Protein AF-A0A2S7XSI8-F1 (afdb_monomer_lite)

pLDDT: mean 79.51, std 19.87, range [30.03, 98.56]

Structure (mmCIF, N/CA/C/O backbone):
data_AF-A0A2S7XSI8-F1
#
_entry.id   AF-A0A2S7XSI8-F1
#
loop_
_atom_site.group_PDB
_atom_site.id
_atom_site.type_symbol
_atom_site.label_atom_id
_atom_site.label_alt_id
_atom_site.label_comp_id
_atom_site.label_asym_id
_atom_site.label_entity_id
_atom_site.label_seq_id
_atom_site.pdbx_PDB_ins_code
_atom_site.Cartn_x
_atom_site.Cartn_y
_atom_site.Cartn_z
_atom_site.occupancy
_atom_site.B_iso_or_equiv
_atom_site.auth_seq_id
_atom_site.auth_comp_id
_atom_site.auth_asym_id
_atom_site.auth_atom_id
_atom_site.pdbx_PDB_model_num
ATOM 1 N N . MET A 1 1 ? -94.197 -1.816 168.492 1.00 40.25 1 MET A N 1
ATOM 2 C CA . MET A 1 1 ? -93.541 -3.122 168.237 1.00 40.25 1 MET A CA 1
ATOM 3 C C . MET A 1 1 ? -92.329 -2.880 167.334 1.00 40.25 1 MET A C 1
ATOM 5 O O . MET A 1 1 ? -92.345 -1.907 166.595 1.00 40.25 1 MET A O 1
ATOM 9 N N . PHE A 1 2 ? -91.254 -3.654 167.484 1.00 34.66 2 PHE A N 1
ATOM 10 C CA . PHE A 1 2 ? -89.893 -3.354 166.990 1.00 34.66 2 PHE A CA 1
ATOM 11 C C . PHE A 1 2 ? -89.647 -3.585 165.473 1.00 34.66 2 PHE A C 1
ATOM 13 O O . PHE A 1 2 ? -90.150 -4.560 164.930 1.00 34.66 2 PHE A O 1
ATOM 20 N N . ARG A 1 3 ? -88.679 -2.818 164.919 1.00 38.91 3 ARG A N 1
ATOM 21 C CA . ARG A 1 3 ? -87.747 -3.114 163.785 1.00 38.91 3 ARG A CA 1
ATOM 22 C C . ARG A 1 3 ? -88.231 -3.080 162.310 1.00 38.91 3 ARG A C 1
ATOM 24 O O . ARG A 1 3 ? -89.333 -3.491 161.998 1.00 38.91 3 ARG A O 1
ATOM 31 N N . ILE A 1 4 ? -87.278 -2.690 161.431 1.00 40.59 4 ILE A N 1
ATOM 32 C CA . ILE A 1 4 ? -87.272 -2.702 159.937 1.00 40.59 4 ILE A CA 1
ATOM 33 C C . ILE A 1 4 ? -88.305 -1.732 159.317 1.00 40.59 4 ILE A C 1
ATOM 35 O O . ILE A 1 4 ? -89.493 -2.007 159.349 1.00 40.59 4 ILE A O 1
ATOM 39 N N . LEU A 1 5 ? -87.990 -0.552 158.758 1.00 38.69 5 LEU A N 1
ATOM 40 C CA . LEU A 1 5 ? -86.767 0.084 158.214 1.00 38.69 5 LEU A CA 1
ATOM 41 C C . LEU A 1 5 ? -86.221 -0.435 156.859 1.00 38.69 5 LEU A C 1
ATOM 43 O O . LEU A 1 5 ? -85.478 -1.407 156.793 1.00 38.69 5 LEU A O 1
ATOM 47 N N . THR A 1 6 ? -86.543 0.332 155.803 1.00 47.78 6 THR A N 1
ATOM 48 C CA . THR A 1 6 ? -85.701 0.710 154.638 1.00 47.78 6 THR A CA 1
ATOM 49 C C . THR A 1 6 ? -84.821 -0.351 153.957 1.00 47.78 6 THR A C 1
ATOM 51 O O . THR A 1 6 ? -83.723 -0.642 154.429 1.00 47.78 6 THR A O 1
ATOM 54 N N . ARG A 1 7 ? -85.199 -0.787 152.739 1.00 43.53 7 ARG A N 1
ATOM 55 C CA . ARG A 1 7 ? -84.263 -1.468 151.807 1.00 43.53 7 ARG A CA 1
ATOM 56 C C . ARG A 1 7 ? -84.462 -1.265 150.292 1.00 43.53 7 ARG A C 1
ATOM 58 O O . ARG A 1 7 ? -83.630 -1.742 149.532 1.00 43.53 7 ARG A O 1
ATOM 65 N N . TRP A 1 8 ? -85.507 -0.567 149.834 1.00 39.44 8 TRP A N 1
ATOM 66 C CA . TRP A 1 8 ? -85.945 -0.632 148.423 1.00 39.44 8 TRP A CA 1
ATOM 67 C C . TRP A 1 8 ? -85.577 0.564 147.519 1.00 39.44 8 TRP A C 1
ATOM 69 O O . TRP A 1 8 ? -85.782 0.485 146.314 1.00 39.44 8 TRP A O 1
ATOM 79 N N . SER A 1 9 ? -84.974 1.640 148.040 1.00 47.75 9 SER A N 1
ATOM 80 C CA . SER A 1 9 ? -84.619 2.832 147.232 1.00 47.75 9 SER A CA 1
ATOM 81 C C . SER A 1 9 ? -83.182 2.851 146.685 1.00 47.75 9 SER A C 1
ATOM 83 O O . SER A 1 9 ? -82.847 3.737 145.907 1.00 47.75 9 SER A O 1
ATOM 85 N N . TRP A 1 10 ? -82.319 1.904 147.073 1.00 43.56 10 TRP A N 1
ATOM 86 C CA . TRP A 1 10 ? -80.881 1.943 146.742 1.00 43.56 10 TRP A CA 1
ATOM 87 C C . TRP A 1 10 ? -80.477 1.147 145.491 1.00 43.56 10 TRP A C 1
ATOM 89 O O . TRP A 1 10 ? -79.419 1.406 144.922 1.00 43.56 10 TRP A O 1
ATOM 99 N N . VAL A 1 11 ? -81.313 0.214 145.021 1.00 48.94 11 VAL A N 1
ATOM 100 C CA . VAL A 1 11 ? -80.984 -0.641 143.861 1.00 48.94 11 VAL A CA 1
ATOM 101 C C . VAL A 1 11 ? -81.022 0.148 142.544 1.00 48.94 11 VAL A C 1
ATOM 103 O O . VAL A 1 11 ? -80.169 -0.053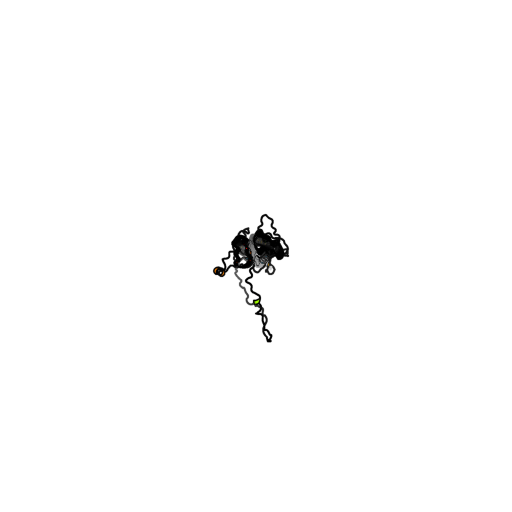 141.685 1.00 48.94 11 VAL A O 1
ATOM 106 N N . ALA A 1 12 ? -81.954 1.097 142.404 1.00 46.69 12 ALA A N 1
ATOM 107 C CA . ALA A 1 12 ? -82.097 1.904 141.189 1.00 46.69 12 ALA A CA 1
ATOM 108 C C . ALA A 1 12 ? -80.935 2.894 140.967 1.00 46.69 12 ALA A C 1
ATOM 110 O O . ALA A 1 12 ? -80.569 3.161 139.827 1.00 46.69 12 ALA A O 1
ATOM 111 N N . LEU A 1 13 ? -80.331 3.420 142.041 1.00 45.06 13 LEU A N 1
ATOM 112 C CA . LEU A 1 13 ? -79.263 4.423 141.938 1.00 45.06 13 LEU A CA 1
ATOM 113 C C . LEU A 1 13 ? -77.888 3.794 141.645 1.00 45.06 13 LEU A C 1
ATOM 115 O O . LEU A 1 13 ? -77.080 4.379 140.927 1.00 45.06 13 LEU A O 1
ATOM 119 N N . ALA A 1 14 ? -77.639 2.576 142.139 1.00 44.50 14 ALA A N 1
ATOM 120 C CA . ALA A 1 14 ? -76.388 1.851 141.898 1.00 44.50 14 ALA A CA 1
ATOM 121 C C . ALA A 1 14 ? -76.176 1.483 140.414 1.00 44.50 14 ALA A C 1
ATOM 123 O O . ALA A 1 14 ? -75.039 1.449 139.949 1.00 44.50 14 ALA A O 1
ATOM 124 N N . ALA A 1 15 ? -77.260 1.264 139.660 1.00 45.88 15 ALA A N 1
ATOM 125 C CA . ALA A 1 15 ? -77.207 0.963 138.228 1.00 45.88 15 ALA A CA 1
ATOM 126 C C . ALA A 1 15 ? -76.820 2.172 137.350 1.00 45.88 15 ALA A C 1
ATOM 128 O O . ALA A 1 15 ? -76.344 1.983 136.234 1.00 45.88 15 ALA A O 1
ATOM 129 N N . ALA A 1 16 ? -77.003 3.406 137.833 1.00 47.75 16 ALA A N 1
ATOM 130 C CA . ALA A 1 16 ? -76.698 4.618 137.068 1.00 47.75 16 ALA A CA 1
ATOM 131 C C . ALA A 1 16 ? -75.215 5.032 137.145 1.00 47.75 16 ALA A C 1
ATOM 133 O O . ALA A 1 16 ? -74.693 5.653 136.222 1.00 47.75 16 ALA A O 1
ATOM 134 N N . ILE A 1 17 ? -74.525 4.687 138.237 1.00 47.72 17 ILE A N 1
ATOM 135 C CA . ILE A 1 17 ? -73.152 5.148 138.514 1.00 47.72 17 ILE A CA 1
ATOM 136 C C . ILE A 1 17 ? -72.098 4.237 137.856 1.00 47.72 17 ILE A C 1
ATOM 138 O O . ILE A 1 17 ? -71.019 4.699 137.490 1.00 47.72 17 ILE A O 1
ATOM 142 N N . SER A 1 18 ? -72.413 2.959 137.629 1.00 47.12 18 SER A N 1
ATOM 143 C CA . SER A 1 18 ? -71.492 1.969 137.049 1.00 47.12 18 SER A CA 1
ATOM 144 C C . SER A 1 18 ? -71.234 2.119 135.540 1.00 47.12 18 SER A C 1
ATOM 146 O O . SER A 1 18 ? -70.254 1.566 135.045 1.00 47.12 18 SER A O 1
ATOM 148 N N . PHE A 1 19 ? -72.050 2.886 134.806 1.00 47.88 19 PHE A N 1
ATOM 149 C CA . PHE A 1 19 ? -71.894 3.082 133.353 1.00 47.88 19 PHE A CA 1
ATOM 150 C C . PHE A 1 19 ? -71.099 4.335 132.946 1.00 47.88 19 PHE A C 1
ATOM 152 O O . PHE A 1 19 ? -70.696 4.443 131.786 1.00 47.88 19 PHE A O 1
ATOM 159 N N . ALA A 1 20 ? -70.833 5.270 133.865 1.00 52.38 20 ALA A N 1
ATOM 160 C CA . ALA A 1 20 ? -70.215 6.557 133.526 1.00 52.38 20 ALA A CA 1
ATOM 161 C C . ALA A 1 20 ? -68.824 6.453 132.847 1.00 52.38 20 ALA A C 1
ATOM 163 O O . ALA A 1 20 ? -68.624 7.133 131.837 1.00 52.38 20 ALA A O 1
ATOM 164 N N . PRO A 1 21 ? -67.879 5.590 133.290 1.00 55.69 21 PRO A N 1
ATOM 165 C CA . PRO A 1 21 ? -66.573 5.473 132.632 1.00 55.69 21 PRO A CA 1
ATOM 166 C C . PRO A 1 21 ? -66.671 4.877 131.221 1.00 55.69 21 PRO A C 1
ATOM 168 O O . PRO A 1 21 ? -66.002 5.344 130.302 1.00 55.69 21 PRO A O 1
ATOM 171 N N . ALA A 1 22 ? -67.541 3.879 131.034 1.00 55.31 22 ALA A N 1
ATOM 172 C CA . ALA A 1 22 ? -67.750 3.224 129.744 1.00 55.31 22 ALA A CA 1
ATOM 173 C C . ALA A 1 22 ? -68.395 4.175 128.722 1.00 55.31 22 ALA A C 1
ATOM 175 O O . ALA A 1 22 ? -67.970 4.220 127.570 1.00 55.31 22 ALA A O 1
ATOM 176 N N . ALA A 1 23 ? -69.365 4.989 129.154 1.00 55.69 23 ALA A N 1
ATOM 177 C CA . ALA A 1 23 ? -69.986 6.009 128.313 1.00 55.69 23 ALA A CA 1
ATOM 178 C C . ALA A 1 23 ? -68.992 7.104 127.879 1.00 55.69 23 ALA A C 1
ATOM 180 O O . ALA A 1 23 ? -69.077 7.587 126.750 1.00 55.69 23 ALA A O 1
ATOM 181 N N . GLN A 1 24 ? -68.033 7.473 128.737 1.00 58.03 24 GLN A N 1
ATOM 182 C CA . GLN A 1 24 ? -66.995 8.443 128.381 1.00 58.03 24 GLN A CA 1
ATOM 183 C C . GLN A 1 24 ? -65.946 7.842 127.432 1.00 58.03 24 GLN A C 1
ATOM 185 O O . GLN A 1 24 ? -65.603 8.474 126.435 1.00 58.03 24 GLN A O 1
ATOM 190 N N . ALA A 1 25 ? -65.488 6.610 127.677 1.00 58.50 25 ALA A N 1
ATOM 191 C CA . ALA A 1 25 ? -64.558 5.915 126.782 1.00 58.50 25 ALA A CA 1
ATOM 192 C C . ALA A 1 25 ? -65.160 5.685 125.381 1.00 58.50 25 ALA A C 1
ATOM 194 O O . ALA A 1 25 ? -64.488 5.903 124.375 1.00 58.50 25 ALA A O 1
ATOM 195 N N . ALA A 1 26 ? -66.448 5.330 125.305 1.00 58.78 26 ALA A N 1
ATOM 196 C CA . ALA A 1 26 ? -67.169 5.189 124.040 1.00 58.78 26 ALA A CA 1
ATOM 197 C C . ALA A 1 26 ? -67.332 6.520 123.279 1.00 58.78 26 ALA A C 1
ATOM 199 O O . ALA A 1 26 ? -67.377 6.509 122.052 1.00 58.78 26 ALA A O 1
ATOM 200 N N . ARG A 1 27 ? -67.392 7.666 123.979 1.00 61.50 27 ARG A N 1
ATOM 201 C CA . ARG A 1 27 ? -67.409 9.002 123.354 1.00 61.50 27 ARG A CA 1
ATOM 202 C C . ARG A 1 27 ? -66.055 9.378 122.760 1.00 61.50 27 ARG A C 1
ATOM 204 O O . ARG A 1 27 ? -66.013 9.739 121.591 1.00 61.50 27 ARG A O 1
ATOM 211 N N . VAL A 1 28 ? -64.965 9.201 123.511 1.00 63.22 28 VAL A N 1
ATOM 212 C CA . VAL A 1 28 ? -63.597 9.424 122.999 1.00 63.22 28 VAL A CA 1
ATOM 213 C C . VAL A 1 28 ? -63.339 8.536 121.775 1.00 63.22 28 VAL A C 1
ATOM 215 O O . VAL A 1 28 ? -62.971 9.035 120.718 1.00 63.22 28 VAL A O 1
ATOM 218 N N . SER A 1 29 ? -63.695 7.248 121.857 1.00 71.00 29 SER A N 1
ATOM 219 C CA . SER A 1 29 ? -63.618 6.313 120.726 1.00 71.00 29 SER A CA 1
ATOM 220 C C . SER A 1 29 ? -64.444 6.731 119.499 1.00 71.00 29 SER A C 1
ATOM 222 O O . SER A 1 29 ? -64.124 6.295 118.395 1.00 71.00 29 SER A O 1
ATOM 224 N N . LEU A 1 30 ? -65.510 7.520 119.663 1.00 73.88 30 LEU A N 1
ATOM 225 C CA . LEU A 1 30 ? -66.327 8.049 118.564 1.00 73.88 30 LEU A CA 1
ATOM 226 C C . LEU A 1 30 ? -65.707 9.309 117.947 1.00 73.88 30 LEU A C 1
ATOM 228 O O . LEU A 1 30 ? -65.757 9.480 116.731 1.00 73.88 30 LEU A O 1
ATOM 232 N N . GLU A 1 31 ? -65.094 10.163 118.765 1.00 74.56 31 GLU A N 1
ATOM 233 C CA . GLU A 1 31 ? -64.378 11.369 118.331 1.00 74.56 31 GLU A CA 1
ATOM 234 C C . GLU A 1 31 ? -63.078 11.008 117.581 1.00 74.56 31 GLU A C 1
ATOM 236 O O . GLU A 1 31 ? -62.803 11.570 116.515 1.00 74.56 31 GLU A O 1
ATOM 241 N N . ASP A 1 32 ? -62.349 9.984 118.040 1.00 78.81 32 ASP A N 1
ATOM 242 C CA . ASP A 1 32 ? -61.202 9.393 117.332 1.00 78.81 32 ASP A CA 1
ATOM 243 C C . ASP A 1 32 ? -61.617 8.757 115.994 1.00 78.81 32 ASP A C 1
ATOM 245 O O . ASP A 1 32 ? -60.940 8.925 114.972 1.00 78.81 32 ASP A O 1
ATOM 249 N N . LEU A 1 33 ? -62.763 8.062 115.961 1.00 80.25 33 LEU A N 1
ATOM 250 C CA . LEU A 1 33 ? -63.294 7.455 114.738 1.00 80.25 33 LEU A CA 1
ATOM 251 C C . LEU A 1 33 ? -63.738 8.527 113.732 1.00 80.25 33 LEU A C 1
ATOM 253 O O . LEU A 1 33 ? -63.411 8.426 112.552 1.00 80.25 33 LEU A O 1
ATOM 257 N N . GLN A 1 34 ? -64.419 9.583 114.186 1.00 82.19 34 GLN A N 1
ATOM 258 C CA . GLN A 1 34 ? -64.814 10.710 113.337 1.00 82.19 34 GLN A CA 1
ATOM 259 C C . GLN A 1 34 ? -63.592 11.457 112.787 1.00 82.19 34 GLN A C 1
ATOM 261 O O . GLN A 1 34 ? -63.574 11.821 111.612 1.00 82.19 34 GLN A O 1
ATOM 266 N N . THR A 1 35 ? -62.552 11.642 113.602 1.00 82.44 35 THR A N 1
ATOM 267 C CA . THR A 1 35 ? -61.275 12.226 113.166 1.00 82.44 35 THR A CA 1
ATOM 268 C C . THR A 1 35 ? -60.616 11.350 112.101 1.00 82.44 35 THR A C 1
ATOM 270 O O . THR A 1 35 ? -60.236 11.850 111.044 1.00 82.44 35 THR A O 1
ATOM 273 N N . SER A 1 36 ? -60.592 10.031 112.309 1.00 84.62 36 SER A N 1
ATOM 274 C CA . SER A 1 36 ? -60.081 9.058 111.335 1.00 84.62 36 SER A CA 1
ATOM 275 C C . SER A 1 36 ? -60.868 9.072 110.015 1.00 84.62 36 SER A C 1
ATOM 277 O O . SER A 1 36 ? -60.271 9.064 108.938 1.00 84.62 36 SER A O 1
ATOM 279 N N . ILE A 1 37 ? -62.202 9.156 110.081 1.00 84.62 37 ILE A N 1
ATOM 280 C CA . ILE A 1 37 ? -63.097 9.268 108.916 1.00 84.62 37 ILE A CA 1
ATOM 281 C C . ILE A 1 37 ? -62.844 10.576 108.155 1.00 84.62 37 ILE A C 1
ATOM 283 O O . ILE A 1 37 ? -62.751 10.558 106.928 1.00 84.62 37 ILE A O 1
ATOM 287 N N . ASN A 1 38 ? -62.675 11.699 108.858 1.00 83.50 38 ASN A N 1
ATOM 288 C CA . ASN A 1 38 ? -62.366 12.993 108.244 1.00 83.50 38 ASN A CA 1
ATOM 289 C C . ASN A 1 38 ? -61.002 12.959 107.533 1.00 83.50 38 ASN A C 1
ATOM 291 O O . ASN A 1 38 ? -60.887 13.412 106.392 1.00 83.50 38 ASN A O 1
ATOM 295 N N . THR A 1 39 ? -59.980 12.373 108.165 1.00 86.25 39 THR A N 1
ATOM 296 C CA . THR A 1 39 ? -58.654 12.182 107.559 1.00 86.25 39 THR A CA 1
ATOM 297 C C . THR A 1 39 ? -58.729 11.294 106.319 1.00 86.25 39 THR A C 1
ATOM 299 O O . THR A 1 39 ? -58.208 11.682 105.275 1.00 86.25 39 THR A O 1
ATOM 302 N N . LEU A 1 40 ? -59.436 10.161 106.386 1.00 85.88 40 LEU A N 1
ATOM 303 C CA . LEU A 1 40 ? -59.630 9.267 105.243 1.00 85.88 40 LEU A CA 1
ATOM 304 C C . LEU A 1 40 ? -60.391 9.953 104.098 1.00 85.88 40 LEU A C 1
ATOM 306 O O . LEU A 1 40 ? -59.984 9.830 102.947 1.00 85.88 40 LEU A O 1
ATOM 310 N N . SER A 1 41 ? -61.442 10.720 104.399 1.00 84.94 41 SER A N 1
ATOM 311 C CA . SER A 1 41 ? -62.206 11.499 103.411 1.00 84.94 41 SER A CA 1
ATOM 312 C C . SER A 1 41 ? -61.320 12.514 102.675 1.00 84.94 41 SER A C 1
ATOM 314 O O . SER A 1 41 ? -61.314 12.571 101.443 1.00 84.94 41 SER A O 1
ATOM 316 N N . ASN A 1 42 ? -60.471 13.241 103.411 1.00 86.19 42 ASN A N 1
ATOM 317 C CA . ASN A 1 42 ? -59.491 14.161 102.829 1.00 86.19 42 ASN A CA 1
ATOM 318 C C . ASN A 1 42 ? -58.450 13.424 101.963 1.00 86.19 42 ASN A C 1
ATOM 320 O O . ASN A 1 42 ? -58.096 13.901 100.880 1.00 86.19 42 ASN A O 1
ATOM 324 N N . THR A 1 43 ? -57.984 12.246 102.394 1.00 87.06 43 THR A N 1
ATOM 325 C CA . THR A 1 43 ? -57.071 11.396 101.611 1.00 87.06 43 THR A CA 1
ATOM 326 C C . THR A 1 43 ? -57.724 10.887 100.324 1.00 87.06 43 THR A C 1
ATOM 328 O O . THR A 1 43 ? -57.103 10.972 99.266 1.00 87.06 43 THR A O 1
ATOM 331 N N . VAL A 1 44 ? -58.976 10.421 100.377 1.00 84.75 44 VAL A N 1
ATOM 332 C CA . VAL A 1 44 ? -59.742 9.974 99.201 1.00 84.75 44 VAL A CA 1
ATOM 333 C C . VAL A 1 44 ? -59.950 11.127 98.222 1.00 84.75 44 VAL A C 1
ATOM 335 O O . VAL A 1 44 ? -59.642 10.971 97.046 1.00 84.75 44 VAL A O 1
ATOM 338 N N . SER A 1 45 ? -60.359 12.308 98.693 1.00 84.56 45 SER A N 1
ATOM 339 C CA . SER A 1 45 ? -60.527 13.500 97.845 1.00 84.56 45 SER A CA 1
ATOM 340 C C . SER A 1 45 ? -59.212 13.929 97.162 1.00 84.56 45 SER A C 1
ATOM 342 O O . SER A 1 45 ? -59.171 14.234 95.966 1.00 84.56 45 SER A O 1
ATOM 344 N N . THR A 1 46 ? -58.090 13.843 97.888 1.00 84.25 46 THR A N 1
ATOM 345 C CA . THR A 1 46 ? -56.740 14.086 97.344 1.00 84.25 46 THR A CA 1
ATOM 346 C C . THR A 1 46 ? -56.345 13.048 96.285 1.00 84.25 46 THR A C 1
ATOM 348 O O . THR A 1 46 ? -55.792 13.404 95.244 1.00 84.25 46 THR A O 1
ATOM 351 N N . LEU A 1 47 ? -56.631 11.763 96.519 1.00 83.44 47 LEU A N 1
ATOM 352 C CA . LEU A 1 47 ? -56.379 10.690 95.552 1.00 83.44 47 LEU A CA 1
ATOM 353 C C . LEU A 1 47 ? -57.255 10.836 94.307 1.00 83.44 47 LEU A C 1
ATOM 355 O O . LEU A 1 47 ? -56.754 10.682 93.200 1.00 83.44 47 LEU A O 1
ATOM 359 N N . GLN A 1 48 ? -58.528 11.188 94.471 1.00 86.50 48 GLN A N 1
ATOM 360 C CA . GLN A 1 48 ? -59.468 11.359 93.367 1.00 86.50 48 GLN A CA 1
ATOM 361 C C . GLN A 1 48 ? -59.061 12.533 92.465 1.00 86.50 48 GLN A C 1
ATOM 363 O O . GLN A 1 48 ? -59.073 12.394 91.246 1.00 86.50 48 GLN A O 1
ATOM 368 N N . THR A 1 49 ? -58.549 13.621 93.053 1.00 86.69 49 THR A N 1
ATOM 369 C CA . THR A 1 49 ? -57.925 14.734 92.315 1.00 86.69 49 THR A CA 1
ATOM 370 C C . THR A 1 49 ? -56.706 14.263 91.505 1.00 86.69 49 THR A C 1
ATOM 372 O O . THR A 1 49 ? -56.581 14.591 90.326 1.00 86.69 49 THR A O 1
ATOM 375 N N . LYS A 1 50 ? -55.827 13.438 92.099 1.00 85.06 50 LYS A N 1
ATOM 376 C CA . LYS A 1 50 ? -54.667 12.854 91.398 1.00 85.06 50 LYS A CA 1
ATOM 377 C C . LYS A 1 50 ? -55.057 11.885 90.281 1.00 85.06 50 LYS A C 1
ATOM 379 O O . LYS A 1 50 ? -54.388 11.871 89.255 1.00 85.06 50 LYS A O 1
ATOM 384 N N . VAL A 1 51 ? -56.119 11.095 90.452 1.00 84.50 51 VAL A N 1
ATOM 385 C CA . VAL A 1 51 ? -56.637 10.210 89.394 1.00 84.50 51 VAL A CA 1
ATOM 386 C C . VAL A 1 51 ? -57.138 11.041 88.214 1.00 84.50 51 VAL A C 1
ATOM 388 O O . VAL A 1 51 ? -56.686 10.807 87.100 1.00 84.50 51 VAL A O 1
ATOM 391 N N . THR A 1 52 ? -57.949 12.078 88.448 1.00 84.56 52 THR A N 1
ATOM 392 C CA . THR A 1 52 ? -58.419 12.979 87.378 1.00 84.56 52 THR A CA 1
ATOM 393 C C . THR A 1 52 ? -57.264 13.689 86.657 1.00 84.56 52 THR A C 1
ATOM 395 O O . THR A 1 52 ? -57.298 13.850 85.434 1.00 84.56 52 THR A O 1
ATOM 398 N N . GLN A 1 53 ? -56.203 14.070 87.380 1.00 83.62 53 GLN A N 1
ATOM 399 C CA . GLN A 1 53 ? -54.981 14.601 86.768 1.00 83.62 53 GLN A CA 1
ATOM 400 C C . GLN A 1 53 ? -54.285 13.549 85.886 1.00 83.62 53 GLN A C 1
ATOM 402 O O . GLN A 1 53 ? -53.997 13.835 84.727 1.00 83.62 53 GLN A O 1
ATOM 407 N N . LEU A 1 54 ? -54.068 12.329 86.388 1.00 81.12 54 LEU A N 1
ATOM 408 C CA . LEU A 1 54 ? -53.429 11.241 85.634 1.00 81.12 54 LEU A CA 1
ATOM 409 C C . LEU A 1 54 ? -54.248 10.806 84.409 1.00 81.12 54 LEU A C 1
ATOM 411 O O . LEU A 1 54 ? -53.673 10.483 83.374 1.00 81.12 54 LEU A O 1
ATOM 415 N N . GLU A 1 55 ? -55.578 10.823 84.488 1.00 84.62 55 GLU A N 1
ATOM 416 C CA . GLU A 1 55 ? -56.469 10.585 83.345 1.00 84.62 55 GLU A CA 1
ATOM 417 C C . GLU A 1 55 ? -56.309 11.679 82.279 1.00 84.62 55 GLU A C 1
ATOM 419 O O . GLU A 1 55 ? -56.215 11.370 81.090 1.00 84.62 55 GLU A O 1
ATOM 424 N N . THR A 1 56 ? -56.183 12.941 82.702 1.00 82.19 56 THR A N 1
ATOM 425 C CA . THR A 1 56 ? -55.926 14.089 81.816 1.00 82.19 56 THR A CA 1
ATOM 426 C C . THR A 1 56 ? -54.535 14.013 81.175 1.00 82.19 56 THR A C 1
ATOM 428 O O . THR A 1 56 ? -54.392 14.220 79.971 1.00 82.19 56 THR A O 1
ATOM 431 N N . GLU A 1 57 ? -53.501 13.659 81.941 1.00 78.25 57 GLU A N 1
ATOM 432 C CA . GLU A 1 57 ? -52.136 13.452 81.439 1.00 78.25 57 GLU A CA 1
ATOM 433 C C . GLU A 1 57 ? -52.063 12.270 80.460 1.00 78.25 57 GLU A C 1
ATOM 435 O O . GLU A 1 57 ? -51.448 12.384 79.404 1.00 78.25 57 GLU A O 1
ATOM 440 N N . ASN A 1 58 ? -52.754 11.163 80.743 1.00 74.31 58 ASN A N 1
ATOM 441 C CA . ASN A 1 58 ? -52.834 9.989 79.866 1.00 74.31 58 ASN A CA 1
ATOM 442 C C . ASN A 1 58 ? -53.618 10.293 78.572 1.00 74.31 58 ASN A C 1
ATOM 444 O O . ASN A 1 58 ? -53.222 9.850 77.494 1.00 74.31 58 ASN A O 1
ATOM 448 N N . ALA A 1 59 ? -54.681 11.102 78.645 1.00 74.81 59 ALA A N 1
ATOM 449 C CA . ALA A 1 59 ? -55.385 11.611 77.468 1.00 74.81 59 ALA A CA 1
ATOM 450 C C . ALA A 1 59 ? -54.488 12.527 76.614 1.00 74.81 59 ALA A C 1
ATOM 452 O O . ALA A 1 59 ? -54.415 12.342 75.399 1.00 74.81 59 ALA A O 1
ATOM 453 N N . ASN A 1 60 ? -53.746 13.446 77.240 1.00 73.62 60 ASN A N 1
ATOM 454 C CA . ASN A 1 60 ? -52.786 14.314 76.553 1.00 73.62 60 ASN A CA 1
ATOM 455 C C . ASN A 1 60 ? -51.634 13.519 75.919 1.00 73.62 60 ASN A C 1
ATOM 457 O O . ASN A 1 60 ? -51.283 13.782 74.774 1.00 73.62 60 ASN A O 1
ATOM 461 N N . LEU A 1 61 ? -51.089 12.510 76.607 1.00 71.75 61 LEU A N 1
ATOM 462 C CA . LEU A 1 61 ? -50.065 11.614 76.060 1.00 71.75 61 LEU A CA 1
ATOM 463 C C . LEU A 1 61 ? -50.594 10.809 74.867 1.00 71.75 61 LEU A C 1
ATOM 465 O O . LEU A 1 61 ? -49.914 10.715 73.851 1.00 71.75 61 LEU A O 1
ATOM 469 N N . LYS A 1 62 ? -51.824 10.283 74.933 1.00 71.44 62 LYS A N 1
ATOM 470 C CA . LYS A 1 62 ? -52.468 9.614 73.787 1.00 71.44 62 LYS A CA 1
ATOM 471 C C . LYS A 1 62 ? -52.691 10.563 72.613 1.00 71.44 62 LYS A C 1
ATOM 473 O O . LYS A 1 62 ? -52.444 10.169 71.478 1.00 71.44 62 LYS A O 1
ATOM 478 N N . ALA A 1 63 ? -53.110 11.802 72.872 1.00 68.62 63 ALA A N 1
ATOM 479 C CA . ALA A 1 63 ? -53.260 12.822 71.839 1.00 68.62 63 ALA A CA 1
ATOM 480 C C . ALA A 1 63 ? -51.908 13.204 71.211 1.00 68.62 63 ALA A C 1
ATOM 482 O O . ALA A 1 63 ? -51.822 13.315 69.994 1.00 68.62 63 ALA A O 1
ATOM 483 N N . GLN A 1 64 ? -50.844 13.330 72.010 1.00 64.56 64 GLN A N 1
ATOM 484 C CA . GLN A 1 64 ? -49.482 13.570 71.522 1.00 64.56 64 GLN A CA 1
ATOM 485 C C . GLN A 1 64 ? -48.961 12.396 70.688 1.00 64.56 64 GLN A C 1
ATOM 487 O O . GLN A 1 64 ? -48.449 12.628 69.602 1.00 64.56 64 GLN A O 1
ATOM 492 N N . VAL A 1 65 ? -49.147 11.149 71.137 1.00 62.94 65 VAL A N 1
ATOM 493 C CA . VAL A 1 65 ? -48.760 9.939 70.387 1.00 62.94 65 VAL A CA 1
ATOM 494 C C . VAL A 1 65 ? -49.543 9.808 69.076 1.00 62.94 65 VAL A C 1
ATOM 496 O O . VAL A 1 65 ? -48.956 9.459 68.060 1.00 62.94 65 VAL A O 1
ATOM 499 N N . ALA A 1 66 ? -50.838 10.137 69.064 1.00 65.75 66 ALA A N 1
ATOM 500 C CA . ALA A 1 66 ? -51.654 10.158 67.845 1.00 65.75 66 ALA A CA 1
ATOM 501 C C . ALA A 1 66 ? -51.351 11.353 66.916 1.00 65.75 66 ALA A C 1
ATOM 503 O O . ALA A 1 66 ? -51.681 11.303 65.734 1.00 65.75 66 ALA A O 1
ATOM 504 N N . ALA A 1 67 ? -50.737 12.417 67.443 1.00 61.09 67 ALA A N 1
ATOM 505 C CA . ALA A 1 67 ? -50.275 13.587 66.696 1.00 61.09 67 ALA A CA 1
ATOM 506 C C . ALA A 1 67 ? -48.777 13.533 66.340 1.00 61.09 67 ALA A C 1
ATOM 508 O O . ALA A 1 67 ? -48.268 14.469 65.717 1.00 61.09 67 ALA A O 1
ATOM 509 N N . LEU A 1 68 ? -48.064 12.456 66.699 1.00 54.50 68 LEU A N 1
ATOM 510 C CA . LEU A 1 68 ? -46.758 12.178 66.113 1.00 54.50 68 LEU A CA 1
ATOM 511 C C . LEU A 1 68 ? -46.956 12.006 64.600 1.00 54.50 68 LEU A C 1
ATOM 513 O O . LEU A 1 68 ? -47.841 11.248 64.192 1.00 54.50 68 LEU A O 1
ATOM 517 N N . PRO A 1 69 ? -46.158 12.676 63.750 1.00 57.44 69 PRO A N 1
ATOM 518 C CA . PRO A 1 69 ? -46.160 12.348 62.335 1.00 57.44 69 PRO A CA 1
ATOM 519 C C . PRO A 1 69 ? -45.776 10.873 62.176 1.00 57.44 69 PRO A C 1
ATOM 521 O O . PRO A 1 69 ? -44.961 10.354 62.944 1.00 57.44 69 PRO A O 1
ATOM 524 N N . ALA A 1 70 ? -46.340 10.210 61.164 1.00 54.38 70 ALA A N 1
ATOM 525 C CA . ALA A 1 70 ? -45.847 8.903 60.752 1.00 54.38 70 ALA A CA 1
ATOM 526 C C . ALA A 1 70 ? -44.325 8.976 60.549 1.00 54.38 70 ALA A C 1
ATOM 528 O O . ALA A 1 70 ? -43.807 10.011 60.109 1.00 54.38 70 ALA A O 1
ATOM 529 N N . ALA A 1 71 ? -43.613 7.896 60.887 1.00 52.44 71 ALA A N 1
ATOM 530 C CA . ALA A 1 71 ? -42.187 7.809 60.596 1.00 52.44 71 ALA A CA 1
ATOM 531 C C . ALA A 1 71 ? -41.970 8.138 59.106 1.00 52.44 71 ALA A C 1
ATOM 533 O O . ALA A 1 71 ? -42.759 7.662 58.284 1.00 52.44 71 ALA A O 1
ATOM 534 N N . PRO A 1 72 ? -40.981 8.984 58.757 1.00 55.66 72 PRO A N 1
ATOM 535 C CA . PRO A 1 72 ? -40.752 9.354 57.366 1.00 55.66 72 PRO A CA 1
ATOM 536 C C . PRO A 1 72 ? -40.542 8.084 56.546 1.00 55.66 72 PRO A C 1
ATOM 538 O O . PRO A 1 72 ? -39.837 7.180 56.998 1.00 55.66 72 PRO A O 1
ATOM 541 N N . ASP A 1 73 ? -41.159 8.008 55.369 1.00 57.31 73 ASP A N 1
ATOM 542 C CA . ASP A 1 73 ? -40.941 6.871 54.485 1.00 57.31 73 ASP A CA 1
ATOM 543 C C . ASP A 1 73 ? -39.484 6.900 54.009 1.00 57.31 73 ASP A C 1
ATOM 545 O O . ASP A 1 73 ? -39.037 7.858 53.377 1.00 57.31 73 ASP A O 1
ATOM 549 N N . LEU A 1 74 ? -38.721 5.883 54.409 1.00 57.94 74 LEU A N 1
ATOM 550 C CA . LEU A 1 74 ? -37.302 5.756 54.085 1.00 57.94 74 LEU A CA 1
ATOM 551 C C . LEU A 1 74 ? -37.073 4.922 52.819 1.00 57.94 74 LEU A C 1
ATOM 553 O O . LEU A 1 74 ? -35.926 4.783 52.411 1.00 57.94 74 LEU A O 1
ATOM 557 N N . SER A 1 75 ? -38.123 4.378 52.190 1.00 62.72 75 SER A N 1
ATOM 558 C CA . SER A 1 75 ? -37.975 3.558 50.977 1.00 62.72 75 SER A CA 1
ATOM 559 C C . SER A 1 75 ? -37.390 4.333 49.789 1.00 62.72 75 SER A C 1
ATOM 561 O O . SER A 1 75 ? -36.693 3.742 48.970 1.00 62.72 75 SER A O 1
ATOM 563 N N . ASP A 1 76 ? -37.581 5.655 49.747 1.00 61.19 76 ASP A N 1
ATOM 564 C CA . ASP A 1 76 ? -36.998 6.547 48.739 1.00 61.19 76 ASP A CA 1
ATOM 565 C C . ASP A 1 76 ? -35.522 6.919 48.994 1.00 61.19 76 ASP A C 1
ATOM 567 O O . ASP A 1 76 ? -34.914 7.544 48.125 1.00 61.19 76 ASP A O 1
ATOM 571 N N . TYR A 1 77 ? -34.918 6.572 50.141 1.00 57.81 77 TYR A N 1
ATOM 572 C CA . TYR A 1 77 ? -33.571 7.021 50.535 1.00 57.81 77 TYR A CA 1
ATOM 573 C C . TYR A 1 77 ? -32.618 5.856 50.818 1.00 57.81 77 TYR A C 1
ATOM 575 O O . TYR A 1 77 ? -32.781 5.125 51.794 1.00 57.81 77 TYR A O 1
ATOM 583 N N . VAL A 1 78 ? -31.556 5.736 50.017 1.00 63.19 78 VAL A N 1
ATOM 584 C CA . VAL A 1 78 ? -30.593 4.626 50.103 1.00 63.19 78 VAL A CA 1
ATOM 585 C C . VAL A 1 78 ? -29.241 5.115 50.625 1.00 63.19 78 VAL A C 1
ATOM 587 O O . VAL A 1 78 ? -28.805 6.241 50.361 1.00 63.19 78 VAL A O 1
ATOM 590 N N . LYS A 1 79 ? -28.567 4.263 51.401 1.00 58.03 79 LYS A N 1
ATOM 591 C CA . LYS A 1 79 ? -27.210 4.494 51.902 1.00 58.03 79 LYS A CA 1
ATOM 592 C C . LYS A 1 79 ? -26.199 3.950 50.895 1.00 58.03 79 LYS A C 1
ATOM 594 O O . LYS A 1 79 ? -26.414 2.886 50.331 1.00 58.03 79 LYS A O 1
ATOM 599 N N . THR A 1 80 ? -25.082 4.644 50.689 1.00 56.09 80 THR A N 1
ATOM 600 C CA . THR A 1 80 ? -24.073 4.309 49.658 1.00 56.09 80 THR A CA 1
ATOM 601 C C . THR A 1 80 ? -23.515 2.889 49.737 1.00 56.09 80 THR A C 1
ATOM 603 O O . THR A 1 80 ? -23.044 2.359 48.735 1.00 56.09 80 THR A O 1
ATOM 606 N N . ASP A 1 81 ? -23.584 2.282 50.916 1.00 55.91 81 ASP A N 1
ATOM 607 C CA . ASP A 1 81 ? -22.993 0.983 51.220 1.00 55.91 81 ASP A CA 1
ATOM 608 C C . ASP A 1 81 ? -23.947 -0.179 50.845 1.00 55.91 81 ASP A C 1
ATOM 610 O O . ASP A 1 81 ? -23.516 -1.326 50.739 1.00 55.91 81 ASP A O 1
ATOM 614 N N . ASP A 1 82 ? -25.226 0.126 50.576 1.00 54.28 82 ASP A N 1
ATOM 615 C CA . ASP A 1 82 ? -26.305 -0.826 50.262 1.00 54.28 82 ASP A CA 1
ATOM 616 C C . ASP A 1 82 ? -26.492 -1.063 48.738 1.00 54.28 82 ASP A C 1
ATOM 618 O O . ASP A 1 82 ? -27.501 -1.617 48.302 1.00 54.28 82 ASP A O 1
ATOM 622 N N . LEU A 1 83 ? -25.509 -0.681 47.905 1.00 60.53 83 LEU A N 1
ATOM 623 C CA . LEU A 1 83 ? -25.547 -0.730 46.427 1.00 60.53 83 LEU A CA 1
ATOM 624 C C . LEU A 1 83 ? -24.900 -1.964 45.699 1.00 60.53 83 LEU A C 1
ATOM 626 O O . LEU A 1 83 ? -24.543 -1.812 44.526 1.00 60.53 83 LEU A O 1
ATOM 630 N N . PRO A 1 84 ? -24.698 -3.185 46.264 1.00 63.69 84 PRO A N 1
ATOM 631 C CA . PRO A 1 84 ? -23.801 -4.181 45.648 1.00 63.69 84 PRO A CA 1
ATOM 632 C C . PRO A 1 84 ? -24.075 -4.612 44.196 1.00 63.69 84 PRO A C 1
ATOM 634 O O . PRO A 1 84 ? -23.125 -4.784 43.437 1.00 63.69 84 PRO A O 1
ATOM 637 N N . ALA A 1 85 ? -25.332 -4.866 43.817 1.00 64.81 85 ALA A N 1
ATOM 638 C CA . ALA A 1 85 ? -25.640 -5.681 42.634 1.00 64.81 85 ALA A CA 1
ATOM 639 C C . ALA A 1 85 ? -25.282 -4.987 41.310 1.00 64.81 85 ALA A C 1
ATOM 641 O O . ALA A 1 85 ? -24.442 -5.475 40.551 1.00 64.81 85 ALA A O 1
ATOM 642 N N . ASP A 1 86 ? -25.870 -3.821 41.056 1.00 66.75 86 ASP A N 1
ATOM 643 C CA . ASP A 1 86 ? -25.687 -3.109 39.792 1.00 66.75 86 ASP A CA 1
ATOM 644 C C . ASP A 1 86 ? -24.305 -2.448 39.701 1.00 66.75 86 ASP A C 1
ATOM 646 O O . ASP A 1 86 ? -23.714 -2.419 38.622 1.00 66.75 86 ASP A O 1
ATOM 650 N N . ILE A 1 87 ? -23.713 -2.031 40.833 1.00 70.69 87 ILE A N 1
ATOM 651 C CA . ILE A 1 87 ? -22.299 -1.620 40.879 1.00 70.69 87 ILE A CA 1
ATOM 652 C C . ILE A 1 87 ? -21.377 -2.796 40.536 1.00 70.69 87 ILE A C 1
ATOM 654 O O . ILE A 1 87 ? -20.398 -2.601 39.816 1.00 70.69 87 ILE A O 1
ATOM 658 N N . SER A 1 88 ? -21.670 -4.020 40.992 1.00 75.12 88 SER A N 1
ATOM 659 C CA . SER A 1 88 ? -20.863 -5.189 40.628 1.00 75.12 88 SER A CA 1
ATOM 660 C C . SER A 1 88 ? -20.962 -5.514 39.135 1.00 75.12 88 SER A C 1
ATOM 662 O O . SER A 1 88 ? -19.947 -5.867 38.531 1.00 75.12 88 SER A O 1
ATOM 664 N N . THR A 1 89 ? -22.141 -5.358 38.527 1.00 76.69 89 THR A N 1
ATOM 665 C CA . THR A 1 89 ? -22.336 -5.500 37.073 1.00 76.69 89 THR A CA 1
ATOM 666 C C . THR A 1 89 ? -21.555 -4.428 36.311 1.00 76.69 89 THR A C 1
ATOM 668 O O . THR A 1 89 ? -20.724 -4.760 35.467 1.00 76.69 89 THR A O 1
ATOM 671 N N . LEU A 1 90 ? -21.722 -3.153 36.679 1.00 81.75 90 LEU A N 1
ATOM 672 C CA . LEU A 1 90 ? -21.033 -2.021 36.054 1.00 81.75 90 LEU A CA 1
ATOM 673 C C . LEU A 1 90 ? -19.503 -2.143 36.168 1.00 81.75 90 LEU A C 1
ATOM 675 O O . LEU A 1 90 ? -18.785 -1.927 35.196 1.00 81.75 90 LEU A O 1
ATOM 679 N N . SER A 1 91 ? -19.002 -2.546 37.339 1.00 84.25 91 SER A N 1
ATOM 680 C CA . SER A 1 91 ? -17.577 -2.791 37.599 1.00 84.25 91 SER A CA 1
ATOM 681 C C . SER A 1 91 ? -17.016 -3.936 36.744 1.00 84.25 91 SER A C 1
ATOM 683 O O . SER A 1 91 ? -15.902 -3.837 36.224 1.00 84.25 91 SER A O 1
ATOM 685 N N . THR A 1 92 ? -17.802 -4.995 36.523 1.00 86.56 92 THR A N 1
ATOM 686 C CA . THR A 1 92 ? -17.432 -6.120 35.644 1.00 86.56 92 THR A CA 1
ATOM 687 C C . THR A 1 92 ? -17.328 -5.673 34.184 1.00 86.56 92 THR A C 1
ATOM 689 O O . THR A 1 92 ? -16.342 -5.993 33.514 1.00 86.56 92 THR A O 1
ATOM 692 N N . SER A 1 93 ? -18.283 -4.874 33.704 1.00 88.12 93 SER A N 1
ATOM 693 C CA . SER A 1 93 ? -18.255 -4.297 32.354 1.00 88.12 93 SER A CA 1
ATOM 694 C C . SER A 1 93 ? -17.092 -3.314 32.167 1.00 88.12 93 SER A C 1
ATOM 696 O O . SER A 1 93 ? -16.326 -3.439 31.215 1.00 88.12 93 SER A O 1
ATOM 698 N N . VAL A 1 94 ? -16.858 -2.398 33.117 1.00 88.56 94 VAL A N 1
ATOM 699 C CA . VAL A 1 94 ? -15.696 -1.482 33.095 1.00 88.56 94 VAL A CA 1
ATOM 700 C C . VAL A 1 94 ? -14.371 -2.251 33.104 1.00 88.56 94 VAL A C 1
ATOM 702 O O . VAL A 1 94 ? -13.463 -1.916 32.347 1.00 88.56 94 VAL A O 1
ATOM 705 N N . THR A 1 95 ? -14.259 -3.319 33.898 1.00 88.31 95 THR A N 1
ATOM 706 C CA . THR A 1 95 ? -13.077 -4.200 33.895 1.00 88.31 95 THR A CA 1
ATOM 707 C C . THR A 1 95 ? -12.896 -4.885 32.538 1.00 88.31 95 THR A C 1
ATOM 709 O O . THR A 1 95 ? -11.785 -4.941 32.017 1.00 88.31 95 THR A O 1
ATOM 712 N N . THR A 1 96 ? -13.984 -5.345 31.918 1.00 87.62 96 THR A N 1
ATOM 713 C CA . THR A 1 96 ? -13.966 -5.968 30.584 1.00 87.62 96 THR A CA 1
ATOM 714 C C . THR A 1 96 ? -13.523 -4.980 29.500 1.00 87.62 96 THR A C 1
ATOM 716 O O . THR A 1 96 ? -12.672 -5.317 28.675 1.00 87.62 96 THR A O 1
ATOM 719 N N . LEU A 1 97 ? -14.032 -3.745 29.530 1.00 89.38 97 LEU A N 1
ATOM 720 C CA . LEU A 1 97 ? -13.627 -2.660 28.631 1.00 89.38 97 LEU A CA 1
ATOM 721 C C . LEU A 1 97 ? -12.151 -2.276 28.814 1.00 89.38 97 LEU A C 1
ATOM 723 O O . LEU A 1 97 ? -11.421 -2.178 27.828 1.00 89.38 97 LEU A O 1
ATOM 727 N N . ASN A 1 98 ? -11.685 -2.135 30.058 1.00 88.12 98 ASN A N 1
ATOM 728 C CA . ASN A 1 98 ? -10.277 -1.863 30.361 1.00 88.12 98 ASN A CA 1
ATOM 729 C C . ASN A 1 98 ? -9.359 -2.986 29.847 1.00 88.12 98 ASN A C 1
ATOM 731 O O . ASN A 1 98 ? -8.337 -2.702 29.230 1.00 88.12 98 ASN A O 1
ATOM 735 N N . ASN A 1 99 ? -9.746 -4.254 30.023 1.00 87.38 99 ASN A N 1
ATOM 736 C CA . ASN A 1 99 ? -8.970 -5.403 29.543 1.00 87.38 99 ASN A CA 1
ATOM 737 C C . ASN A 1 99 ? -8.918 -5.479 28.004 1.00 87.38 99 ASN A C 1
ATOM 739 O O . ASN A 1 99 ? -7.869 -5.806 27.448 1.00 87.38 99 ASN A O 1
ATOM 743 N N . LYS A 1 100 ? -10.010 -5.130 27.301 1.00 89.75 100 LYS A N 1
ATOM 744 C CA . LYS A 1 100 ? -10.024 -5.002 25.827 1.00 89.75 100 LYS A CA 1
ATOM 745 C C . LYS A 1 100 ? -9.093 -3.898 25.312 1.00 89.75 100 LYS A C 1
ATOM 747 O O . LYS A 1 100 ? -8.630 -3.984 24.178 1.00 89.75 100 LYS A O 1
ATOM 752 N N . LEU A 1 101 ? -8.848 -2.862 26.113 1.00 89.88 101 LEU A N 1
ATOM 753 C CA . LEU A 1 101 ? -8.083 -1.667 25.740 1.00 89.88 101 LEU A CA 1
ATOM 754 C C . LEU A 1 101 ? -6.715 -1.576 26.442 1.00 89.88 101 LEU A C 1
ATOM 756 O O . LEU A 1 101 ? -6.074 -0.532 26.377 1.00 89.88 101 LEU A O 1
ATOM 760 N N . ALA A 1 102 ? -6.238 -2.654 27.073 1.00 87.50 102 ALA A N 1
ATOM 761 C CA . ALA A 1 102 ? -5.082 -2.638 27.977 1.00 87.50 102 ALA A CA 1
ATOM 762 C C . ALA A 1 102 ? -3.772 -2.089 27.367 1.00 87.50 102 ALA A C 1
ATOM 764 O O . ALA A 1 102 ? -2.953 -1.525 28.088 1.00 87.50 102 ALA A O 1
ATOM 765 N N . CYS A 1 103 ? -3.584 -2.220 26.050 1.00 90.75 103 CYS A N 1
ATOM 766 C CA . CYS A 1 103 ? -2.429 -1.688 25.316 1.00 90.75 103 CYS A CA 1
ATOM 767 C C . CYS A 1 103 ? -2.725 -0.427 24.476 1.00 90.75 103 CYS A C 1
ATOM 769 O O . CYS A 1 103 ? -1.887 -0.013 23.670 1.00 90.75 103 CYS A O 1
ATOM 771 N N . VAL A 1 104 ? -3.910 0.174 24.630 1.00 91.69 104 VAL A N 1
ATOM 772 C CA . VAL A 1 104 ? -4.394 1.321 23.847 1.00 91.69 104 VAL A CA 1
ATOM 773 C C . VAL A 1 104 ? -4.253 2.610 24.658 1.00 91.69 104 VAL A C 1
ATOM 775 O O . VAL A 1 104 ? -4.696 2.691 25.800 1.00 91.69 104 VAL A O 1
ATOM 778 N N . SER A 1 105 ? -3.664 3.649 24.066 1.00 89.44 105 SER A N 1
ATOM 779 C CA . SER A 1 105 ? -3.450 4.944 24.727 1.00 89.44 105 SER A CA 1
ATOM 780 C C . SER A 1 105 ? -3.507 6.123 23.751 1.00 89.44 105 SER A C 1
ATOM 782 O O . SER A 1 105 ? -3.321 5.963 22.548 1.00 89.44 105 SER A O 1
ATOM 784 N N . SER A 1 106 ? -3.756 7.329 24.260 1.00 84.44 106 SER A N 1
ATOM 785 C CA . SER A 1 106 ? -3.528 8.585 23.531 1.00 84.44 106 SER A CA 1
ATOM 786 C C . SER A 1 106 ? -2.159 9.157 23.897 1.00 84.44 106 SER A C 1
ATOM 788 O O . SER A 1 106 ? -1.811 9.170 25.080 1.00 84.44 106 SER A O 1
ATOM 790 N N . THR A 1 107 ? -1.405 9.682 22.929 1.00 79.44 107 THR A N 1
ATOM 791 C CA . THR A 1 107 ? -0.160 10.408 23.235 1.00 79.44 107 THR A CA 1
ATOM 792 C C . THR A 1 107 ? -0.466 11.845 23.684 1.00 79.44 107 THR A C 1
ATOM 794 O O . THR A 1 107 ? -1.616 12.292 23.680 1.00 79.44 107 THR A O 1
ATOM 797 N N . SER A 1 108 ? 0.561 12.604 24.079 1.00 76.88 108 SER A N 1
ATOM 798 C CA . SER A 1 108 ? 0.433 14.050 24.323 1.00 76.88 108 SER A CA 1
ATOM 799 C C . SER A 1 108 ? 0.084 14.841 23.052 1.00 76.88 108 SER A C 1
ATOM 801 O O . SER A 1 108 ? -0.417 15.963 23.146 1.00 76.88 108 SER A O 1
ATOM 803 N N . ASN A 1 109 ? 0.292 14.255 21.869 1.00 71.38 109 ASN A N 1
ATOM 804 C CA . ASN A 1 109 ? -0.243 14.741 20.609 1.00 71.38 109 ASN A CA 1
ATOM 805 C C . ASN A 1 109 ? -1.674 14.199 20.428 1.00 71.38 109 ASN A C 1
ATOM 807 O O . ASN A 1 109 ? -1.871 13.041 20.065 1.00 71.38 109 ASN A O 1
ATOM 811 N N . ALA A 1 110 ? -2.694 15.048 20.607 1.00 68.25 110 ALA A N 1
ATOM 812 C CA . ALA A 1 110 ? -4.127 14.701 20.483 1.00 68.25 110 ALA A CA 1
ATOM 813 C C . ALA A 1 110 ? -4.595 14.333 19.043 1.00 68.25 110 ALA A C 1
ATOM 815 O O . ALA A 1 110 ? -5.764 14.476 18.663 1.00 68.25 110 ALA A O 1
ATOM 816 N N . ASN A 1 111 ? -3.659 13.891 18.208 1.00 77.94 111 ASN A N 1
ATOM 817 C CA . ASN A 1 111 ? -3.830 13.435 16.839 1.00 77.94 111 ASN A CA 1
ATOM 818 C C . ASN A 1 111 ? -3.492 11.938 16.675 1.00 77.94 111 ASN A C 1
ATOM 820 O O . ASN A 1 111 ? -3.794 11.384 15.619 1.00 77.94 111 ASN A O 1
ATOM 824 N N . GLU A 1 112 ? -2.926 11.293 17.702 1.00 85.06 112 GLU A N 1
ATOM 825 C CA . GLU A 1 112 ? -2.407 9.920 17.671 1.00 85.06 112 GLU A CA 1
ATOM 826 C C . GLU A 1 112 ? -3.153 8.981 18.631 1.00 85.06 112 GLU A C 1
ATOM 828 O O . GLU A 1 112 ? -3.486 9.345 19.761 1.00 85.06 112 GLU A O 1
ATOM 833 N N . LEU A 1 113 ? -3.342 7.736 18.185 1.00 89.50 113 LEU A N 1
ATOM 834 C CA . LEU A 1 113 ? -3.719 6.596 19.017 1.00 89.50 113 LEU A CA 1
ATOM 835 C C . LEU A 1 113 ? -2.528 5.631 19.039 1.00 89.50 113 LEU A C 1
ATOM 837 O O . LEU A 1 113 ? -2.164 5.083 17.999 1.00 89.50 113 LEU A O 1
ATOM 841 N N . LEU A 1 114 ? -1.915 5.449 20.205 1.00 88.94 114 LEU A N 1
ATOM 842 C CA . LEU A 1 114 ? -0.742 4.608 20.404 1.00 88.94 114 LEU A CA 1
ATOM 843 C C . LEU A 1 114 ? -1.150 3.222 20.909 1.00 88.94 114 LEU A C 1
ATOM 845 O O . LEU A 1 114 ? -1.852 3.082 21.912 1.00 88.94 114 LEU A O 1
ATOM 849 N N . LEU A 1 115 ? -0.642 2.205 20.221 1.00 91.75 115 LEU A N 1
ATOM 850 C CA . LEU A 1 115 ? -0.718 0.796 20.589 1.00 91.75 115 LEU A CA 1
ATOM 851 C C . LEU A 1 115 ? 0.677 0.369 21.049 1.00 91.75 115 LEU A C 1
ATOM 853 O O . LEU A 1 115 ? 1.621 0.440 20.263 1.00 91.75 115 LEU A O 1
ATOM 857 N N . SER A 1 116 ? 0.828 0.001 22.322 1.00 89.00 116 SER A N 1
ATOM 858 C CA . SER A 1 116 ? 2.145 -0.211 22.943 1.00 89.00 116 SER A CA 1
ATOM 859 C C . SER A 1 116 ? 2.179 -1.477 23.792 1.00 89.00 116 SER A C 1
ATOM 861 O O . SER A 1 116 ? 1.260 -1.740 24.559 1.00 89.00 116 SER A O 1
ATOM 863 N N . GLY A 1 117 ? 3.238 -2.276 23.648 1.00 85.88 117 GLY A N 1
ATOM 864 C CA . GLY A 1 117 ? 3.391 -3.557 24.348 1.00 85.88 117 GLY A CA 1
ATOM 865 C C . GLY A 1 117 ? 2.545 -4.714 23.798 1.00 85.88 117 GLY A C 1
ATOM 866 O O . GLY A 1 117 ? 2.694 -5.829 24.282 1.00 85.88 117 GLY A O 1
ATOM 867 N N . CYS A 1 118 ? 1.712 -4.487 22.776 1.00 90.50 118 CYS A N 1
ATOM 868 C CA . CYS A 1 118 ? 0.911 -5.522 22.120 1.00 90.50 118 CYS A CA 1
ATOM 869 C C . CYS A 1 118 ? 1.059 -5.495 20.591 1.00 90.50 118 CYS A C 1
ATOM 871 O O . CYS A 1 118 ? 1.337 -4.462 19.979 1.00 90.50 118 CYS A O 1
ATOM 873 N N . ASN A 1 119 ? 0.816 -6.641 19.963 1.00 89.62 119 ASN A N 1
ATOM 874 C CA . ASN A 1 119 ? 0.682 -6.792 18.518 1.00 89.62 119 ASN A CA 1
ATOM 875 C C . ASN A 1 119 ? -0.774 -6.543 18.097 1.00 89.62 119 ASN A C 1
ATOM 877 O O . ASN A 1 119 ? -1.697 -6.911 18.821 1.00 89.62 119 ASN A O 1
ATOM 881 N N . VAL A 1 120 ? -1.007 -6.030 16.886 1.00 92.88 120 VAL A N 1
ATOM 882 C CA . VAL A 1 120 ? -2.359 -5.940 16.302 1.00 92.88 120 VAL A CA 1
ATOM 883 C C . VAL A 1 120 ? -2.608 -7.109 15.351 1.00 92.88 120 VAL A C 1
ATOM 885 O O . VAL A 1 120 ? -1.839 -7.328 14.416 1.00 92.88 120 VAL A O 1
ATOM 888 N N . ARG A 1 121 ? -3.714 -7.836 15.545 1.00 90.50 121 ARG A N 1
ATOM 889 C CA . ARG A 1 121 ? -4.137 -8.965 14.700 1.00 90.50 121 ARG A CA 1
ATOM 890 C C . ARG A 1 121 ? -5.528 -8.715 14.119 1.00 90.50 121 ARG A C 1
ATOM 892 O O . ARG A 1 121 ? -6.534 -8.879 14.802 1.00 90.50 121 ARG A O 1
ATOM 899 N N . VAL A 1 122 ? -5.604 -8.346 12.842 1.00 92.44 122 VAL A N 1
ATOM 900 C CA . VAL A 1 122 ? -6.881 -8.166 12.127 1.00 92.44 122 VAL A CA 1
ATOM 901 C C . VAL A 1 122 ? -7.225 -9.460 11.387 1.00 92.44 122 VAL A C 1
ATOM 903 O O . VAL A 1 122 ? -6.489 -9.872 10.493 1.00 92.44 122 VAL A O 1
ATOM 906 N N . VAL A 1 123 ? -8.317 -10.130 11.774 1.00 90.88 123 VAL A N 1
ATOM 907 C CA . VAL A 1 123 ? -8.652 -11.488 11.301 1.00 90.88 123 VAL A CA 1
ATOM 908 C C . VAL A 1 123 ? -10.095 -11.593 10.809 1.00 90.88 123 VAL A C 1
ATOM 910 O O . VAL A 1 123 ? -11.018 -10.994 11.360 1.00 90.88 123 VAL A O 1
ATOM 913 N N . ASN A 1 124 ? -10.324 -12.390 9.765 1.00 88.75 124 ASN A N 1
ATOM 914 C CA . ASN A 1 124 ? -11.627 -12.479 9.094 1.00 88.75 124 ASN A CA 1
ATOM 915 C C . ASN A 1 124 ? -12.748 -13.173 9.903 1.00 88.75 124 ASN A C 1
ATOM 917 O O . ASN A 1 124 ? -13.908 -13.131 9.486 1.00 88.75 124 ASN A O 1
ATOM 921 N N . GLY A 1 125 ? -12.420 -13.798 11.041 1.00 90.38 125 GLY A N 1
ATOM 922 C CA . GLY A 1 125 ? -13.356 -14.514 11.919 1.00 90.38 125 GLY A CA 1
ATOM 923 C C . GLY A 1 125 ? -13.685 -15.961 11.515 1.00 90.38 125 GLY A C 1
ATOM 924 O O . GLY A 1 125 ? -14.558 -16.564 12.126 1.00 90.38 125 GLY A O 1
ATOM 925 N N . VAL A 1 126 ? -13.012 -16.527 10.505 1.00 88.25 126 VAL A N 1
ATOM 926 C CA . VAL A 1 126 ? -13.279 -17.882 9.961 1.00 88.25 126 VAL A CA 1
ATOM 927 C C . VAL A 1 126 ? -12.177 -18.892 10.337 1.00 88.25 126 VAL A C 1
ATOM 929 O O . VAL A 1 126 ? -12.274 -20.077 10.035 1.00 88.25 126 VAL A O 1
ATOM 932 N N . GLY A 1 127 ? -11.111 -18.446 11.010 1.00 80.25 127 GLY A N 1
ATOM 933 C CA . GLY A 1 127 ? -10.044 -19.309 11.537 1.00 80.25 127 GLY A CA 1
ATOM 934 C C . GLY A 1 127 ? -9.008 -19.800 10.515 1.00 80.25 127 GLY A C 1
ATOM 935 O O . GLY A 1 127 ? -8.035 -20.432 10.915 1.00 80.25 127 GLY A O 1
ATOM 936 N N . VAL A 1 128 ? -9.165 -19.491 9.221 1.00 83.31 128 VAL A N 1
ATOM 937 C CA . VAL A 1 128 ? -8.197 -19.840 8.162 1.00 83.31 128 VAL A CA 1
ATOM 938 C C . VAL A 1 128 ? -7.931 -18.663 7.219 1.00 83.31 128 VAL A C 1
ATOM 940 O O . VAL A 1 128 ? -8.865 -18.040 6.705 1.00 83.31 128 VAL A O 1
ATOM 943 N N . THR A 1 129 ? -6.653 -18.376 6.956 1.00 79.12 129 THR A N 1
ATOM 944 C CA . THR A 1 129 ? -6.203 -17.173 6.226 1.00 79.12 129 THR A CA 1
ATOM 945 C C . THR A 1 129 ? -6.683 -17.113 4.775 1.00 79.12 129 THR A C 1
ATOM 947 O O . THR A 1 129 ? -6.926 -16.025 4.259 1.00 79.12 129 THR A O 1
ATOM 950 N N . GLU A 1 130 ? -6.849 -18.267 4.122 1.00 82.50 130 GLU A N 1
ATOM 951 C CA . GLU A 1 130 ? -7.236 -18.369 2.705 1.00 82.50 130 GLU A CA 1
ATOM 952 C C . GLU A 1 130 ? -8.732 -18.126 2.443 1.00 82.50 130 GLU A C 1
ATOM 954 O O . GLU A 1 130 ? -9.134 -17.909 1.299 1.00 82.50 130 GLU A O 1
ATOM 959 N N . SER A 1 131 ? -9.566 -18.147 3.488 1.00 86.56 131 SER A N 1
ATOM 960 C CA . SER A 1 131 ? -11.004 -17.905 3.346 1.00 86.56 131 SER A CA 1
ATOM 961 C C . SER A 1 131 ? -11.311 -16.417 3.131 1.00 86.56 131 SER A C 1
ATOM 963 O O . SER A 1 131 ? -10.721 -15.534 3.755 1.00 86.56 131 SER A O 1
ATOM 965 N N . LYS A 1 132 ? -12.260 -16.141 2.232 1.00 89.75 132 LYS A N 1
ATOM 966 C CA . LYS A 1 132 ? -12.632 -14.794 1.780 1.00 89.75 132 LYS A CA 1
ATOM 967 C C . LYS A 1 132 ? -14.066 -14.487 2.198 1.00 89.75 132 LYS A C 1
ATOM 969 O O . LYS A 1 132 ? -14.972 -15.254 1.879 1.00 89.75 132 LYS A O 1
ATOM 974 N N . ASN A 1 133 ? -14.273 -13.387 2.918 1.00 88.31 133 ASN A N 1
ATOM 975 C CA . ASN A 1 133 ? -15.602 -12.941 3.362 1.00 88.31 133 ASN A CA 1
ATOM 976 C C . ASN A 1 133 ? -15.742 -11.404 3.445 1.00 88.31 133 ASN A C 1
ATOM 978 O O . ASN A 1 133 ? -16.640 -10.906 4.123 1.00 88.31 133 ASN A O 1
ATOM 982 N N . GLY A 1 134 ? -14.834 -10.645 2.819 1.00 88.19 134 GLY A N 1
ATOM 983 C CA . GLY A 1 134 ? -14.783 -9.177 2.891 1.00 88.19 134 GLY A CA 1
ATOM 984 C C . GLY A 1 134 ? -14.331 -8.595 4.241 1.00 88.19 134 GLY A C 1
ATOM 985 O O . GLY A 1 134 ? -14.213 -7.374 4.363 1.00 88.19 134 GLY A O 1
ATOM 986 N N . LYS A 1 135 ? -14.081 -9.433 5.259 1.00 92.12 135 LYS A N 1
ATOM 987 C CA . LYS A 1 135 ? -13.655 -9.043 6.615 1.00 92.12 135 LYS A CA 1
ATOM 988 C C . LYS A 1 135 ? -12.177 -9.364 6.849 1.00 92.12 135 LYS A C 1
ATOM 990 O O . LYS A 1 135 ? -11.569 -10.126 6.095 1.00 92.12 135 LYS A O 1
ATOM 995 N N . GLY A 1 136 ? -11.610 -8.823 7.926 1.00 91.88 136 GLY A N 1
ATOM 996 C CA . GLY A 1 136 ? -10.210 -9.023 8.296 1.00 91.88 136 GLY A CA 1
ATOM 997 C C . GLY A 1 136 ? -9.236 -8.116 7.537 1.00 91.88 136 GLY A C 1
ATOM 998 O O . GLY A 1 136 ? -8.079 -8.482 7.397 1.00 91.88 136 GLY A O 1
ATOM 999 N N . ASN A 1 137 ? -9.687 -6.982 6.995 1.00 93.38 137 ASN A N 1
ATOM 1000 C CA . ASN A 1 137 ? -8.859 -6.029 6.248 1.00 93.38 137 ASN A CA 1
ATOM 1001 C C . ASN A 1 137 ? -8.560 -4.765 7.080 1.00 93.38 137 ASN A C 1
ATOM 1003 O O . ASN A 1 137 ? -9.382 -4.341 7.900 1.00 93.38 137 ASN A O 1
ATOM 1007 N N . LEU A 1 138 ? -7.410 -4.133 6.827 1.00 95.56 138 LEU A N 1
ATOM 1008 C CA . LEU A 1 138 ? -6.979 -2.874 7.451 1.00 95.56 138 LEU A CA 1
ATOM 1009 C C . LEU A 1 138 ? -6.919 -1.767 6.388 1.00 95.56 138 LEU A C 1
ATOM 1011 O O . LEU A 1 138 ? -6.253 -1.917 5.365 1.00 95.56 138 LEU A O 1
ATOM 1015 N N . ILE A 1 139 ? -7.656 -0.677 6.608 1.00 92.12 139 ILE A N 1
ATOM 1016 C CA . ILE A 1 139 ? -7.971 0.339 5.596 1.00 92.12 139 ILE A CA 1
ATOM 1017 C C . ILE A 1 139 ? -7.583 1.731 6.109 1.00 92.12 139 ILE A C 1
ATOM 1019 O O . ILE A 1 139 ? -8.182 2.238 7.055 1.00 92.12 139 ILE A O 1
ATOM 1023 N N . MET A 1 140 ? -6.630 2.384 5.451 1.00 91.75 140 MET A N 1
ATOM 1024 C CA . MET A 1 140 ? -6.343 3.809 5.617 1.00 91.75 140 MET A CA 1
ATOM 1025 C C . MET A 1 140 ? -7.207 4.626 4.654 1.00 91.75 140 MET A C 1
ATOM 1027 O O . MET A 1 140 ? -7.187 4.434 3.436 1.00 91.75 140 MET A O 1
ATOM 1031 N N . GLY A 1 141 ? -7.984 5.541 5.226 1.00 85.94 141 GLY A N 1
ATOM 1032 C CA . GLY A 1 141 ? -9.010 6.322 4.551 1.00 85.94 141 GLY A CA 1
ATOM 1033 C C . GLY A 1 141 ? -10.383 5.657 4.533 1.00 85.94 141 GLY A C 1
ATOM 1034 O O . GLY A 1 141 ? -10.711 4.735 5.293 1.00 85.94 141 GLY A O 1
ATOM 1035 N N . TYR A 1 142 ? -11.228 6.184 3.656 1.00 81.12 142 TYR A N 1
ATOM 1036 C CA . TYR A 1 142 ? -12.600 5.712 3.477 1.00 81.12 142 TYR A CA 1
ATOM 1037 C C . TYR A 1 142 ? -12.669 4.564 2.466 1.00 81.12 142 TYR A C 1
ATOM 1039 O O . TYR A 1 142 ? -13.644 3.815 2.472 1.00 81.12 142 TYR A O 1
ATOM 1047 N N . ASN A 1 143 ? -11.634 4.422 1.626 1.00 79.62 143 ASN A N 1
ATOM 1048 C CA . ASN A 1 143 ? -11.652 3.635 0.399 1.00 79.62 143 ASN A CA 1
ATOM 1049 C C . ASN A 1 143 ? -12.958 3.873 -0.378 1.00 79.62 143 ASN A C 1
ATOM 1051 O O . ASN A 1 143 ? -13.763 2.957 -0.565 1.00 79.62 143 ASN A O 1
ATOM 1055 N N . GLU A 1 144 ? -13.208 5.129 -0.765 1.00 82.81 144 GLU A N 1
ATOM 1056 C CA . GLU A 1 144 ? -14.460 5.538 -1.406 1.00 82.81 144 GLU A CA 1
ATOM 1057 C C . GLU A 1 144 ? -14.837 4.613 -2.576 1.00 82.81 144 GLU A C 1
ATOM 1059 O O . GLU A 1 144 ? -13.971 4.058 -3.258 1.00 82.81 144 GLU A O 1
ATOM 1064 N N . SER A 1 145 ? -16.140 4.433 -2.797 1.00 75.62 145 SER A N 1
ATOM 1065 C CA . SER A 1 145 ? -16.669 3.849 -4.029 1.00 75.62 145 SER A CA 1
ATOM 1066 C C . SER A 1 145 ? -17.293 4.953 -4.871 1.00 75.62 145 SER A C 1
ATOM 1068 O O . SER A 1 145 ? -17.905 5.883 -4.348 1.00 75.62 145 SER A O 1
ATOM 1070 N N . ASP A 1 146 ? -17.142 4.834 -6.178 1.00 74.44 146 ASP A N 1
ATOM 1071 C CA . ASP A 1 146 ? -17.956 5.501 -7.184 1.00 74.44 146 ASP A CA 1
ATOM 1072 C C . ASP A 1 146 ? -19.276 4.732 -7.391 1.00 74.44 146 ASP A C 1
ATOM 1074 O O . ASP A 1 146 ? -19.607 3.809 -6.644 1.00 74.44 146 ASP A O 1
ATOM 1078 N N . SER A 1 147 ? -20.027 5.103 -8.430 1.00 71.25 147 SER A N 1
ATOM 1079 C CA . SER A 1 147 ? -21.292 4.468 -8.813 1.00 71.25 147 SER A CA 1
ATOM 1080 C C . SER A 1 147 ? -21.149 3.079 -9.455 1.00 71.25 147 SER A C 1
ATOM 1082 O O . SER A 1 147 ? -22.171 2.461 -9.758 1.00 71.25 147 SER A O 1
ATOM 1084 N N . SER A 1 148 ? -19.929 2.570 -9.670 1.00 70.94 148 SER A N 1
ATOM 1085 C CA . SER A 1 148 ? -19.699 1.189 -10.105 1.00 70.94 148 SER A CA 1
ATOM 1086 C C . SER A 1 148 ? -19.552 0.225 -8.919 1.00 70.94 148 SER A C 1
ATOM 1088 O O . SER A 1 148 ? -19.078 0.585 -7.842 1.00 70.94 148 SER A O 1
ATOM 1090 N N . SER A 1 149 ? -19.967 -1.030 -9.116 1.00 78.50 149 SER A N 1
ATOM 1091 C CA . SER A 1 149 ? -19.775 -2.084 -8.115 1.00 78.50 149 SER A CA 1
ATOM 1092 C C . SER A 1 149 ? -18.325 -2.565 -8.141 1.00 78.50 149 SER A C 1
ATOM 1094 O O . SER A 1 149 ? -17.881 -3.142 -9.136 1.00 78.50 149 SER A O 1
ATOM 1096 N N . ARG A 1 150 ? -17.585 -2.332 -7.052 1.00 84.25 150 ARG A N 1
ATOM 1097 C CA . ARG A 1 150 ? -16.199 -2.794 -6.890 1.00 84.25 150 ARG A CA 1
ATOM 1098 C C . ARG A 1 150 ? -16.156 -4.106 -6.128 1.00 84.25 150 ARG A C 1
ATOM 1100 O O . ARG A 1 150 ? -16.708 -4.209 -5.034 1.00 84.25 150 ARG A O 1
ATOM 1107 N N . ASP A 1 151 ? -15.444 -5.083 -6.678 1.00 88.12 151 ASP A N 1
ATOM 1108 C CA . ASP A 1 151 ? -15.159 -6.323 -5.965 1.00 88.12 151 ASP A CA 1
ATOM 1109 C C . ASP A 1 151 ? -14.236 -6.025 -4.774 1.00 88.12 151 ASP A C 1
ATOM 1111 O O . ASP A 1 151 ? -13.109 -5.554 -4.935 1.00 88.12 151 ASP A O 1
ATOM 1115 N N . ARG A 1 152 ? -14.765 -6.239 -3.568 1.00 91.12 152 ARG A N 1
ATOM 1116 C CA . ARG A 1 152 ? -14.103 -6.033 -2.270 1.00 91.12 152 ARG A CA 1
ATOM 1117 C C .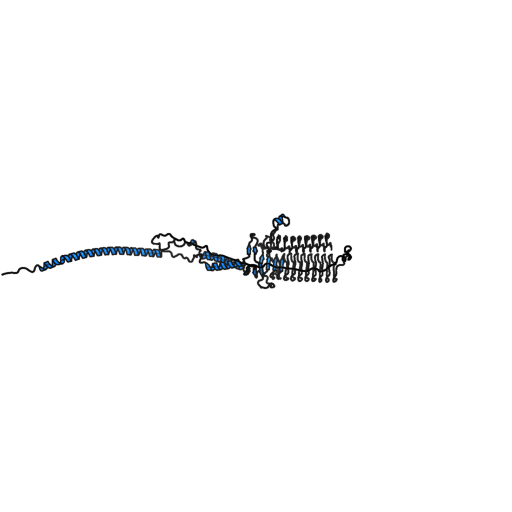 ARG A 1 152 ? -14.294 -7.259 -1.368 1.00 91.12 152 ARG A C 1
ATOM 1119 O O . ARG A 1 152 ? -14.390 -7.141 -0.149 1.00 91.12 152 ARG A O 1
ATOM 1126 N N . THR A 1 153 ? -14.409 -8.439 -1.982 1.00 92.50 153 THR A N 1
ATOM 1127 C CA . THR A 1 153 ? -14.650 -9.727 -1.303 1.00 92.50 153 THR A CA 1
ATOM 1128 C C . THR A 1 153 ? -13.428 -10.282 -0.563 1.00 92.50 153 THR A C 1
ATOM 1130 O O . THR A 1 153 ? -13.564 -11.222 0.225 1.00 92.50 153 THR A O 1
ATOM 1133 N N . GLY A 1 154 ? -12.241 -9.713 -0.793 1.00 93.25 154 GLY A N 1
ATOM 1134 C CA . GLY A 1 154 ? -10.983 -10.159 -0.202 1.00 93.25 154 GLY A CA 1
ATOM 1135 C C . GLY A 1 154 ? -10.905 -10.017 1.323 1.00 93.25 154 GLY A C 1
ATOM 1136 O O . GLY A 1 154 ? -11.610 -9.218 1.941 1.00 93.25 154 GLY A O 1
ATOM 1137 N N . SER A 1 155 ? -9.996 -10.783 1.926 1.00 94.00 155 SER A N 1
ATOM 1138 C CA . SER A 1 155 ? -9.731 -10.810 3.372 1.00 94.00 155 SER A CA 1
ATOM 1139 C C . SER A 1 155 ? -8.229 -10.721 3.656 1.00 94.00 155 SER A C 1
ATOM 1141 O O . SER A 1 155 ? -7.422 -11.137 2.827 1.00 94.00 155 SER A O 1
ATOM 1143 N N . HIS A 1 156 ? -7.840 -10.219 4.830 1.00 93.19 156 HIS A N 1
ATOM 1144 C CA . HIS A 1 156 ? -6.431 -10.083 5.236 1.00 93.19 156 HIS A CA 1
ATOM 1145 C C . HIS A 1 156 ? -5.598 -9.135 4.349 1.00 93.19 156 HIS A C 1
ATOM 1147 O O . HIS A 1 156 ? -4.386 -9.301 4.248 1.00 93.19 156 HIS A O 1
ATOM 1153 N N . ASN A 1 157 ? -6.231 -8.150 3.698 1.00 95.81 157 ASN A N 1
ATOM 1154 C CA . ASN A 1 157 ? -5.560 -7.162 2.848 1.00 95.81 157 ASN A CA 1
ATOM 1155 C C . ASN A 1 157 ? -5.305 -5.831 3.582 1.00 95.81 157 ASN A C 1
ATOM 1157 O O . ASN A 1 157 ? -6.053 -5.447 4.488 1.00 95.81 157 ASN A O 1
ATOM 1161 N N . LEU A 1 158 ? -4.278 -5.107 3.131 1.00 96.06 158 LEU A N 1
ATOM 1162 C CA . LEU A 1 158 ? -3.889 -3.778 3.610 1.00 96.06 158 LEU A CA 1
ATOM 1163 C C . LEU A 1 158 ? -4.162 -2.734 2.518 1.00 96.06 158 LEU A C 1
ATOM 1165 O O . LEU A 1 158 ? -3.600 -2.837 1.430 1.00 96.06 158 LEU A O 1
ATOM 1169 N N . ILE A 1 159 ? -5.034 -1.758 2.782 1.00 95.75 159 ILE A N 1
ATOM 1170 C CA . ILE A 1 159 ? -5.581 -0.836 1.769 1.00 95.75 159 ILE A CA 1
ATOM 1171 C C . ILE A 1 159 ? -5.272 0.621 2.133 1.00 95.75 159 ILE A C 1
ATOM 1173 O O . ILE A 1 159 ? -5.573 1.040 3.247 1.00 95.75 159 ILE A O 1
ATOM 1177 N N . VAL A 1 160 ? -4.702 1.400 1.208 1.00 94.75 160 VAL A N 1
ATOM 1178 C CA . VAL A 1 160 ? -4.168 2.755 1.461 1.00 94.75 160 VAL A CA 1
ATOM 1179 C C . VAL A 1 160 ? -4.588 3.729 0.352 1.00 94.75 160 VAL A C 1
ATOM 1181 O O . VAL A 1 160 ? -3.847 3.953 -0.603 1.00 94.75 160 VAL A O 1
ATOM 1184 N N . GLY A 1 161 ? -5.785 4.312 0.467 1.00 90.88 161 GLY A N 1
ATOM 1185 C CA . GLY A 1 161 ? -6.322 5.243 -0.537 1.00 90.88 161 GLY A CA 1
ATOM 1186 C C . GLY A 1 161 ? -7.724 4.889 -1.059 1.00 90.88 161 GLY A C 1
ATOM 1187 O O . GLY A 1 161 ? -8.391 4.007 -0.509 1.00 90.88 161 GLY A O 1
ATOM 1188 N N . PRO A 1 162 ? -8.228 5.614 -2.081 1.00 91.00 162 PRO A N 1
ATOM 1189 C CA . PRO A 1 162 ? -9.601 5.496 -2.566 1.00 91.00 162 PRO A CA 1
ATOM 1190 C C . PRO A 1 162 ? -9.769 4.544 -3.765 1.00 91.00 162 PRO A C 1
ATOM 1192 O O . PRO A 1 162 ? -8.855 4.314 -4.561 1.00 91.00 162 PRO A O 1
ATOM 1195 N N . LEU A 1 163 ? -11.014 4.092 -3.970 1.00 90.88 163 LEU A N 1
ATOM 1196 C CA . LEU A 1 163 ? -11.481 3.380 -5.171 1.00 90.88 163 LEU A CA 1
ATOM 1197 C C . LEU A 1 163 ? -10.805 2.024 -5.430 1.00 90.88 163 LEU A C 1
ATOM 1199 O O . LEU A 1 163 ? -10.897 1.479 -6.527 1.00 90.88 163 LEU A O 1
ATOM 1203 N N . HIS A 1 164 ? -10.183 1.417 -4.428 1.00 94.62 164 HIS A N 1
ATOM 1204 C CA . HIS A 1 164 ? -9.533 0.119 -4.576 1.00 94.62 164 HIS A CA 1
ATOM 1205 C C . HIS A 1 164 ? -10.530 -1.037 -4.729 1.00 94.62 164 HIS A C 1
ATOM 1207 O O . HIS A 1 164 ? -11.595 -1.039 -4.096 1.00 94.62 164 HIS A O 1
ATOM 1213 N N . SER A 1 165 ? -10.142 -2.024 -5.539 1.00 95.00 165 SER A N 1
ATOM 1214 C CA . SER A 1 165 ? -10.816 -3.318 -5.705 1.00 95.00 165 SER A CA 1
ATOM 1215 C C . SER A 1 165 ? -9.885 -4.440 -5.235 1.00 95.00 165 SER A C 1
ATOM 1217 O O . SER A 1 165 ? -8.714 -4.474 -5.622 1.00 95.00 165 SER A O 1
ATOM 1219 N N . TYR A 1 166 ? -10.385 -5.353 -4.403 1.00 94.81 166 TYR A N 1
ATOM 1220 C CA . TYR A 1 166 ? -9.613 -6.474 -3.869 1.00 94.81 166 TYR A CA 1
ATOM 1221 C C . TYR A 1 166 ? -10.464 -7.724 -3.617 1.00 94.81 166 TYR A C 1
ATOM 1223 O O . TYR A 1 166 ? -11.393 -7.729 -2.810 1.00 94.81 166 TYR A O 1
ATOM 1231 N N . SER A 1 167 ? -10.078 -8.822 -4.264 1.00 95.25 167 SER A N 1
ATOM 1232 C CA . SER A 1 167 ? -10.672 -10.159 -4.089 1.00 95.25 167 SER A CA 1
ATOM 1233 C C . SER A 1 167 ? -9.644 -11.246 -3.777 1.00 95.25 167 SER A C 1
ATOM 1235 O O . SER A 1 167 ? -9.956 -12.437 -3.739 1.00 95.25 167 SER A O 1
ATOM 1237 N N . ALA A 1 168 ? -8.406 -10.838 -3.505 1.00 93.06 168 ALA A N 1
ATOM 1238 C CA . ALA A 1 168 ? -7.319 -11.679 -3.024 1.00 93.06 168 ALA A CA 1
ATOM 1239 C C . ALA A 1 168 ? -7.397 -11.957 -1.509 1.00 93.06 168 ALA A C 1
ATOM 1241 O O . ALA A 1 168 ? -8.212 -11.382 -0.778 1.00 93.06 168 ALA A O 1
ATOM 1242 N N . VAL A 1 169 ? -6.495 -12.823 -1.039 1.00 92.81 169 VAL A N 1
ATOM 1243 C CA . VAL A 1 169 ? -6.029 -12.800 0.355 1.00 92.81 169 VAL A CA 1
ATOM 1244 C C . VAL A 1 169 ? -4.605 -12.262 0.447 1.00 92.81 169 VAL A C 1
ATOM 1246 O O . VAL A 1 169 ? -3.803 -12.479 -0.469 1.00 92.81 169 VAL A O 1
ATOM 1249 N N . SER A 1 170 ? -4.295 -11.614 1.573 1.00 92.19 170 SER A N 1
ATOM 1250 C CA . SER A 1 170 ? -2.936 -11.190 1.949 1.00 92.19 170 SER A CA 1
ATOM 1251 C C . SER A 1 170 ? -2.249 -10.248 0.950 1.00 92.19 170 SER A C 1
ATOM 1253 O O . SER A 1 170 ? -1.033 -10.308 0.782 1.00 92.19 170 SER A O 1
ATOM 1255 N N . GLY A 1 171 ? -3.019 -9.390 0.276 1.00 95.44 171 GLY A N 1
ATOM 1256 C CA . GLY A 1 171 ? -2.499 -8.360 -0.620 1.00 95.44 171 GLY A CA 1
ATOM 1257 C C . GLY A 1 171 ? -2.299 -6.998 0.053 1.00 95.44 171 GLY A C 1
ATOM 1258 O O . GLY A 1 171 ? -3.000 -6.639 1.001 1.00 95.44 171 GLY A O 1
ATOM 1259 N N . LEU A 1 172 ? -1.364 -6.210 -0.478 1.00 96.44 172 LEU A N 1
ATOM 1260 C CA . LEU A 1 172 ? -1.178 -4.791 -0.144 1.00 96.44 172 LEU A CA 1
ATOM 1261 C C . LEU A 1 172 ? -1.618 -3.956 -1.345 1.00 96.44 172 LEU A C 1
ATOM 1263 O O . LEU A 1 172 ? -1.216 -4.251 -2.468 1.00 96.44 172 LEU A O 1
ATOM 1267 N N . ILE A 1 173 ? -2.434 -2.927 -1.128 1.00 96.38 173 ILE A N 1
ATOM 1268 C CA . ILE A 1 173 ? -2.930 -2.060 -2.195 1.00 96.38 173 ILE A CA 1
ATOM 1269 C C . ILE A 1 173 ? -2.991 -0.590 -1.758 1.00 96.38 173 ILE A C 1
ATOM 1271 O O . ILE A 1 173 ? -3.822 -0.199 -0.946 1.00 96.38 173 ILE A O 1
ATOM 1275 N N . ALA A 1 174 ? -2.101 0.228 -2.313 1.00 95.50 174 ALA A N 1
ATOM 1276 C CA . ALA A 1 174 ? -1.977 1.660 -2.045 1.00 95.50 174 ALA A CA 1
ATOM 1277 C C . ALA A 1 174 ? -2.162 2.493 -3.321 1.00 95.50 174 ALA A C 1
ATOM 1279 O O . ALA A 1 174 ? -2.023 1.957 -4.421 1.00 95.50 174 ALA A O 1
ATOM 1280 N N . GLY A 1 175 ? -2.440 3.793 -3.196 1.00 93.81 175 GLY A N 1
ATOM 1281 C CA . GLY A 1 175 ? -2.560 4.737 -4.314 1.00 93.81 175 GLY A CA 1
ATOM 1282 C C . GLY A 1 175 ? -4.011 5.113 -4.640 1.00 93.81 175 GLY A C 1
ATOM 1283 O O . GLY A 1 175 ? -4.755 5.496 -3.746 1.00 93.81 175 GLY A O 1
ATOM 1284 N N . TYR A 1 176 ? -4.419 5.043 -5.914 1.00 93.56 176 TYR A N 1
ATOM 1285 C CA . TYR A 1 176 ? -5.775 5.388 -6.381 1.00 93.56 176 TYR A CA 1
ATOM 1286 C C . TYR A 1 176 ? -6.302 4.372 -7.407 1.00 93.56 176 TYR A C 1
ATOM 1288 O O . TYR A 1 176 ? -5.673 4.124 -8.436 1.00 93.56 176 TYR A O 1
ATOM 1296 N N . HIS A 1 177 ? -7.502 3.824 -7.179 1.00 94.19 177 HIS A N 1
ATOM 1297 C CA . HIS A 1 177 ? -8.233 2.972 -8.143 1.00 94.19 177 HIS A CA 1
ATOM 1298 C C . HIS A 1 177 ? -7.444 1.734 -8.642 1.00 94.19 177 HIS A C 1
ATOM 1300 O O . HIS A 1 177 ? -7.684 1.190 -9.722 1.00 94.19 177 HIS A O 1
ATOM 1306 N N . ASN A 1 178 ? -6.495 1.252 -7.846 1.00 96.38 178 ASN A N 1
ATOM 1307 C CA . ASN A 1 178 ? -5.745 0.034 -8.155 1.00 96.38 178 ASN A CA 1
ATOM 1308 C C . ASN A 1 178 ? -6.591 -1.231 -7.891 1.00 96.38 178 ASN A C 1
ATOM 1310 O O . ASN A 1 178 ? -7.574 -1.177 -7.143 1.00 96.38 178 ASN A O 1
ATOM 1314 N N . THR A 1 179 ? -6.196 -2.369 -8.474 1.00 97.12 179 THR A N 1
ATOM 1315 C CA . THR A 1 179 ? -6.869 -3.676 -8.330 1.00 97.12 179 THR A CA 1
ATOM 1316 C C . THR A 1 179 ? -5.896 -4.788 -7.917 1.00 97.12 179 THR A C 1
ATOM 1318 O O . THR A 1 179 ? -4.875 -4.980 -8.573 1.00 97.12 179 THR A O 1
ATOM 1321 N N . VAL A 1 180 ? -6.237 -5.568 -6.883 1.00 97.69 180 VAL A N 1
ATOM 1322 C CA . VAL A 1 180 ? -5.466 -6.745 -6.422 1.00 97.69 180 VAL A CA 1
ATOM 1323 C C . VAL A 1 180 ? -6.373 -7.977 -6.315 1.00 97.69 180 VAL A C 1
ATOM 1325 O O . VAL A 1 180 ? -7.279 -8.035 -5.486 1.00 97.69 180 VAL A O 1
ATOM 1328 N N . SER A 1 181 ? -6.143 -8.986 -7.154 1.00 96.31 181 SER A N 1
ATOM 1329 C CA . SER A 1 181 ? -6.959 -10.220 -7.189 1.00 96.31 181 SER A CA 1
ATOM 1330 C C . SER A 1 181 ? -6.148 -11.519 -7.156 1.00 96.31 181 SER A C 1
ATOM 1332 O O . SER A 1 181 ? -6.691 -12.561 -6.788 1.00 96.31 181 SER A O 1
ATOM 1334 N N . GLY A 1 182 ? -4.842 -11.462 -7.434 1.00 96.12 182 GLY A N 1
ATOM 1335 C CA . GLY A 1 182 ? -3.929 -12.570 -7.153 1.00 96.12 182 GLY A CA 1
ATOM 1336 C C . GLY A 1 182 ? -3.653 -12.697 -5.653 1.00 96.12 182 GLY A C 1
ATOM 1337 O O . GLY A 1 182 ? -3.405 -11.698 -4.980 1.00 96.12 182 GLY A O 1
ATOM 1338 N N . ASN A 1 183 ? -3.678 -13.916 -5.104 1.00 95.50 183 ASN A N 1
ATOM 1339 C CA . ASN A 1 183 ? -3.292 -14.139 -3.704 1.00 95.50 183 ASN A CA 1
ATOM 1340 C C . ASN A 1 183 ? -1.835 -13.684 -3.476 1.00 95.50 183 ASN A C 1
ATOM 1342 O O . ASN A 1 183 ? -0.972 -13.936 -4.322 1.00 95.50 183 ASN A O 1
ATOM 1346 N N . TYR A 1 184 ? -1.567 -13.030 -2.342 1.00 96.00 184 TYR A N 1
ATOM 1347 C CA . TYR A 1 184 ? -0.259 -12.449 -1.983 1.00 96.00 184 TYR A CA 1
ATOM 1348 C C . TYR A 1 184 ? 0.287 -11.398 -2.972 1.00 96.00 184 TYR A C 1
ATOM 1350 O O . TYR A 1 184 ? 1.484 -11.111 -2.957 1.00 96.00 184 TYR A O 1
ATOM 1358 N N . ALA A 1 185 ? -0.547 -10.861 -3.868 1.00 97.81 185 ALA A N 1
ATOM 1359 C CA . ALA A 1 185 ? -0.131 -9.851 -4.836 1.00 97.81 185 ALA A CA 1
ATOM 1360 C C . ALA A 1 185 ? -0.135 -8.439 -4.223 1.00 97.81 185 ALA A C 1
ATOM 1362 O O . ALA A 1 185 ? -0.907 -8.152 -3.304 1.00 97.81 185 ALA A O 1
ATOM 1363 N N . SER A 1 186 ? 0.713 -7.546 -4.733 1.00 97.69 186 SER A N 1
ATOM 1364 C CA . SER A 1 186 ? 0.880 -6.195 -4.187 1.00 97.69 186 SER A CA 1
ATOM 1365 C C . SER A 1 186 ? 0.799 -5.091 -5.239 1.00 97.69 186 SER A C 1
ATOM 1367 O O . SER A 1 186 ? 1.262 -5.229 -6.371 1.00 97.69 186 SER A O 1
ATOM 1369 N N . VAL A 1 187 ? 0.237 -3.954 -4.831 1.00 98.06 187 VAL A N 1
ATOM 1370 C CA . VAL A 1 187 ? 0.355 -2.670 -5.517 1.00 98.06 187 VAL A CA 1
ATOM 1371 C C . VAL A 1 187 ? 0.764 -1.619 -4.485 1.00 98.06 187 VAL A C 1
ATOM 1373 O O . VAL A 1 187 ? -0.077 -1.181 -3.704 1.00 98.06 187 VAL A O 1
ATOM 1376 N N . THR A 1 188 ? 2.037 -1.214 -4.439 1.00 95.12 188 THR A N 1
ATOM 1377 C CA . THR A 1 188 ? 2.540 -0.289 -3.397 1.00 95.12 188 THR A CA 1
ATOM 1378 C C . THR A 1 188 ? 2.335 1.197 -3.719 1.00 95.12 188 THR A C 1
ATOM 1380 O O . THR A 1 188 ? 2.784 2.049 -2.956 1.00 95.12 188 THR A O 1
ATOM 1383 N N . GLY A 1 189 ? 1.617 1.540 -4.794 1.00 93.06 189 GLY A N 1
ATOM 1384 C CA . GLY A 1 189 ? 1.185 2.912 -5.066 1.00 93.06 189 GLY A CA 1
ATOM 1385 C C . GLY A 1 189 ? 0.660 3.142 -6.483 1.00 93.06 189 GLY A C 1
ATOM 1386 O O . GLY A 1 189 ? 0.368 2.207 -7.237 1.00 93.06 189 GLY A O 1
ATOM 1387 N N . GLY A 1 190 ? 0.575 4.414 -6.870 1.00 94.25 190 GLY A N 1
ATOM 1388 C CA . GLY A 1 190 ? 0.192 4.822 -8.218 1.00 94.25 190 GLY A CA 1
ATOM 1389 C C . GLY A 1 190 ? -1.298 4.651 -8.539 1.00 94.25 190 GLY A C 1
ATOM 1390 O O . GLY A 1 190 ? -2.146 4.707 -7.648 1.00 94.25 190 GLY A O 1
ATOM 1391 N N . LEU A 1 191 ? -1.630 4.492 -9.823 1.00 94.94 191 LEU A N 1
ATOM 1392 C CA . LEU A 1 191 ? -2.956 4.816 -10.371 1.00 94.94 191 LEU A CA 1
ATOM 1393 C C . LEU A 1 191 ? -3.449 3.784 -11.405 1.00 94.94 191 LEU A C 1
ATOM 1395 O O . LEU A 1 191 ? -2.768 3.535 -12.390 1.00 94.94 191 LEU A O 1
ATOM 1399 N N . TYR A 1 192 ? -4.647 3.209 -11.248 1.00 96.44 192 TYR A N 1
ATOM 1400 C CA . TYR A 1 192 ? -5.217 2.167 -12.141 1.00 96.44 192 TYR A CA 1
ATOM 1401 C C . TYR A 1 192 ? -4.369 0.880 -12.329 1.00 96.44 192 TYR A C 1
ATOM 1403 O O . TYR A 1 192 ? -4.655 0.063 -13.206 1.00 96.44 192 TYR A O 1
ATOM 1411 N N . ASN A 1 193 ? -3.333 0.669 -11.520 1.00 98.12 193 ASN A N 1
ATOM 1412 C CA . ASN A 1 193 ? -2.464 -0.508 -11.544 1.00 98.12 193 ASN A CA 1
ATOM 1413 C C . ASN A 1 193 ? -3.225 -1.784 -11.147 1.00 98.12 193 ASN A C 1
ATOM 1415 O O . ASN A 1 193 ? -4.110 -1.750 -10.290 1.00 98.12 193 ASN A O 1
ATOM 1419 N N . THR A 1 194 ? -2.879 -2.918 -11.757 1.00 98.25 194 THR A N 1
ATOM 1420 C CA . THR A 1 194 ? -3.598 -4.192 -11.603 1.00 98.25 194 THR A CA 1
ATOM 1421 C C . THR A 1 194 ? -2.636 -5.355 -11.366 1.00 98.25 194 THR A C 1
ATOM 1423 O O . THR A 1 194 ? -1.843 -5.686 -12.244 1.00 98.25 194 THR A O 1
ATOM 1426 N N . ALA A 1 195 ? -2.750 -6.024 -10.216 1.00 98.31 195 ALA A N 1
ATOM 1427 C CA . ALA A 1 195 ? -2.022 -7.255 -9.908 1.00 98.31 195 ALA A CA 1
ATOM 1428 C C . ALA A 1 195 ? -3.000 -8.443 -9.788 1.00 98.31 195 ALA A C 1
ATOM 1430 O O . ALA A 1 195 ? -3.785 -8.549 -8.838 1.00 98.31 195 ALA A O 1
ATOM 1431 N N . THR A 1 196 ? -2.993 -9.325 -10.789 1.00 97.81 196 THR A N 1
ATOM 1432 C CA . THR A 1 196 ? -3.900 -10.487 -10.903 1.00 97.81 196 THR A CA 1
ATOM 1433 C C . THR A 1 196 ? -3.172 -11.826 -10.772 1.00 97.81 196 THR A C 1
ATOM 1435 O O . THR A 1 196 ? -3.791 -12.816 -10.382 1.00 97.81 196 THR A O 1
ATOM 1438 N N . GLY A 1 197 ? -1.864 -11.872 -11.038 1.00 97.38 197 GLY A N 1
ATOM 1439 C CA . GLY A 1 197 ? -1.051 -13.072 -10.839 1.00 97.38 197 GLY A CA 1
ATOM 1440 C C . GLY A 1 197 ? -0.809 -13.365 -9.355 1.00 97.38 197 GLY A C 1
ATOM 1441 O O . GLY A 1 197 ? -0.665 -12.449 -8.546 1.00 97.38 197 GLY A O 1
ATOM 1442 N N . ILE A 1 198 ? -0.739 -14.643 -8.970 1.00 97.56 198 ILE A N 1
ATOM 1443 C CA . ILE A 1 198 ? -0.376 -15.021 -7.591 1.00 97.56 198 ILE A CA 1
ATOM 1444 C C . ILE A 1 198 ? 1.055 -14.536 -7.312 1.00 97.56 198 ILE A C 1
ATOM 1446 O O . ILE A 1 198 ? 1.965 -14.794 -8.106 1.00 97.56 198 ILE A O 1
ATOM 1450 N N . SER A 1 199 ? 1.230 -13.828 -6.193 1.00 97.12 199 SER A N 1
ATOM 1451 C CA . SER A 1 199 ? 2.471 -13.142 -5.804 1.00 97.12 199 SER A CA 1
ATOM 1452 C C . SER A 1 199 ? 3.012 -12.150 -6.850 1.00 97.12 199 SER A C 1
ATOM 1454 O O . SER A 1 199 ? 4.217 -11.912 -6.892 1.00 97.12 199 SER A O 1
ATOM 1456 N N . ALA A 1 200 ? 2.153 -11.593 -7.711 1.00 98.25 200 ALA A N 1
ATOM 1457 C CA . ALA A 1 200 ? 2.536 -10.540 -8.649 1.00 98.25 200 ALA A CA 1
ATOM 1458 C C . ALA A 1 200 ? 2.654 -9.170 -7.951 1.00 98.25 200 ALA A C 1
ATOM 1460 O O . ALA A 1 200 ? 1.934 -8.907 -6.988 1.00 98.25 200 ALA A O 1
ATOM 1461 N N . SER A 1 201 ? 3.528 -8.284 -8.432 1.00 97.94 201 SER A N 1
ATOM 1462 C CA . SER A 1 201 ? 3.775 -6.976 -7.805 1.00 97.94 201 SER A CA 1
ATOM 1463 C C . SER A 1 201 ? 3.800 -5.815 -8.802 1.00 97.94 201 SER A C 1
ATOM 1465 O O . SER A 1 201 ? 4.386 -5.906 -9.880 1.00 97.94 201 SER A O 1
ATOM 1467 N N . VAL A 1 202 ? 3.192 -4.685 -8.427 1.00 98.12 202 VAL A N 1
ATOM 1468 C CA . VAL A 1 202 ? 3.303 -3.408 -9.150 1.00 98.12 202 VAL A CA 1
ATOM 1469 C C . VAL A 1 202 ? 3.695 -2.300 -8.176 1.00 98.12 202 VAL A C 1
ATOM 1471 O O . VAL A 1 202 ? 2.917 -1.938 -7.299 1.00 98.12 202 VAL A O 1
ATOM 1474 N N . GLN A 1 203 ? 4.889 -1.728 -8.308 1.00 94.00 203 GLN A N 1
ATOM 1475 C CA . GLN A 1 203 ? 5.399 -0.804 -7.284 1.00 94.00 203 GLN A CA 1
ATOM 1476 C C . GLN A 1 203 ? 4.894 0.647 -7.427 1.00 94.00 203 GLN A C 1
ATOM 1478 O O . GLN A 1 203 ? 5.031 1.456 -6.514 1.00 94.00 203 GLN A O 1
ATOM 1483 N N . GLY A 1 204 ? 4.285 0.992 -8.565 1.00 91.81 204 GLY A N 1
ATOM 1484 C CA . GLY A 1 204 ? 3.688 2.307 -8.796 1.00 91.81 204 GLY A CA 1
ATOM 1485 C C . GLY A 1 204 ? 3.474 2.620 -10.274 1.00 91.81 204 GLY A C 1
ATOM 1486 O O . GLY A 1 204 ? 3.262 1.718 -11.089 1.00 91.81 204 GLY A O 1
ATOM 1487 N N . GLY A 1 205 ? 3.507 3.907 -10.632 1.00 93.62 205 GLY A N 1
ATOM 1488 C CA . GLY A 1 205 ? 3.181 4.367 -11.984 1.00 93.62 205 GLY A CA 1
ATOM 1489 C C . GLY A 1 205 ? 1.680 4.272 -12.303 1.00 93.62 205 GLY A C 1
ATOM 1490 O O . GLY A 1 205 ? 0.865 4.183 -11.382 1.00 93.62 205 GLY A O 1
ATOM 1491 N N . GLN A 1 206 ? 1.293 4.300 -13.587 1.00 96.19 206 GLN A N 1
ATOM 1492 C CA . GLN A 1 206 ? -0.122 4.185 -13.993 1.00 96.19 206 GLN A CA 1
ATOM 1493 C C . GLN A 1 206 ? -0.426 2.984 -14.891 1.00 96.19 206 GLN A C 1
ATOM 1495 O O . GLN A 1 206 ? 0.243 2.782 -15.901 1.00 96.19 206 GLN A O 1
ATOM 1500 N N . ALA A 1 207 ? -1.561 2.328 -14.621 1.00 97.31 207 ALA A N 1
ATOM 1501 C CA . ALA A 1 207 ? -2.213 1.319 -15.461 1.00 97.31 207 ALA A CA 1
ATOM 1502 C C . ALA A 1 207 ? -1.297 0.147 -15.845 1.00 97.31 207 ALA A C 1
ATOM 1504 O O . ALA A 1 207 ? -1.482 -0.494 -16.879 1.00 97.31 207 ALA A O 1
ATOM 1505 N N . ASN A 1 208 ? -0.307 -0.124 -14.997 1.00 98.31 208 ASN A N 1
ATOM 1506 C CA . ASN A 1 208 ? 0.602 -1.245 -15.141 1.00 98.31 208 ASN A CA 1
ATOM 1507 C C . ASN A 1 208 ? -0.108 -2.538 -14.706 1.00 98.31 208 ASN A C 1
ATOM 1509 O O . ASN A 1 208 ? -0.845 -2.547 -13.716 1.00 98.31 208 ASN A O 1
ATOM 1513 N N . ILE A 1 209 ? 0.103 -3.623 -15.449 1.00 98.56 209 ILE A N 1
ATOM 1514 C CA . ILE A 1 209 ? -0.545 -4.921 -15.243 1.00 98.56 209 ILE A CA 1
ATOM 1515 C C . ILE A 1 209 ? 0.522 -5.970 -14.927 1.00 98.56 209 ILE A C 1
ATOM 1517 O O . ILE A 1 209 ? 1.433 -6.179 -15.725 1.00 98.56 209 ILE A O 1
ATOM 1521 N N . ALA A 1 210 ? 0.380 -6.657 -13.796 1.00 98.50 210 ALA A N 1
ATOM 1522 C CA . ALA A 1 210 ? 1.173 -7.826 -13.425 1.00 98.50 210 ALA A CA 1
ATOM 1523 C C . ALA A 1 210 ? 0.228 -9.032 -13.260 1.00 98.50 210 ALA A C 1
ATOM 1525 O O . ALA A 1 210 ? -0.473 -9.175 -12.251 1.00 98.50 210 ALA A O 1
ATOM 1526 N N . SER A 1 211 ? 0.136 -9.861 -14.302 1.00 98.19 211 SER A N 1
ATOM 1527 C CA . SER A 1 211 ? -0.825 -10.970 -14.404 1.00 98.19 211 SER A CA 1
ATOM 1528 C C . SER A 1 211 ? -0.183 -12.356 -14.422 1.00 98.19 211 SER A C 1
ATOM 1530 O O . SER A 1 211 ? -0.836 -13.331 -14.047 1.00 98.19 211 SER A O 1
ATOM 1532 N N . GLY A 1 212 ? 1.101 -12.456 -14.771 1.00 97.75 212 GLY A N 1
ATOM 1533 C CA . GLY A 1 212 ? 1.853 -13.707 -14.695 1.00 97.75 212 GLY A CA 1
ATOM 1534 C C . GLY A 1 212 ? 2.143 -14.143 -13.254 1.00 97.75 212 GLY A C 1
ATOM 1535 O O . GLY A 1 212 ? 2.222 -13.315 -12.340 1.00 97.75 212 GLY A O 1
ATOM 1536 N N . TYR A 1 213 ? 2.347 -15.445 -13.034 1.00 97.94 213 TYR A N 1
ATOM 1537 C CA . TYR A 1 213 ? 2.755 -15.979 -11.727 1.00 97.94 213 TYR A CA 1
ATOM 1538 C C . TYR A 1 213 ? 4.084 -15.352 -11.285 1.00 97.94 213 TYR A C 1
ATOM 1540 O O . TYR A 1 213 ? 5.080 -15.501 -11.991 1.00 97.94 213 TYR A O 1
ATOM 1548 N N . ARG A 1 214 ? 4.110 -14.654 -10.139 1.00 97.88 214 ARG A N 1
ATOM 1549 C CA . ARG A 1 214 ? 5.272 -13.872 -9.658 1.00 97.88 214 ARG A CA 1
ATOM 1550 C C . ARG A 1 214 ? 5.803 -12.826 -10.662 1.00 97.88 214 ARG A C 1
ATOM 1552 O O . ARG A 1 214 ? 6.998 -12.543 -10.671 1.00 97.88 214 ARG A O 1
ATOM 1559 N N . SER A 1 215 ? 4.947 -12.289 -11.533 1.00 98.38 215 SER A N 1
ATOM 1560 C CA . SER A 1 215 ? 5.309 -11.183 -12.436 1.00 98.38 215 SER A CA 1
ATOM 1561 C C . SER A 1 215 ? 5.493 -9.863 -11.672 1.00 98.38 215 SER A C 1
ATOM 1563 O O . SER A 1 215 ? 4.813 -9.630 -10.673 1.00 98.38 215 SER A O 1
ATOM 1565 N N . ALA A 1 216 ? 6.399 -8.997 -12.128 1.00 98.00 216 ALA A N 1
ATOM 1566 C CA . ALA A 1 216 ? 6.736 -7.747 -11.444 1.00 98.00 216 ALA A CA 1
ATOM 1567 C C . ALA A 1 216 ? 6.807 -6.544 -12.398 1.00 98.00 216 ALA A C 1
ATOM 1569 O O . ALA A 1 216 ? 7.400 -6.627 -13.476 1.00 98.00 216 ALA A O 1
ATOM 1570 N N . VAL A 1 217 ? 6.271 -5.397 -11.967 1.00 97.94 217 VAL A N 1
ATOM 1571 C CA . VAL A 1 217 ? 6.444 -4.096 -12.634 1.00 97.94 217 VAL A CA 1
ATOM 1572 C C . VAL A 1 217 ? 6.862 -3.027 -11.619 1.00 97.94 217 VAL A C 1
ATOM 1574 O O . VAL A 1 217 ? 6.105 -2.702 -10.706 1.00 97.94 217 VAL A O 1
ATOM 1577 N N . SER A 1 218 ? 8.048 -2.433 -11.763 1.00 93.62 218 SER A N 1
ATOM 1578 C CA . SER A 1 218 ? 8.556 -1.435 -10.798 1.00 93.62 218 SER A CA 1
ATOM 1579 C C . SER A 1 218 ? 7.967 -0.025 -10.973 1.00 93.62 218 SER A C 1
ATOM 1581 O O . SER A 1 218 ? 8.051 0.811 -10.072 1.00 93.62 218 SER A O 1
ATOM 1583 N N . GLY A 1 219 ? 7.347 0.267 -12.118 1.00 91.38 219 GLY A N 1
ATOM 1584 C CA . GLY A 1 219 ? 6.720 1.563 -12.370 1.00 91.38 219 GLY A CA 1
ATOM 1585 C C . GLY A 1 219 ? 6.456 1.832 -13.847 1.00 91.38 219 GLY A C 1
ATOM 1586 O O . GLY A 1 219 ? 6.266 0.914 -14.648 1.00 91.38 219 GLY A O 1
ATOM 1587 N N . GLY A 1 220 ? 6.451 3.114 -14.212 1.00 92.50 220 GLY A N 1
ATOM 1588 C CA . GLY A 1 220 ? 6.184 3.557 -15.577 1.00 92.50 220 GLY A CA 1
ATOM 1589 C C . GLY A 1 220 ? 4.692 3.598 -15.923 1.00 92.50 220 GLY A C 1
ATOM 1590 O O . GLY A 1 220 ? 3.848 3.834 -15.054 1.00 92.50 220 GLY A O 1
ATOM 1591 N N . VAL A 1 221 ? 4.347 3.425 -17.202 1.00 95.12 221 VAL A N 1
ATOM 1592 C CA . VAL A 1 221 ? 2.973 3.630 -17.698 1.00 95.12 221 VAL A CA 1
ATOM 1593 C C . VAL A 1 221 ? 2.515 2.533 -18.656 1.00 95.12 221 VAL A C 1
ATOM 1595 O O . VAL A 1 221 ? 3.130 2.321 -19.697 1.00 95.12 221 VAL A O 1
ATOM 1598 N N . GLU A 1 222 ? 1.360 1.928 -18.372 1.00 96.88 222 GLU A N 1
ATOM 1599 C CA . GLU A 1 222 ? 0.665 0.974 -19.252 1.00 96.88 222 GLU A CA 1
ATOM 1600 C C . GLU A 1 222 ? 1.545 -0.232 -19.660 1.00 96.88 222 GLU A C 1
ATOM 1602 O O . GLU A 1 222 ? 1.395 -0.795 -20.746 1.00 96.88 222 GLU A O 1
ATOM 1607 N N . ASN A 1 223 ? 2.476 -0.621 -18.781 1.00 98.00 223 ASN A N 1
ATOM 1608 C CA . ASN A 1 223 ? 3.354 -1.782 -18.935 1.00 98.00 223 ASN A CA 1
ATOM 1609 C C . ASN A 1 223 ? 2.631 -3.080 -18.530 1.00 98.00 223 ASN A C 1
ATOM 1611 O O . ASN A 1 223 ? 1.791 -3.063 -17.630 1.00 98.00 223 ASN A O 1
ATOM 1615 N N . LYS A 1 224 ? 2.956 -4.217 -19.157 1.00 98.56 224 LYS A N 1
ATOM 1616 C CA . LYS A 1 224 ? 2.273 -5.505 -18.944 1.00 98.56 224 LYS A CA 1
ATOM 1617 C C . LYS A 1 224 ? 3.240 -6.676 -18.764 1.00 98.56 224 LYS A C 1
ATOM 1619 O O . LYS A 1 224 ? 3.856 -7.122 -19.729 1.00 98.56 224 LYS A O 1
ATOM 1624 N N . ALA A 1 225 ? 3.331 -7.200 -17.548 1.00 98.56 225 ALA A N 1
ATOM 1625 C CA . ALA A 1 225 ? 4.081 -8.404 -17.207 1.00 98.56 225 ALA A CA 1
ATOM 1626 C C . ALA A 1 225 ? 3.107 -9.595 -17.094 1.00 98.56 225 ALA A C 1
ATOM 1628 O O . ALA A 1 225 ? 2.401 -9.758 -16.096 1.00 98.56 225 ALA A O 1
ATOM 1629 N N . GLU A 1 226 ? 3.008 -10.388 -18.163 1.00 98.50 226 GLU A N 1
ATOM 1630 C CA . GLU A 1 226 ? 1.982 -11.428 -18.347 1.00 98.50 226 GLU A CA 1
ATOM 1631 C C . GLU A 1 226 ? 2.557 -12.859 -18.284 1.00 98.50 226 GLU A C 1
ATOM 1633 O O . GLU A 1 226 ? 1.848 -13.784 -17.890 1.00 98.50 226 GLU A O 1
ATOM 1638 N N . GLY A 1 227 ? 3.844 -13.051 -18.603 1.00 97.31 227 GLY A N 1
ATOM 1639 C CA . GLY A 1 227 ? 4.541 -14.344 -18.483 1.00 97.31 227 GLY A CA 1
ATOM 1640 C C . GLY A 1 227 ? 4.922 -14.718 -17.041 1.00 97.31 227 GLY A C 1
ATOM 1641 O O . GLY A 1 227 ? 5.028 -13.848 -16.166 1.00 97.31 227 GLY A O 1
ATOM 1642 N N . GLN A 1 228 ? 5.174 -16.000 -16.762 1.00 97.75 228 GLN A N 1
ATOM 1643 C CA . GLN A 1 228 ? 5.644 -16.450 -15.445 1.00 97.75 228 GLN A CA 1
ATOM 1644 C C . GLN A 1 228 ? 6.984 -15.793 -15.093 1.00 97.75 228 GLN A C 1
ATOM 1646 O O . GLN A 1 228 ? 7.940 -15.851 -15.864 1.00 97.75 228 GLN A O 1
ATOM 1651 N N . THR A 1 229 ? 7.086 -15.202 -13.900 1.00 97.69 229 THR A N 1
ATOM 1652 C CA . THR A 1 229 ? 8.277 -14.479 -13.409 1.00 97.69 229 THR A CA 1
ATOM 1653 C C . THR A 1 229 ? 8.793 -13.399 -14.373 1.00 97.69 229 THR A C 1
ATOM 1655 O O . THR A 1 229 ? 9.977 -13.076 -14.364 1.00 97.69 229 THR A O 1
ATOM 1658 N N . SER A 1 230 ? 7.913 -12.845 -15.215 1.00 98.00 230 SER A N 1
ATOM 1659 C CA . SER A 1 230 ? 8.243 -11.737 -16.116 1.00 98.00 230 SER A CA 1
ATOM 1660 C C . SER A 1 230 ? 8.479 -10.433 -15.348 1.00 98.00 230 SER A C 1
ATOM 1662 O O . SER A 1 230 ? 7.776 -10.149 -14.376 1.00 98.00 230 SER A O 1
ATOM 1664 N N . VAL A 1 231 ? 9.455 -9.628 -15.782 1.00 97.81 231 VAL A N 1
ATOM 1665 C CA . VAL A 1 231 ? 9.844 -8.381 -15.092 1.00 97.81 231 VAL A CA 1
ATOM 1666 C C . VAL A 1 231 ? 9.849 -7.184 -16.041 1.00 97.81 231 VAL A C 1
ATOM 1668 O O . VAL A 1 231 ? 10.414 -7.257 -17.135 1.00 97.81 231 VAL A O 1
ATOM 1671 N N . ILE A 1 232 ? 9.278 -6.059 -15.595 1.00 97.69 232 ILE A N 1
ATOM 1672 C CA . ILE A 1 232 ? 9.425 -4.749 -16.244 1.00 97.69 232 ILE A CA 1
ATOM 1673 C C . ILE A 1 232 ? 9.910 -3.696 -15.237 1.00 97.69 232 ILE A C 1
ATOM 1675 O O . ILE A 1 232 ? 9.176 -3.332 -14.317 1.00 97.69 232 ILE A O 1
ATOM 1679 N N . SER A 1 233 ? 11.120 -3.158 -15.417 1.00 92.88 233 SER A N 1
ATOM 1680 C CA . SER A 1 233 ? 11.704 -2.190 -14.463 1.00 92.88 233 SER A CA 1
ATOM 1681 C C . SER A 1 233 ? 11.232 -0.742 -14.676 1.00 92.88 233 SER A C 1
ATOM 1683 O O . SER A 1 233 ? 11.447 0.113 -13.815 1.00 92.88 233 SER A O 1
ATOM 1685 N N . GLY A 1 234 ? 10.551 -0.446 -15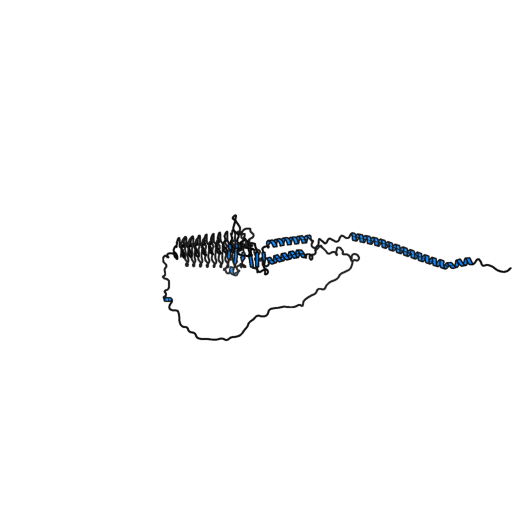.788 1.00 89.81 234 GLY A N 1
ATOM 1686 C CA . GLY A 1 234 ? 9.937 0.857 -16.040 1.00 89.81 234 GLY A CA 1
ATOM 1687 C C . GLY A 1 234 ? 9.586 1.104 -17.508 1.00 89.81 234 GLY A C 1
ATOM 1688 O O . GLY A 1 234 ? 9.273 0.186 -18.270 1.00 89.81 234 GLY A O 1
ATOM 1689 N N . GLY A 1 235 ? 9.635 2.374 -17.915 1.00 90.12 235 GLY A N 1
ATOM 1690 C CA . GLY A 1 235 ? 9.286 2.800 -19.269 1.00 90.12 235 GLY A CA 1
ATOM 1691 C C . GLY A 1 235 ? 7.775 2.847 -19.528 1.00 90.12 235 GLY A C 1
ATOM 1692 O O . GLY A 1 235 ? 6.981 3.022 -18.598 1.00 90.12 235 GLY A O 1
ATOM 1693 N N . ARG A 1 236 ? 7.354 2.730 -20.794 1.00 93.00 236 ARG A N 1
ATOM 1694 C CA . ARG A 1 236 ? 5.939 2.873 -21.184 1.00 93.00 236 ARG A CA 1
ATOM 1695 C C . ARG A 1 236 ? 5.493 1.908 -22.287 1.00 93.00 236 ARG A C 1
ATOM 1697 O O . ARG A 1 236 ? 6.149 1.813 -23.317 1.00 93.00 236 ARG A O 1
ATOM 1704 N N . TYR A 1 237 ? 4.310 1.307 -22.151 1.00 96.06 237 TYR A N 1
ATOM 1705 C CA . TYR A 1 237 ? 3.746 0.328 -23.102 1.00 96.06 237 TYR A CA 1
ATOM 1706 C C . TYR A 1 237 ? 4.615 -0.920 -23.334 1.00 96.06 237 TYR A C 1
ATOM 1708 O O . TYR A 1 237 ? 4.493 -1.573 -24.369 1.00 96.06 237 TYR A O 1
ATOM 1716 N N . ASN A 1 238 ? 5.506 -1.253 -22.404 1.00 97.19 238 ASN A N 1
ATOM 1717 C CA . ASN A 1 238 ? 6.351 -2.437 -22.514 1.00 97.19 238 ASN A CA 1
ATOM 1718 C C . ASN A 1 238 ? 5.534 -3.696 -22.181 1.00 97.19 238 ASN A C 1
ATOM 1720 O O . ASN A 1 238 ? 4.724 -3.672 -21.255 1.00 97.19 238 ASN A O 1
ATOM 1724 N N . VAL A 1 239 ? 5.715 -4.786 -22.930 1.00 98.50 239 VAL A N 1
ATOM 1725 C CA . VAL A 1 239 ? 4.914 -6.018 -22.794 1.00 98.50 239 VAL A CA 1
ATOM 1726 C C . VAL A 1 239 ? 5.820 -7.245 -22.724 1.00 98.50 239 VAL A C 1
ATOM 1728 O O . VAL A 1 239 ? 6.672 -7.457 -23.585 1.00 98.50 239 VAL A O 1
ATOM 1731 N N . VAL A 1 240 ? 5.612 -8.088 -21.715 1.00 98.56 240 VAL A N 1
ATOM 1732 C CA . VAL A 1 240 ? 6.380 -9.317 -21.504 1.00 98.56 240 VAL A CA 1
ATOM 1733 C C . VAL A 1 240 ? 5.429 -10.496 -21.341 1.00 98.56 240 VAL A C 1
ATOM 1735 O O . VAL A 1 240 ? 4.866 -10.713 -20.270 1.00 98.56 240 VAL A O 1
ATOM 1738 N N . THR A 1 241 ? 5.257 -11.267 -22.414 1.00 98.25 241 THR A N 1
ATOM 1739 C CA . THR A 1 241 ? 4.453 -12.503 -22.423 1.00 98.25 241 THR A CA 1
ATOM 1740 C C . THR A 1 241 ? 5.305 -13.768 -22.304 1.00 98.25 241 THR A C 1
ATOM 1742 O O . THR A 1 241 ? 4.761 -14.842 -22.068 1.00 98.25 241 THR A O 1
ATOM 1745 N N . GLY A 1 242 ? 6.630 -13.663 -22.453 1.00 96.69 242 GLY A N 1
ATOM 1746 C CA . GLY A 1 242 ? 7.547 -14.785 -22.263 1.00 96.69 242 GLY A CA 1
ATOM 1747 C C . GLY A 1 242 ? 7.771 -15.136 -20.789 1.00 96.69 242 GLY A C 1
ATOM 1748 O O . GLY A 1 242 ? 7.943 -14.255 -19.946 1.00 96.69 242 GLY A O 1
ATOM 1749 N N . ASP A 1 243 ? 7.836 -16.430 -20.474 1.00 97.38 243 ASP A N 1
ATOM 1750 C CA . ASP A 1 243 ? 8.247 -16.893 -19.146 1.00 97.38 243 ASP A CA 1
ATOM 1751 C C . ASP A 1 243 ? 9.728 -16.569 -18.893 1.00 97.38 243 ASP A C 1
ATOM 1753 O O . ASP A 1 243 ? 10.579 -16.771 -19.761 1.00 97.38 243 ASP A O 1
ATOM 1757 N N . TYR A 1 244 ? 10.052 -16.076 -17.697 1.00 97.12 244 TYR A N 1
ATOM 1758 C CA . TYR A 1 244 ? 11.395 -15.617 -17.303 1.00 97.12 244 TYR A CA 1
ATOM 1759 C C . TYR A 1 244 ? 11.979 -14.507 -18.203 1.00 97.12 244 TYR A C 1
ATOM 1761 O O . TYR A 1 244 ? 13.187 -14.273 -18.186 1.00 97.12 244 TYR A O 1
ATOM 1769 N N . ALA A 1 245 ? 11.146 -13.851 -19.014 1.00 97.75 245 ALA A N 1
ATOM 1770 C CA . ALA A 1 245 ? 11.552 -12.769 -19.902 1.00 97.75 245 ALA A CA 1
ATOM 1771 C C . ALA A 1 245 ? 11.519 -11.403 -19.192 1.00 97.75 245 ALA A C 1
ATOM 1773 O O . ALA A 1 245 ? 10.881 -11.241 -18.145 1.00 97.75 245 ALA A O 1
ATOM 1774 N N . SER A 1 246 ? 12.190 -10.401 -19.762 1.00 97.19 246 SER A N 1
ATOM 1775 C CA . SER A 1 246 ? 12.270 -9.064 -19.165 1.00 97.19 246 SER A CA 1
ATOM 1776 C C . SER A 1 246 ? 12.330 -7.920 -20.178 1.00 97.19 246 SER A C 1
ATOM 1778 O O . SER A 1 246 ? 12.856 -8.048 -21.285 1.00 97.19 246 SER A O 1
ATOM 1780 N N . VAL A 1 247 ? 11.818 -6.759 -19.762 1.00 96.81 247 VAL A N 1
ATOM 1781 C CA . VAL A 1 247 ? 12.094 -5.464 -20.399 1.00 96.81 247 VAL A CA 1
ATOM 1782 C C . VAL A 1 247 ? 12.577 -4.504 -19.318 1.00 96.81 247 VAL A C 1
ATOM 1784 O O . VAL A 1 247 ? 11.827 -4.188 -18.399 1.00 96.81 247 VAL A O 1
ATOM 1787 N N . THR A 1 248 ? 13.806 -4.005 -19.412 1.00 91.69 248 THR A N 1
ATOM 1788 C CA . THR A 1 248 ? 14.325 -3.087 -18.385 1.00 91.69 248 THR A CA 1
ATOM 1789 C C . THR A 1 248 ? 13.615 -1.732 -18.466 1.00 91.69 248 THR A C 1
ATOM 1791 O O . THR A 1 248 ? 12.972 -1.316 -17.506 1.00 91.69 248 THR A O 1
ATOM 1794 N N . ALA A 1 249 ? 13.654 -1.058 -19.621 1.00 87.56 249 ALA A N 1
ATOM 1795 C CA . ALA A 1 249 ? 13.012 0.247 -19.801 1.00 87.56 249 ALA A CA 1
ATOM 1796 C C . ALA A 1 249 ? 12.628 0.526 -21.273 1.00 87.56 249 ALA A C 1
ATOM 1798 O O . ALA A 1 249 ? 12.435 -0.393 -22.073 1.00 87.56 249 ALA A O 1
ATOM 1799 N N . GLY A 1 250 ? 12.509 1.805 -21.644 1.00 87.44 250 GLY A N 1
ATOM 1800 C CA . GLY A 1 250 ? 12.159 2.244 -22.996 1.00 87.44 250 GLY A CA 1
ATOM 1801 C C . GLY A 1 250 ? 10.651 2.268 -23.264 1.00 87.44 250 GLY A C 1
ATOM 1802 O O . GLY A 1 250 ? 9.853 2.326 -22.324 1.00 87.44 250 GLY A O 1
ATOM 1803 N N . ALA A 1 251 ? 10.246 2.256 -24.537 1.00 91.12 251 ALA A N 1
ATOM 1804 C CA . ALA A 1 251 ? 8.843 2.398 -24.923 1.00 91.12 251 ALA A CA 1
ATOM 1805 C C . ALA A 1 251 ? 8.369 1.409 -26.005 1.00 91.12 251 ALA A C 1
ATOM 1807 O O . ALA A 1 251 ? 8.988 1.283 -27.057 1.00 91.12 251 ALA A O 1
ATOM 1808 N N . ARG A 1 252 ? 7.201 0.784 -25.796 1.00 94.62 252 ARG A N 1
ATOM 1809 C CA . ARG A 1 252 ? 6.579 -0.204 -26.713 1.00 94.62 252 ARG A CA 1
ATOM 1810 C C . ARG A 1 252 ? 7.457 -1.435 -27.007 1.00 94.62 252 ARG A C 1
ATOM 1812 O O . ARG A 1 252 ? 7.296 -2.078 -28.044 1.00 94.62 252 ARG A O 1
ATOM 1819 N N . ASN A 1 253 ? 8.369 -1.776 -26.097 1.00 95.62 253 ASN A N 1
ATOM 1820 C CA . ASN A 1 253 ? 9.252 -2.933 -26.234 1.00 95.62 253 ASN A CA 1
ATOM 1821 C C . ASN A 1 253 ? 8.528 -4.236 -25.853 1.00 95.62 253 ASN A C 1
ATOM 1823 O O . ASN A 1 253 ? 7.716 -4.253 -24.926 1.00 95.62 253 ASN A O 1
ATOM 1827 N N . GLN A 1 254 ? 8.826 -5.331 -26.554 1.00 97.62 254 GLN A N 1
ATOM 1828 C CA . GLN A 1 254 ? 8.154 -6.623 -26.404 1.00 97.62 254 GLN A CA 1
ATOM 1829 C C . GLN A 1 254 ? 9.156 -7.763 -26.190 1.00 97.62 254 GLN A C 1
ATOM 1831 O O . GLN A 1 254 ? 10.049 -7.965 -27.013 1.00 97.62 254 GLN A O 1
ATOM 1836 N N . ALA A 1 255 ? 8.978 -8.547 -25.124 1.00 97.69 255 ALA A N 1
ATOM 1837 C CA . ALA A 1 255 ? 9.726 -9.782 -24.877 1.00 97.69 255 ALA A CA 1
ATOM 1838 C C . ALA A 1 255 ? 8.746 -10.968 -24.800 1.00 97.69 255 ALA A C 1
ATOM 1840 O O . ALA A 1 255 ? 8.076 -11.200 -23.790 1.00 97.69 255 ALA A O 1
ATOM 1841 N N . SER A 1 256 ? 8.601 -11.681 -25.918 1.00 95.88 256 SER A N 1
ATOM 1842 C CA . SER A 1 256 ? 7.439 -12.547 -26.188 1.00 95.88 256 SER A CA 1
ATOM 1843 C C . SER A 1 256 ? 7.710 -14.050 -26.087 1.00 95.88 256 SER A C 1
ATOM 1845 O O . SER A 1 256 ? 6.805 -14.850 -26.309 1.00 95.88 256 SER A O 1
ATOM 1847 N N . ALA A 1 257 ? 8.945 -14.446 -25.784 1.00 92.25 257 ALA A N 1
ATOM 1848 C CA . ALA A 1 257 ? 9.376 -15.840 -25.709 1.00 92.25 257 ALA A CA 1
ATOM 1849 C C . ALA A 1 257 ? 10.205 -16.098 -24.444 1.00 92.25 257 ALA A C 1
ATOM 1851 O O . ALA A 1 257 ? 10.706 -15.165 -23.821 1.00 92.25 257 ALA A O 1
ATOM 1852 N N . ALA A 1 258 ? 10.348 -17.367 -24.053 1.00 93.62 258 ALA A N 1
ATOM 1853 C CA . ALA A 1 258 ? 11.004 -17.717 -22.796 1.00 93.62 258 ALA A CA 1
ATOM 1854 C C . ALA A 1 258 ? 12.459 -17.205 -22.727 1.00 93.62 258 ALA A C 1
ATOM 1856 O O . ALA A 1 258 ? 13.233 -17.391 -23.671 1.00 93.62 258 ALA A O 1
ATOM 1857 N N . TYR A 1 259 ? 12.829 -16.580 -21.607 1.00 94.25 259 TYR A N 1
ATOM 1858 C CA . TYR A 1 259 ? 14.132 -15.929 -21.383 1.00 94.25 259 TYR A CA 1
ATOM 1859 C C . TYR A 1 259 ? 14.487 -14.797 -22.373 1.00 94.25 259 TYR A C 1
ATOM 1861 O O . TYR A 1 259 ? 15.654 -14.423 -22.474 1.00 94.25 259 TYR A O 1
ATOM 1869 N N . ALA A 1 260 ? 13.525 -14.259 -23.132 1.00 95.44 260 ALA A N 1
ATOM 1870 C CA . ALA A 1 260 ? 13.764 -13.108 -24.002 1.00 95.44 260 ALA A CA 1
ATOM 1871 C C . ALA A 1 260 ? 14.031 -11.832 -23.179 1.00 95.44 260 ALA A C 1
ATOM 1873 O O . ALA A 1 260 ? 13.420 -11.629 -22.132 1.00 95.44 260 ALA A O 1
ATOM 1874 N N . SER A 1 261 ? 14.917 -10.956 -23.653 1.00 95.00 261 SER A N 1
ATOM 1875 C CA . SER A 1 261 ? 15.316 -9.743 -22.927 1.00 95.00 261 SER A CA 1
ATOM 1876 C C . SER A 1 261 ? 15.399 -8.524 -23.843 1.00 95.00 261 SER A C 1
ATOM 1878 O O . SER A 1 261 ? 15.957 -8.601 -24.940 1.00 95.00 261 SER A O 1
ATOM 1880 N N . VAL A 1 262 ? 14.876 -7.383 -23.384 1.00 94.19 262 VAL A N 1
ATOM 1881 C CA . VAL A 1 262 ? 15.067 -6.077 -24.034 1.00 94.19 262 VAL A CA 1
ATOM 1882 C C . VAL A 1 262 ? 15.567 -5.050 -23.016 1.00 94.19 262 VAL A C 1
ATOM 1884 O O . VAL A 1 262 ? 14.840 -4.654 -22.105 1.00 94.19 262 VAL A O 1
ATOM 1887 N N . SER A 1 263 ? 16.799 -4.568 -23.183 1.00 89.19 263 SER A N 1
ATOM 1888 C CA . SER A 1 263 ? 17.414 -3.622 -22.239 1.00 89.19 263 SER A CA 1
ATOM 1889 C C . SER A 1 263 ? 16.835 -2.203 -22.322 1.00 89.19 263 SER A C 1
ATOM 1891 O O . SER A 1 263 ? 16.950 -1.442 -21.364 1.00 89.19 263 SER A O 1
ATOM 1893 N N . GLY A 1 264 ? 16.215 -1.816 -23.441 1.00 85.75 264 GLY A N 1
ATOM 1894 C CA . GLY A 1 264 ? 15.655 -0.475 -23.620 1.00 85.75 264 GLY A CA 1
ATOM 1895 C C . GLY A 1 264 ? 15.270 -0.153 -25.064 1.00 85.75 264 GLY A C 1
ATOM 1896 O O . GLY A 1 264 ? 15.035 -1.049 -25.877 1.00 85.75 264 GLY A O 1
ATOM 1897 N N . GLY A 1 265 ? 15.234 1.142 -25.390 1.00 85.25 265 GLY A N 1
ATOM 1898 C CA . GLY A 1 265 ? 14.931 1.634 -26.737 1.00 85.25 265 GLY A CA 1
ATOM 1899 C C . GLY A 1 265 ? 13.436 1.803 -27.032 1.00 85.25 265 GLY A C 1
ATOM 1900 O O . GLY A 1 265 ? 12.628 1.881 -26.106 1.00 85.25 265 GLY A O 1
ATOM 1901 N N . GLU A 1 266 ? 13.060 1.876 -28.312 1.00 88.62 266 GLU A N 1
ATOM 1902 C CA . GLU A 1 266 ? 11.663 2.044 -28.749 1.00 88.62 266 GLU A CA 1
ATOM 1903 C C . GLU A 1 266 ? 11.241 0.996 -29.799 1.00 88.62 266 GLU A C 1
ATOM 1905 O O . GLU A 1 266 ? 11.974 0.748 -30.752 1.00 88.62 266 GLU A O 1
ATOM 1910 N N . ASP A 1 267 ? 10.037 0.426 -29.682 1.00 92.31 267 ASP A N 1
ATOM 1911 C CA . ASP A 1 267 ? 9.454 -0.534 -30.646 1.00 92.31 267 ASP A CA 1
ATOM 1912 C C . ASP A 1 267 ? 10.262 -1.840 -30.863 1.00 92.31 267 ASP A C 1
ATOM 1914 O O . ASP A 1 267 ? 10.120 -2.500 -31.894 1.00 92.31 267 ASP A O 1
ATOM 1918 N N . ASN A 1 268 ? 11.125 -2.232 -29.921 1.00 92.12 268 ASN A N 1
ATOM 1919 C CA . ASN A 1 268 ? 11.975 -3.420 -30.057 1.00 92.12 268 ASN A CA 1
ATOM 1920 C C . ASN A 1 268 ? 11.231 -4.720 -29.698 1.00 92.12 268 ASN A C 1
ATOM 1922 O O . ASN A 1 268 ? 10.410 -4.738 -28.782 1.00 92.12 268 ASN A O 1
ATOM 1926 N N . ILE A 1 269 ? 11.534 -5.828 -30.384 1.00 95.81 269 ILE A N 1
ATOM 1927 C CA . ILE A 1 269 ? 10.843 -7.120 -30.232 1.00 95.81 269 ILE A CA 1
ATOM 1928 C C . ILE A 1 269 ? 11.854 -8.270 -30.105 1.00 95.81 269 ILE A C 1
ATOM 1930 O O . ILE A 1 269 ? 12.542 -8.616 -31.065 1.00 95.81 269 ILE A O 1
ATOM 1934 N N . ALA A 1 270 ? 11.888 -8.927 -28.946 1.00 95.50 270 ALA A N 1
ATOM 1935 C CA . ALA A 1 270 ? 12.589 -10.189 -28.723 1.00 95.50 270 ALA A CA 1
ATOM 1936 C C . ALA A 1 270 ? 11.566 -11.345 -28.714 1.00 95.50 270 ALA A C 1
ATOM 1938 O O . ALA A 1 270 ? 10.842 -11.548 -27.737 1.00 95.50 270 ALA A O 1
ATOM 1939 N N . SER A 1 271 ? 11.462 -12.077 -29.829 1.00 94.12 271 SER A N 1
ATOM 1940 C CA . SER A 1 271 ? 10.365 -13.026 -30.104 1.00 94.12 271 SER A CA 1
ATOM 1941 C C . SER A 1 271 ? 10.772 -14.503 -30.159 1.00 94.12 271 SER A C 1
ATOM 1943 O O . SER A 1 271 ? 9.923 -15.359 -30.401 1.00 94.12 271 SER A O 1
ATOM 1945 N N . ALA A 1 272 ? 12.040 -14.823 -29.899 1.00 89.38 272 ALA A N 1
ATOM 1946 C CA . ALA A 1 272 ? 12.544 -16.194 -29.812 1.00 89.38 272 ALA A CA 1
ATOM 1947 C C . ALA A 1 272 ? 13.196 -16.484 -28.450 1.00 89.38 272 ALA A C 1
ATOM 1949 O O . ALA A 1 272 ? 13.555 -15.571 -27.707 1.00 89.38 272 ALA A O 1
ATOM 1950 N N . GLN A 1 273 ? 13.331 -17.767 -28.102 1.00 91.12 273 GLN A N 1
ATOM 1951 C CA . GLN A 1 273 ? 13.881 -18.172 -26.807 1.00 91.12 273 GLN A CA 1
ATOM 1952 C C . GLN A 1 273 ? 15.321 -17.658 -26.634 1.00 91.12 273 GLN A C 1
ATOM 1954 O O . GLN A 1 273 ? 16.162 -17.849 -27.518 1.00 91.12 273 GLN A O 1
ATOM 1959 N N . ALA A 1 274 ? 15.583 -17.021 -25.489 1.00 90.25 274 ALA A N 1
ATOM 1960 C CA . ALA A 1 274 ? 16.842 -16.340 -25.171 1.00 90.25 274 ALA A CA 1
ATOM 1961 C C . ALA A 1 274 ? 17.283 -15.265 -26.196 1.00 90.25 274 ALA A C 1
ATOM 1963 O O . ALA A 1 274 ? 18.465 -14.928 -26.273 1.00 90.25 274 ALA A O 1
ATOM 1964 N N . ALA A 1 275 ? 16.352 -14.716 -26.988 1.00 90.88 275 ALA A N 1
ATOM 1965 C CA . ALA A 1 275 ? 16.623 -13.559 -27.838 1.00 90.88 275 ALA A CA 1
ATOM 1966 C C . ALA A 1 275 ? 16.882 -12.312 -26.980 1.00 90.88 275 ALA A C 1
ATOM 1968 O O . ALA A 1 275 ? 16.115 -12.014 -26.064 1.00 90.88 275 ALA A O 1
ATOM 1969 N N . THR A 1 276 ? 17.934 -11.562 -27.300 1.00 90.81 276 THR A N 1
ATOM 1970 C CA . THR A 1 276 ? 18.313 -10.333 -26.593 1.00 90.81 276 THR A CA 1
ATOM 1971 C C . THR A 1 276 ? 18.287 -9.145 -27.549 1.00 90.81 276 THR A C 1
ATOM 1973 O O . THR A 1 276 ? 18.845 -9.219 -28.643 1.00 90.81 276 THR A O 1
ATOM 1976 N N . VAL A 1 277 ? 17.706 -8.023 -27.122 1.00 89.19 277 VAL A N 1
ATOM 1977 C CA . VAL A 1 277 ? 17.859 -6.716 -27.778 1.00 89.19 277 VAL A CA 1
ATOM 197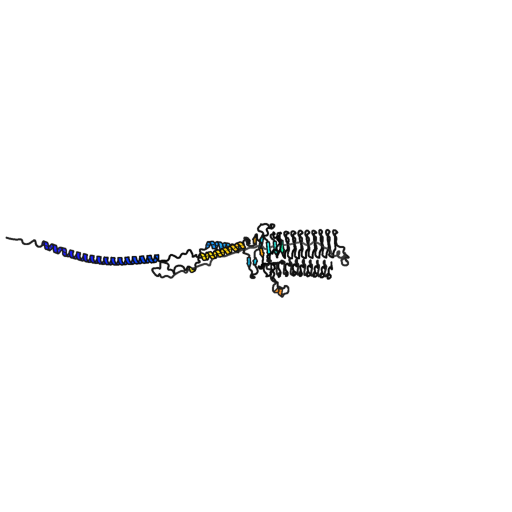8 C C . VAL A 1 277 ? 18.456 -5.727 -26.784 1.00 89.19 277 VAL A C 1
ATOM 1980 O O . VAL A 1 277 ? 17.844 -5.388 -25.776 1.00 89.19 277 VAL A O 1
ATOM 1983 N N . THR A 1 278 ? 19.664 -5.245 -27.069 1.00 85.75 278 THR A N 1
ATOM 1984 C CA . THR A 1 278 ? 20.412 -4.346 -26.176 1.00 85.75 278 THR A CA 1
ATOM 1985 C C . THR A 1 278 ? 19.892 -2.908 -26.164 1.00 85.75 278 THR A C 1
ATOM 1987 O O . THR A 1 278 ? 20.294 -2.144 -25.294 1.00 85.75 278 THR A O 1
ATOM 1990 N N . GLY A 1 279 ? 18.998 -2.536 -27.084 1.00 83.12 279 GLY A N 1
ATOM 1991 C CA . GLY A 1 279 ? 18.390 -1.209 -27.184 1.00 83.12 279 GLY A CA 1
ATOM 1992 C C . GLY A 1 279 ? 18.127 -0.817 -28.639 1.00 83.12 279 GLY A C 1
ATOM 1993 O O . GLY A 1 279 ? 17.847 -1.680 -29.467 1.00 83.12 279 GLY A O 1
ATOM 1994 N N . GLY A 1 280 ? 18.231 0.473 -28.967 1.00 81.56 280 GLY A N 1
ATOM 1995 C CA . GLY A 1 280 ? 17.976 0.991 -30.317 1.00 81.56 280 GLY A CA 1
ATOM 1996 C C . GLY A 1 280 ? 16.486 1.162 -30.631 1.00 81.56 280 GLY A C 1
ATOM 1997 O O . GLY A 1 280 ? 15.671 1.325 -29.722 1.00 81.56 280 GLY A O 1
ATOM 1998 N N . LYS A 1 281 ? 16.113 1.155 -31.917 1.00 86.19 281 LYS A N 1
ATOM 1999 C CA . LYS A 1 281 ? 14.721 1.351 -32.348 1.00 86.19 281 LYS A CA 1
ATOM 2000 C C . LYS A 1 281 ? 14.276 0.348 -33.411 1.00 86.19 281 LYS A C 1
ATOM 2002 O O . LYS A 1 281 ? 14.996 0.132 -34.383 1.00 86.19 281 LYS A O 1
ATOM 2007 N N . ALA A 1 282 ? 13.063 -0.184 -33.249 1.00 88.88 282 ALA A N 1
ATOM 2008 C CA . ALA A 1 282 ? 12.393 -1.114 -34.164 1.00 88.88 282 ALA A CA 1
ATOM 2009 C C . ALA A 1 282 ? 13.196 -2.395 -34.495 1.00 88.88 282 ALA A C 1
ATOM 2011 O O . ALA A 1 282 ? 13.014 -3.002 -35.554 1.00 88.88 282 ALA A O 1
ATOM 2012 N N . ILE A 1 283 ? 14.086 -2.828 -33.596 1.00 86.69 283 ILE A N 1
ATOM 2013 C CA . ILE A 1 283 ? 14.894 -4.039 -33.770 1.00 86.69 283 ILE A CA 1
ATOM 2014 C C . ILE A 1 283 ? 14.050 -5.265 -33.416 1.00 86.69 283 ILE A C 1
ATOM 2016 O O . ILE A 1 283 ? 13.573 -5.393 -32.292 1.00 86.69 283 ILE A O 1
ATOM 2020 N N . THR A 1 284 ? 13.905 -6.199 -34.359 1.00 90.88 284 THR A N 1
ATOM 2021 C CA . THR A 1 284 ? 13.259 -7.501 -34.127 1.00 90.88 284 THR A CA 1
ATOM 2022 C C . THR A 1 284 ? 14.290 -8.627 -34.158 1.00 90.88 284 THR A C 1
ATOM 2024 O O . THR A 1 284 ? 14.967 -8.815 -35.169 1.00 90.88 284 THR A O 1
ATOM 2027 N N . VAL A 1 285 ? 14.373 -9.413 -33.083 1.00 88.31 285 VAL A N 1
ATOM 2028 C CA . VAL A 1 285 ? 15.180 -10.639 -33.004 1.00 88.31 285 VAL A CA 1
ATOM 2029 C C . VAL A 1 285 ? 14.249 -11.842 -32.858 1.00 88.31 285 VAL A C 1
ATOM 2031 O O . VAL A 1 285 ? 13.593 -12.018 -31.833 1.00 88.31 285 VAL A O 1
ATOM 2034 N N . ALA A 1 286 ? 14.218 -12.671 -33.904 1.00 85.50 286 ALA A N 1
ATOM 2035 C CA . ALA A 1 286 ? 13.337 -13.835 -34.042 1.00 85.50 286 ALA A CA 1
ATOM 2036 C C . ALA A 1 286 ? 14.102 -15.173 -34.158 1.00 85.50 286 ALA A C 1
ATOM 2038 O O . ALA A 1 286 ? 13.536 -16.188 -34.560 1.00 85.50 286 ALA A O 1
ATOM 2039 N N . THR A 1 287 ? 15.395 -15.187 -33.822 1.00 77.50 287 THR A N 1
ATOM 2040 C CA . THR A 1 287 ? 16.251 -16.383 -33.808 1.00 77.50 287 THR A CA 1
ATOM 2041 C C . THR A 1 287 ? 16.556 -16.823 -32.376 1.00 77.50 287 THR A C 1
ATOM 2043 O O . THR A 1 287 ? 16.806 -15.999 -31.498 1.00 77.50 287 THR A O 1
ATOM 2046 N N . GLN A 1 288 ? 16.538 -18.137 -32.132 1.00 70.44 288 GLN A N 1
ATOM 2047 C CA . GLN A 1 288 ? 16.921 -18.718 -30.842 1.00 70.44 288 GLN A CA 1
ATOM 2048 C C . GLN A 1 288 ? 18.385 -18.365 -30.529 1.00 70.44 288 GLN A C 1
ATOM 2050 O O . GLN A 1 288 ? 19.236 -18.473 -31.412 1.00 70.44 288 GLN A O 1
ATOM 2055 N N . TYR A 1 289 ? 18.665 -17.922 -29.299 1.00 66.44 289 TYR A N 1
ATOM 2056 C CA . TYR A 1 289 ? 19.970 -17.365 -28.890 1.00 66.44 289 TYR A CA 1
ATOM 2057 C C . TYR A 1 289 ? 20.445 -16.152 -29.720 1.00 66.44 289 TYR A C 1
ATOM 2059 O O . TYR A 1 289 ? 21.638 -15.850 -29.766 1.00 66.44 289 TYR A O 1
ATOM 2067 N N . GLY A 1 290 ? 19.530 -15.446 -30.392 1.00 54.00 290 GLY A N 1
ATOM 2068 C CA . GLY A 1 290 ? 19.861 -14.252 -31.160 1.00 54.00 290 GLY A CA 1
ATOM 2069 C C . GLY A 1 290 ? 20.296 -13.088 -30.267 1.00 54.00 290 GLY A C 1
ATOM 2070 O O . GLY A 1 290 ? 19.531 -12.622 -29.425 1.00 54.00 290 GLY A O 1
ATOM 2071 N N . VAL A 1 291 ? 21.499 -12.574 -30.508 1.00 53.91 291 VAL A N 1
ATOM 2072 C CA . VAL A 1 291 ? 21.913 -11.204 -30.155 1.00 53.91 291 VAL A CA 1
ATOM 2073 C C . VAL A 1 291 ? 21.856 -10.327 -31.414 1.00 53.91 291 VAL A C 1
ATOM 2075 O O . VAL A 1 291 ? 21.944 -10.865 -32.524 1.00 53.91 291 VAL A O 1
ATOM 2078 N N . PRO A 1 292 ? 21.711 -8.993 -31.299 1.00 44.66 292 PRO A N 1
ATOM 2079 C CA . PRO A 1 292 ? 21.663 -8.118 -32.464 1.00 44.66 292 PRO A CA 1
ATOM 2080 C C . PRO A 1 292 ? 23.010 -8.126 -33.208 1.00 44.66 292 PRO A C 1
ATOM 2082 O O . PRO A 1 292 ? 24.053 -8.316 -32.575 1.00 44.66 292 PRO A O 1
ATOM 2085 N N . PRO A 1 293 ? 23.032 -7.881 -34.531 1.00 42.28 293 PRO A N 1
ATOM 2086 C CA . PRO A 1 293 ? 24.280 -7.740 -35.272 1.00 42.28 293 PRO A CA 1
ATOM 2087 C C . PRO A 1 293 ? 25.036 -6.490 -34.798 1.00 42.28 293 PRO A C 1
ATOM 2089 O O . PRO A 1 293 ? 24.719 -5.369 -35.193 1.00 42.28 293 PRO A O 1
ATOM 2092 N N . VAL A 1 294 ? 26.042 -6.683 -33.942 1.00 42.28 294 VAL A N 1
ATOM 2093 C CA . VAL A 1 294 ? 26.906 -5.603 -33.448 1.00 42.28 294 VAL A CA 1
ATOM 2094 C C . VAL A 1 294 ? 27.731 -5.002 -34.586 1.00 42.28 294 VAL A C 1
ATOM 2096 O O . VAL A 1 294 ? 28.648 -5.625 -35.124 1.00 42.28 294 VAL A O 1
ATOM 2099 N N . SER A 1 295 ? 27.426 -3.755 -34.937 1.00 45.59 295 SER A N 1
ATOM 2100 C CA . SER A 1 295 ? 28.249 -2.942 -35.828 1.00 45.59 295 SER A CA 1
ATOM 2101 C C . SER A 1 295 ? 29.540 -2.536 -35.110 1.00 45.59 295 SER A C 1
ATOM 2103 O O . SER A 1 295 ? 29.561 -1.527 -34.411 1.00 45.59 295 SER A O 1
ATOM 2105 N N . SER A 1 296 ? 30.594 -3.337 -35.310 1.00 43.75 296 SER A N 1
ATOM 2106 C CA . SER A 1 296 ? 31.977 -3.174 -34.816 1.00 43.75 296 SER A CA 1
ATOM 2107 C C . SER A 1 296 ? 32.158 -3.059 -33.294 1.00 43.75 296 SER A C 1
ATOM 2109 O O . SER A 1 296 ? 31.807 -2.058 -32.681 1.00 43.75 296 SER A O 1
ATOM 2111 N N . VAL A 1 297 ? 32.826 -4.057 -32.707 1.00 44.72 297 VAL A N 1
ATOM 2112 C CA . VAL A 1 297 ? 33.426 -3.983 -31.364 1.00 44.72 297 VAL A CA 1
ATOM 2113 C C . VAL A 1 297 ? 34.935 -3.797 -31.531 1.00 44.72 297 VAL A C 1
ATOM 2115 O O . VAL A 1 297 ? 35.569 -4.588 -32.230 1.00 44.72 297 VAL A O 1
ATOM 2118 N N . ASP A 1 298 ? 35.507 -2.770 -30.901 1.00 47.12 298 ASP A N 1
ATOM 2119 C CA . ASP A 1 298 ? 36.961 -2.605 -30.774 1.00 47.12 298 ASP A CA 1
ATOM 2120 C C . ASP A 1 298 ? 37.476 -3.457 -29.598 1.00 47.12 298 ASP A C 1
ATOM 2122 O O . ASP A 1 298 ? 36.841 -3.534 -28.546 1.00 47.12 298 ASP A O 1
ATOM 2126 N N . LEU A 1 299 ? 38.612 -4.129 -29.788 1.00 50.03 299 LEU A N 1
ATOM 2127 C CA . LEU A 1 299 ? 39.227 -5.054 -28.827 1.00 50.03 299 LEU A CA 1
ATOM 2128 C C . LEU A 1 299 ? 40.699 -4.714 -28.527 1.00 50.03 299 LEU A C 1
ATOM 2130 O O . LEU A 1 299 ? 41.416 -5.528 -27.945 1.00 50.03 299 LEU A O 1
ATOM 2134 N N . THR A 1 300 ? 41.163 -3.513 -28.884 1.00 44.81 300 THR A N 1
ATOM 2135 C CA . THR A 1 300 ? 42.564 -3.071 -28.715 1.00 44.81 300 THR A CA 1
ATOM 2136 C C . THR A 1 300 ? 43.054 -2.951 -27.260 1.00 44.81 300 THR A C 1
ATOM 2138 O O . THR A 1 300 ? 44.246 -2.741 -27.046 1.00 44.81 300 THR A O 1
ATOM 2141 N N . GLY A 1 301 ? 42.179 -3.108 -26.257 1.00 49.75 301 GLY A N 1
ATOM 2142 C CA . GLY A 1 301 ? 42.486 -2.863 -24.838 1.00 49.75 301 GLY A CA 1
ATOM 2143 C C . GLY A 1 301 ? 42.771 -4.074 -23.932 1.00 49.75 301 GLY A C 1
ATOM 2144 O O . GLY A 1 301 ? 43.110 -3.859 -22.769 1.00 49.75 301 GLY A O 1
ATOM 2145 N N . TYR A 1 302 ? 42.630 -5.328 -24.387 1.00 45.38 302 TYR A N 1
ATOM 2146 C CA . TYR A 1 302 ? 42.692 -6.499 -23.487 1.00 45.38 302 TYR A CA 1
ATOM 2147 C C . TYR A 1 302 ? 44.057 -7.212 -23.428 1.00 45.38 302 TYR A C 1
ATOM 2149 O O . TYR A 1 302 ? 44.731 -7.429 -24.433 1.00 45.38 302 TYR A O 1
ATOM 2157 N N . VAL A 1 303 ? 44.453 -7.590 -22.206 1.00 43.81 303 VAL A N 1
ATOM 2158 C CA . VAL A 1 303 ? 45.773 -8.149 -21.857 1.00 43.81 303 VAL A CA 1
ATOM 2159 C C . VAL A 1 303 ? 45.930 -9.602 -22.326 1.00 43.81 303 VAL A C 1
ATOM 2161 O O . VAL A 1 303 ? 45.015 -10.414 -22.203 1.00 43.81 303 VAL A O 1
ATOM 2164 N N . THR A 1 304 ? 47.118 -9.949 -22.829 1.00 49.16 304 THR A N 1
ATOM 2165 C CA . THR A 1 304 ? 47.441 -11.291 -23.339 1.00 49.16 304 THR A CA 1
ATOM 2166 C C . THR A 1 304 ? 47.841 -12.287 -22.241 1.00 49.16 304 THR A C 1
ATOM 2168 O O . THR A 1 304 ? 48.258 -11.929 -21.138 1.00 49.16 304 THR A O 1
ATOM 2171 N N . THR A 1 305 ? 47.745 -13.580 -22.563 1.00 43.72 305 THR A N 1
ATOM 2172 C CA . THR A 1 305 ? 47.927 -14.718 -21.638 1.00 43.72 305 THR A CA 1
ATOM 2173 C C . THR A 1 305 ? 49.311 -14.830 -20.987 1.00 43.72 305 THR A C 1
ATOM 2175 O O . THR A 1 305 ? 49.451 -15.531 -19.986 1.00 43.72 305 THR A O 1
ATOM 2178 N N . THR A 1 306 ? 50.322 -14.105 -21.473 1.00 46.41 306 THR A N 1
ATOM 2179 C CA . THR A 1 306 ? 51.683 -14.069 -20.907 1.00 46.41 306 THR A CA 1
ATOM 2180 C C . THR A 1 306 ? 51.729 -13.548 -19.460 1.00 46.41 306 THR A C 1
ATOM 2182 O O . THR A 1 306 ? 52.684 -13.820 -18.736 1.00 46.41 306 THR A O 1
ATOM 2185 N N . ALA A 1 307 ? 50.705 -12.814 -19.008 1.00 47.47 307 ALA A N 1
ATOM 2186 C CA . ALA A 1 307 ? 50.648 -12.245 -17.659 1.00 47.47 307 ALA A CA 1
ATOM 2187 C C . ALA A 1 307 ? 50.320 -13.258 -16.536 1.00 47.47 307 ALA A C 1
ATOM 2189 O O . ALA A 1 307 ? 50.442 -12.912 -15.361 1.00 47.47 307 ALA A O 1
ATOM 2190 N N . LEU A 1 308 ? 49.893 -14.485 -16.866 1.00 43.41 308 LEU A N 1
ATOM 2191 C CA . LEU A 1 308 ? 49.323 -15.431 -15.892 1.00 43.41 308 LEU A CA 1
ATOM 2192 C C . LEU A 1 308 ? 50.342 -16.427 -15.294 1.00 43.41 308 LEU A C 1
ATOM 2194 O O . LEU A 1 308 ? 50.107 -16.981 -14.224 1.00 43.41 308 LEU A O 1
ATOM 2198 N N . ASP A 1 309 ? 51.485 -16.639 -15.953 1.00 39.81 309 ASP A N 1
ATOM 2199 C CA . ASP A 1 309 ? 52.264 -17.888 -15.839 1.00 39.81 309 ASP A CA 1
ATOM 2200 C C . ASP A 1 309 ? 53.553 -17.792 -14.984 1.00 39.81 309 ASP A C 1
ATOM 2202 O O . ASP A 1 309 ? 54.487 -18.571 -15.146 1.00 39.81 309 ASP A O 1
ATOM 2206 N N . THR A 1 310 ? 53.663 -16.799 -14.086 1.00 43.19 310 THR A N 1
ATOM 2207 C CA . THR A 1 310 ? 54.925 -16.515 -13.348 1.00 43.19 310 THR A CA 1
ATOM 2208 C C . THR A 1 310 ? 54.814 -16.356 -11.826 1.00 43.19 310 THR A C 1
ATOM 2210 O O . THR A 1 310 ? 55.820 -16.058 -11.180 1.00 43.19 310 THR A O 1
ATOM 2213 N N . LYS A 1 311 ? 53.636 -16.550 -11.205 1.00 42.47 311 LYS A N 1
ATOM 2214 C CA . LYS A 1 311 ? 53.447 -16.310 -9.751 1.00 42.47 311 LYS A CA 1
ATOM 2215 C C . LYS A 1 311 ? 52.685 -17.388 -8.960 1.00 42.47 311 LYS A C 1
ATOM 2217 O O . LYS A 1 311 ? 52.073 -17.078 -7.942 1.00 42.47 311 LYS A O 1
ATOM 2222 N N . LEU A 1 312 ? 52.800 -18.662 -9.345 1.00 38.62 312 LEU A N 1
ATOM 2223 C CA . LEU A 1 312 ? 52.328 -19.793 -8.529 1.00 38.62 312 LEU A CA 1
ATOM 2224 C C . LEU A 1 312 ? 53.445 -20.781 -8.136 1.00 38.62 312 LEU A C 1
ATOM 2226 O O . LEU A 1 312 ? 53.541 -21.859 -8.707 1.00 38.62 312 LEU A O 1
ATOM 2230 N N . MET A 1 313 ? 54.156 -20.441 -7.044 1.00 42.81 313 MET A N 1
ATOM 2231 C CA . MET A 1 313 ? 54.747 -21.392 -6.065 1.00 42.81 313 MET A CA 1
ATOM 2232 C C . MET A 1 313 ? 55.913 -22.285 -6.596 1.00 42.81 313 MET A C 1
ATOM 2234 O O . MET A 1 313 ? 56.152 -22.282 -7.800 1.00 42.81 313 MET A O 1
ATOM 2238 N N . PRO A 1 314 ? 56.739 -22.984 -5.765 1.00 49.22 314 PRO A N 1
ATOM 2239 C CA . PRO A 1 314 ? 56.576 -23.440 -4.370 1.00 49.22 314 PRO A CA 1
ATOM 2240 C C . PRO A 1 314 ? 57.661 -22.850 -3.413 1.00 49.22 314 PRO A C 1
ATOM 2242 O O . PRO A 1 314 ? 58.368 -21.926 -3.794 1.00 49.22 314 PRO A O 1
ATOM 2245 N N . TYR A 1 315 ? 57.782 -23.185 -2.119 1.00 34.22 315 TYR A N 1
ATOM 2246 C CA . TYR A 1 315 ? 57.950 -24.500 -1.472 1.00 34.22 315 TYR A CA 1
ATOM 2247 C C . TYR A 1 315 ? 57.123 -24.659 -0.186 1.00 34.22 315 TYR A C 1
ATOM 2249 O O . TYR A 1 315 ? 56.862 -23.696 0.525 1.00 34.22 315 TYR A O 1
ATOM 2257 N N . ALA A 1 316 ? 56.788 -25.907 0.151 1.00 35.94 316 ALA A N 1
ATOM 2258 C CA . ALA A 1 316 ? 56.177 -26.297 1.422 1.00 35.94 316 ALA A CA 1
ATOM 2259 C C . ALA A 1 316 ? 57.076 -27.285 2.181 1.00 35.94 316 ALA A C 1
ATOM 2261 O O . ALA A 1 316 ? 57.814 -28.034 1.533 1.00 35.94 316 ALA A O 1
ATOM 2262 N N . LYS A 1 317 ? 56.923 -27.376 3.514 1.00 32.34 317 LYS A N 1
ATOM 2263 C CA . LYS A 1 317 ? 56.798 -28.667 4.229 1.00 32.34 317 LYS A CA 1
ATOM 2264 C C . LYS A 1 317 ? 56.434 -28.537 5.710 1.00 32.34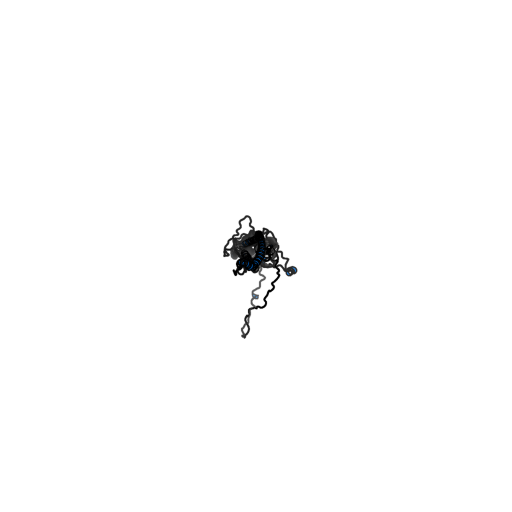 317 LYS A C 1
ATOM 2266 O O . LYS A 1 317 ? 56.508 -27.468 6.299 1.00 32.34 317 LYS A O 1
ATOM 2271 N N . THR A 1 318 ? 56.011 -29.669 6.266 1.00 40.69 318 THR A N 1
ATOM 2272 C CA . THR A 1 318 ? 55.478 -29.861 7.617 1.00 40.69 318 THR A CA 1
ATOM 2273 C C . THR A 1 318 ? 56.545 -30.283 8.632 1.00 40.69 318 THR A C 1
ATOM 2275 O O . THR A 1 318 ? 56.995 -31.430 8.619 1.00 40.69 318 THR A O 1
ATOM 2278 N N . ALA A 1 319 ? 56.867 -29.368 9.540 1.00 36.38 319 ALA A N 1
ATOM 2279 C CA . ALA A 1 319 ? 57.336 -29.554 10.918 1.00 36.38 319 ALA A CA 1
ATOM 2280 C C . ALA A 1 319 ? 56.989 -28.215 11.628 1.00 36.38 319 ALA A C 1
ATOM 2282 O O . ALA A 1 319 ? 56.991 -27.188 10.955 1.00 36.38 319 ALA A O 1
ATOM 2283 N N . GLU A 1 320 ? 56.595 -28.113 12.899 1.00 41.22 320 GLU A N 1
ATOM 2284 C CA . GLU A 1 320 ? 56.785 -28.979 14.075 1.00 41.22 320 GLU A CA 1
ATOM 2285 C C . GLU A 1 320 ? 55.485 -29.056 14.934 1.00 41.22 320 GLU A C 1
ATOM 2287 O O . GLU A 1 320 ? 54.567 -28.258 14.757 1.00 41.22 320 GLU A O 1
ATOM 2292 N N . LEU A 1 321 ? 55.393 -30.024 15.858 1.00 35.19 321 LEU A N 1
ATOM 2293 C CA . LEU A 1 321 ? 54.297 -30.255 16.833 1.00 35.19 321 LEU A CA 1
ATOM 2294 C C . LEU A 1 321 ? 54.906 -30.822 18.141 1.00 35.19 321 LEU A C 1
ATOM 2296 O O . LEU A 1 321 ? 55.988 -31.409 18.039 1.00 35.19 321 LEU A O 1
ATOM 2300 N N . PRO A 1 322 ? 54.236 -30.801 19.324 1.00 50.78 322 PRO A N 1
ATOM 2301 C CA . PRO A 1 322 ? 52.910 -30.257 19.683 1.00 50.78 322 PRO A CA 1
ATOM 2302 C C . PRO A 1 322 ? 53.072 -28.994 20.602 1.00 50.78 322 PRO A C 1
ATOM 2304 O O . PRO A 1 322 ? 53.849 -28.141 20.197 1.00 50.78 322 PRO A O 1
ATOM 2307 N N . ALA A 1 323 ? 52.450 -28.691 21.764 1.00 36.59 323 ALA A N 1
ATOM 2308 C CA . ALA A 1 323 ? 51.518 -29.361 22.696 1.00 36.59 323 ALA A CA 1
ATOM 2309 C C . ALA A 1 323 ? 50.793 -28.368 23.658 1.00 36.59 323 ALA A C 1
ATOM 2311 O O . ALA A 1 323 ? 51.025 -27.165 23.610 1.00 36.59 323 ALA A O 1
ATOM 2312 N N . PHE A 1 324 ? 49.944 -28.907 24.548 1.00 47.34 324 PHE A N 1
ATOM 2313 C CA . PHE A 1 324 ? 49.226 -28.258 25.673 1.00 47.34 324 PHE A CA 1
ATOM 2314 C C . PHE A 1 324 ? 49.715 -28.849 27.023 1.00 47.34 324 PHE A C 1
ATOM 2316 O O . PHE A 1 324 ? 50.283 -29.948 26.984 1.00 47.34 324 PHE A O 1
ATOM 2323 N N . PRO A 1 325 ? 49.586 -28.164 28.189 1.00 49.47 325 PRO A N 1
ATOM 2324 C CA . PRO A 1 325 ? 48.339 -28.101 29.006 1.00 49.47 325 PRO A CA 1
ATOM 2325 C C . PRO A 1 325 ? 48.106 -26.734 29.725 1.00 49.47 325 PRO A C 1
ATOM 2327 O O . PRO A 1 325 ? 48.957 -25.858 29.623 1.00 49.47 325 PRO A O 1
ATOM 2330 N N . ASP A 1 326 ? 47.082 -26.469 30.559 1.00 37.44 326 ASP A N 1
ATOM 2331 C CA . ASP A 1 326 ? 45.657 -26.878 30.731 1.00 37.44 326 ASP A CA 1
ATOM 2332 C C . ASP A 1 326 ? 45.119 -26.191 32.038 1.00 37.44 326 ASP A C 1
ATOM 2334 O O . ASP A 1 326 ? 45.899 -25.558 32.751 1.00 37.44 326 ASP A O 1
ATOM 2338 N N . LEU A 1 327 ? 43.836 -26.399 32.384 1.00 32.75 327 LEU A N 1
ATOM 2339 C CA . LEU A 1 327 ? 43.194 -26.341 33.720 1.00 32.75 327 LEU A CA 1
ATOM 2340 C C . LEU A 1 327 ? 42.714 -25.000 34.330 1.00 32.75 327 LEU A C 1
ATOM 2342 O O . LEU A 1 327 ? 43.480 -24.072 34.558 1.00 32.75 327 LEU A O 1
ATOM 2346 N N . THR A 1 328 ? 41.452 -25.044 34.809 1.00 33.97 328 THR A N 1
ATOM 2347 C CA . THR A 1 328 ? 40.800 -24.217 35.869 1.00 33.97 328 THR A CA 1
ATOM 2348 C C . THR A 1 328 ? 40.669 -22.697 35.617 1.00 33.97 328 THR A C 1
ATOM 2350 O O . THR A 1 328 ? 41.637 -22.042 35.272 1.00 33.97 328 THR A O 1
ATOM 2353 N N . THR A 1 329 ? 39.541 -21.994 35.813 1.00 34.62 329 THR A N 1
ATOM 2354 C CA . THR A 1 329 ? 38.154 -22.270 36.296 1.00 34.62 329 THR A CA 1
ATOM 2355 C C . THR A 1 329 ? 37.273 -21.040 35.917 1.00 34.62 329 THR A C 1
ATOM 2357 O O . THR A 1 329 ? 37.832 -20.057 35.443 1.00 34.62 329 THR A O 1
ATOM 2360 N N . PHE A 1 330 ? 35.941 -20.934 36.067 1.00 33.88 330 PHE A N 1
ATOM 2361 C CA . PHE A 1 330 ? 34.878 -21.717 36.734 1.00 33.88 330 PHE A CA 1
ATOM 2362 C C . PHE A 1 330 ? 33.514 -21.485 36.016 1.00 33.88 330 PHE A C 1
ATOM 2364 O O . PHE A 1 330 ? 33.368 -20.549 35.235 1.00 33.88 330 PHE A O 1
ATOM 2371 N N . LEU A 1 331 ? 32.499 -22.283 36.364 1.00 30.03 331 LEU A N 1
ATOM 2372 C CA . LEU A 1 331 ? 31.047 -22.013 36.255 1.00 30.03 331 LEU A CA 1
ATOM 2373 C C . LEU A 1 331 ? 30.452 -22.275 37.672 1.00 30.03 331 LEU A C 1
ATOM 2375 O O . LEU A 1 331 ? 31.135 -22.902 38.479 1.00 30.03 331 LEU A O 1
ATOM 2379 N N . THR A 1 332 ? 29.254 -21.859 38.109 1.00 46.81 332 THR A N 1
ATOM 2380 C CA . THR A 1 332 ? 28.018 -21.406 37.426 1.00 46.81 332 THR A CA 1
ATOM 2381 C C . THR A 1 332 ? 27.190 -20.499 38.375 1.00 46.81 332 THR A C 1
ATOM 2383 O O . THR A 1 332 ? 27.673 -20.120 39.437 1.00 46.81 332 THR A O 1
ATOM 2386 N N . ALA A 1 333 ? 25.942 -20.162 38.021 1.00 49.16 333 ALA A N 1
ATOM 2387 C CA . ALA A 1 333 ? 25.058 -19.269 38.777 1.00 49.16 333 ALA A CA 1
ATOM 2388 C C . ALA A 1 333 ? 24.384 -19.874 40.034 1.00 49.16 333 ALA A C 1
ATOM 2390 O O . ALA A 1 333 ? 23.777 -20.942 39.973 1.00 49.16 333 ALA A O 1
ATOM 2391 N N . ALA A 1 334 ? 24.411 -19.087 41.113 1.00 39.81 334 ALA A N 1
ATOM 2392 C CA . ALA A 1 334 ? 23.471 -18.968 42.240 1.00 39.81 334 ALA A CA 1
ATOM 2393 C C . ALA A 1 334 ? 23.714 -17.546 42.838 1.00 39.81 334 ALA A C 1
ATOM 2395 O O . ALA A 1 334 ? 24.770 -16.973 42.568 1.00 39.81 334 ALA A O 1
ATOM 2396 N N . ASP A 1 335 ? 22.825 -16.842 43.545 1.00 37.16 335 ASP A N 1
ATOM 2397 C CA . ASP A 1 335 ? 21.614 -17.223 44.282 1.00 37.16 335 ASP A CA 1
ATOM 2398 C C . ASP A 1 335 ? 20.414 -16.296 43.977 1.00 37.16 335 ASP A C 1
ATOM 2400 O O . ASP A 1 335 ? 20.576 -15.110 43.681 1.00 37.16 335 ASP A O 1
ATOM 2404 N N . LEU A 1 336 ? 19.190 -16.818 44.116 1.00 31.95 336 LEU A N 1
ATOM 2405 C CA . LEU A 1 336 ? 17.933 -16.068 43.989 1.00 31.95 336 LEU A CA 1
ATOM 2406 C C . LEU A 1 336 ? 17.285 -15.789 45.361 1.00 31.95 336 LEU A C 1
ATOM 2408 O O . LEU A 1 336 ? 16.749 -16.706 45.976 1.00 31.95 336 LEU A O 1
ATOM 2412 N N . ALA A 1 337 ? 17.157 -14.501 45.710 1.00 34.19 337 ALA A N 1
ATOM 2413 C CA . ALA A 1 337 ? 15.988 -13.946 46.422 1.00 34.19 337 ALA A CA 1
ATOM 2414 C C . ALA A 1 337 ? 15.741 -14.445 47.899 1.00 34.19 337 ALA A C 1
ATOM 2416 O O . ALA A 1 337 ? 16.652 -15.001 48.506 1.00 34.19 337 ALA A O 1
ATOM 2417 N N . PRO A 1 338 ? 14.596 -14.145 48.569 1.00 50.25 338 PRO A N 1
ATOM 2418 C CA . PRO A 1 338 ? 14.294 -12.801 49.120 1.00 50.25 338 PRO A CA 1
ATOM 2419 C C . PRO A 1 338 ? 13.592 -12.748 50.521 1.00 50.25 338 PRO A C 1
ATOM 2421 O O . PRO A 1 338 ? 13.106 -13.762 51.011 1.00 50.25 338 PRO A O 1
ATOM 2424 N N . TYR A 1 339 ? 13.381 -11.520 51.055 1.00 37.47 339 TYR A N 1
ATOM 2425 C CA . TYR A 1 339 ? 12.357 -11.109 52.071 1.00 37.47 339 TYR A CA 1
ATOM 2426 C C . TYR A 1 339 ? 12.445 -11.722 53.500 1.00 37.47 339 TYR A C 1
ATOM 2428 O O . TYR A 1 339 ? 13.070 -12.752 53.698 1.00 37.47 339 TYR A O 1
ATOM 2436 N N . ALA A 1 340 ? 11.830 -11.217 54.590 1.00 35.78 340 ALA A N 1
ATOM 2437 C CA . ALA A 1 340 ? 11.304 -9.912 55.087 1.00 35.78 340 ALA A CA 1
ATOM 2438 C C . ALA A 1 340 ? 10.968 -10.105 56.612 1.00 35.78 340 ALA A C 1
ATOM 2440 O O . ALA A 1 340 ? 11.370 -11.141 57.133 1.00 35.78 340 ALA A O 1
ATOM 2441 N N . GLN A 1 341 ? 10.242 -9.197 57.323 1.00 40.00 341 GLN A N 1
ATOM 2442 C CA . GLN A 1 341 ? 9.193 -9.488 58.371 1.00 40.00 341 GLN A CA 1
ATOM 2443 C C . GLN A 1 341 ? 8.886 -8.350 59.403 1.00 40.00 341 GLN A C 1
ATOM 2445 O O . GLN A 1 341 ? 9.726 -7.998 60.219 1.00 40.00 341 GLN A O 1
ATOM 2450 N N . LYS A 1 342 ? 7.600 -7.945 59.474 1.00 39.62 342 LYS A N 1
ATOM 2451 C CA . LYS A 1 342 ? 6.697 -7.999 60.664 1.00 39.62 342 LYS A CA 1
ATOM 2452 C C . LYS A 1 342 ? 7.076 -7.315 62.017 1.00 39.62 342 LYS A C 1
ATOM 2454 O O . LYS A 1 342 ? 7.330 -8.036 62.982 1.00 39.62 342 LYS A O 1
ATOM 2459 N N . THR A 1 343 ? 6.887 -5.991 62.171 1.00 39.00 343 THR A N 1
ATOM 2460 C CA . THR A 1 343 ? 6.814 -5.339 63.518 1.00 39.00 343 THR A CA 1
ATOM 2461 C C . THR A 1 343 ? 5.801 -4.188 63.727 1.00 39.00 343 THR A C 1
ATOM 2463 O O . THR A 1 343 ? 5.257 -4.091 64.824 1.00 39.00 343 THR A O 1
ATOM 2466 N N . ASP A 1 344 ? 5.499 -3.328 62.745 1.00 41.25 344 ASP A N 1
ATOM 2467 C CA . ASP A 1 344 ? 5.156 -1.914 63.058 1.00 41.25 344 ASP A CA 1
ATOM 2468 C C . ASP A 1 344 ? 3.655 -1.504 63.000 1.00 41.25 344 ASP A C 1
ATOM 2470 O O . ASP A 1 344 ? 3.289 -0.534 62.337 1.00 41.25 344 ASP A O 1
ATOM 2474 N N . LEU A 1 345 ? 2.762 -2.213 63.707 1.00 47.38 345 LEU A N 1
ATOM 2475 C CA . LEU A 1 345 ? 1.324 -1.874 63.866 1.00 47.38 345 LEU A CA 1
ATOM 2476 C C . LEU A 1 345 ? 0.806 -2.273 65.271 1.00 47.38 345 LEU A C 1
ATOM 2478 O O . LEU A 1 345 ? 1.348 -3.234 65.821 1.00 47.38 345 LEU A O 1
ATOM 2482 N N . PRO A 1 346 ? -0.294 -1.694 65.828 1.00 51.69 346 PRO A N 1
ATOM 2483 C CA . PRO A 1 346 ? -1.103 -0.524 65.431 1.00 51.69 346 PRO A CA 1
ATOM 2484 C C . PRO A 1 346 ? -1.193 0.533 66.585 1.00 51.69 346 PRO A C 1
ATOM 2486 O O . PRO A 1 346 ? -0.319 0.572 67.443 1.00 51.69 346 PRO A O 1
ATOM 2489 N N . SER A 1 347 ? -2.173 1.451 66.678 1.00 39.06 347 SER A N 1
ATOM 2490 C CA . SER A 1 347 ? -3.499 1.220 67.314 1.00 39.06 347 SER A CA 1
ATOM 2491 C C . SER A 1 347 ? -4.359 2.509 67.374 1.00 39.06 347 SER A C 1
ATOM 2493 O O . SER A 1 347 ? -3.819 3.609 67.276 1.00 39.06 347 SER A O 1
ATOM 2495 N N . LEU A 1 348 ? -5.680 2.387 67.603 1.00 51.59 348 LEU A N 1
ATOM 2496 C CA . LEU A 1 348 ? -6.613 3.497 67.884 1.00 51.59 348 LEU A CA 1
ATOM 2497 C C . LEU A 1 348 ? -7.290 3.325 69.259 1.00 51.59 348 LEU A C 1
ATOM 2499 O O . LEU A 1 348 ? -7.788 2.246 69.571 1.00 51.59 348 LEU A O 1
ATOM 2503 N N . SER A 1 349 ? -7.413 4.405 70.042 1.00 34.94 349 SER A N 1
ATOM 2504 C CA . SER A 1 349 ? -8.232 4.441 71.270 1.00 34.94 349 SER A CA 1
ATOM 2505 C C . SER A 1 349 ? -8.626 5.880 71.644 1.00 34.94 349 SER A C 1
ATOM 2507 O O . SER A 1 349 ? -7.736 6.677 71.940 1.00 34.94 349 SER A O 1
ATOM 2509 N N . GLY A 1 350 ? -9.923 6.235 71.646 1.00 34.56 350 GLY A N 1
ATOM 2510 C CA . GLY A 1 350 ? -10.319 7.641 71.868 1.00 34.56 350 GLY A CA 1
ATOM 2511 C C . GLY A 1 350 ? -11.809 8.033 71.835 1.00 34.56 350 GLY A C 1
ATOM 2512 O O . GLY A 1 350 ? -12.107 9.158 71.450 1.00 34.56 350 GLY A O 1
ATOM 2513 N N . TYR A 1 351 ? -12.740 7.164 72.243 1.00 34.75 351 TYR A N 1
ATOM 2514 C CA . TYR A 1 351 ? -14.100 7.571 72.668 1.00 34.75 351 TYR A CA 1
ATOM 2515 C C . TYR A 1 351 ? -14.171 7.496 74.213 1.00 34.75 351 TYR A C 1
ATOM 2517 O O . TYR A 1 351 ? -13.405 6.735 74.799 1.00 34.75 351 TYR A O 1
ATOM 2525 N N . VAL A 1 352 ? -15.039 8.189 74.965 1.00 38.66 352 VAL A N 1
ATOM 2526 C CA . VAL A 1 352 ? -16.131 9.145 74.641 1.00 38.66 352 VAL A CA 1
ATOM 2527 C C . VAL A 1 352 ? -15.863 10.482 75.418 1.00 38.66 352 VAL A C 1
ATOM 2529 O O . VAL A 1 352 ? -14.693 10.812 75.559 1.00 38.66 352 VAL A O 1
ATOM 2532 N N . THR A 1 353 ? -16.739 11.359 75.953 1.00 49.00 353 THR A N 1
ATOM 2533 C CA . THR A 1 353 ? -18.190 11.382 76.268 1.00 49.00 353 THR A CA 1
ATOM 2534 C C . THR A 1 353 ? -18.672 12.829 76.497 1.00 49.00 353 THR A C 1
ATOM 2536 O O . THR A 1 353 ? -17.936 13.613 77.093 1.00 49.00 353 THR A O 1
ATOM 2539 N N . THR A 1 354 ? -19.936 13.151 76.192 1.00 38.38 354 THR A N 1
ATOM 2540 C CA . THR A 1 354 ? -20.711 14.203 76.894 1.00 38.38 354 THR A CA 1
ATOM 2541 C C . THR A 1 354 ? -22.142 13.725 77.151 1.00 38.38 354 THR A C 1
ATOM 2543 O O . THR A 1 354 ? -22.676 12.916 76.396 1.00 38.38 354 THR A O 1
ATOM 2546 N N . GLY A 1 355 ? -22.773 14.206 78.226 1.00 40.59 355 GLY A N 1
ATOM 2547 C CA . GLY A 1 355 ? -24.165 13.879 78.528 1.00 40.59 355 GLY A CA 1
ATOM 2548 C C . GLY A 1 355 ? -24.758 14.721 79.657 1.00 40.59 355 GLY A C 1
ATOM 2549 O O . GLY A 1 355 ? -24.107 14.955 80.671 1.00 40.59 355 GLY A O 1
ATOM 2550 N N . ALA A 1 356 ? -26.006 15.150 79.467 1.00 33.97 356 ALA A N 1
ATOM 2551 C CA . ALA A 1 356 ? -26.925 15.646 80.492 1.00 33.97 356 ALA A CA 1
ATOM 2552 C C . ALA A 1 356 ? -28.348 15.594 79.904 1.00 33.97 356 ALA A C 1
ATOM 2554 O O . ALA A 1 356 ? -28.621 16.245 78.898 1.00 33.97 356 ALA A O 1
ATOM 2555 N N . LEU A 1 357 ? -29.244 14.782 80.472 1.00 45.31 357 LEU A N 1
ATOM 2556 C CA . LEU A 1 357 ? -30.588 14.579 79.917 1.00 45.31 357 LEU A CA 1
ATOM 2557 C C . LEU A 1 357 ? -31.519 15.754 80.265 1.00 45.31 357 LEU A C 1
ATOM 2559 O O . LEU A 1 357 ? -31.642 16.122 81.431 1.00 45.31 357 LEU A O 1
ATOM 2563 N N . GLY A 1 358 ? -32.253 16.270 79.273 1.00 41.75 358 GLY A N 1
ATOM 2564 C CA . GLY A 1 358 ? -33.457 17.083 79.486 1.00 41.75 358 GLY A CA 1
ATOM 2565 C C . GLY A 1 358 ? -34.666 16.175 79.741 1.00 41.75 358 GLY A C 1
ATOM 2566 O O . GLY A 1 358 ? -35.210 15.574 78.815 1.00 41.75 358 GLY A O 1
ATOM 2567 N N . THR A 1 359 ? -35.051 16.004 81.005 1.00 51.03 359 THR A N 1
ATOM 2568 C CA . THR A 1 359 ? -35.783 14.808 81.458 1.00 51.03 359 THR A CA 1
ATOM 2569 C C . THR A 1 359 ? -37.302 14.840 81.247 1.00 51.03 359 THR A C 1
ATOM 2571 O O . THR A 1 359 ? -38.057 15.159 82.164 1.00 51.03 359 THR A O 1
ATOM 2574 N N . THR A 1 360 ? -37.761 14.427 80.063 1.00 46.28 360 THR A N 1
ATOM 2575 C CA . THR A 1 360 ? -38.988 13.597 79.890 1.00 46.28 360 THR A CA 1
ATOM 2576 C C . THR A 1 360 ? -39.119 13.046 78.470 1.00 46.28 360 THR A C 1
ATOM 2578 O O . THR A 1 360 ? -39.560 11.915 78.298 1.00 46.28 360 THR A O 1
ATOM 2581 N N . LEU A 1 361 ? -38.654 13.791 77.463 1.00 45.47 361 LEU A N 1
ATOM 2582 C CA . LEU A 1 361 ? -38.485 13.296 76.088 1.00 45.47 361 LEU A CA 1
ATOM 2583 C C . LEU A 1 361 ? -37.140 12.586 75.864 1.00 45.47 361 LEU A C 1
ATOM 2585 O O . LEU A 1 361 ? -36.967 11.937 74.848 1.00 45.47 361 LEU A O 1
ATOM 2589 N N . SER A 1 362 ? -36.214 12.621 76.826 1.00 43.94 362 SER A N 1
ATOM 2590 C CA . SER A 1 362 ? -34.846 12.077 76.738 1.00 43.94 362 SER A CA 1
ATOM 2591 C C . SER A 1 362 ? -34.704 10.552 76.554 1.00 43.94 362 SER A C 1
ATOM 2593 O O . SER A 1 362 ? -33.587 10.046 76.607 1.00 43.94 362 SER A O 1
ATOM 2595 N N . GLY A 1 363 ? -35.807 9.816 76.397 1.00 45.34 363 GLY A N 1
ATOM 2596 C CA . GLY A 1 363 ? -35.830 8.406 75.977 1.00 45.34 363 GLY A CA 1
ATOM 2597 C C . GLY A 1 363 ? -36.376 8.194 74.556 1.00 45.34 363 GLY A C 1
ATOM 2598 O O . GLY A 1 363 ? -36.483 7.055 74.114 1.00 45.34 363 GLY A O 1
ATOM 2599 N N . TYR A 1 364 ? -36.733 9.274 73.856 1.00 40.53 364 TYR A N 1
ATOM 2600 C CA . TYR A 1 364 ? -37.315 9.292 72.517 1.00 40.53 364 TYR A CA 1
ATOM 2601 C C . TYR A 1 364 ? -36.496 10.236 71.626 1.00 40.53 364 TYR A C 1
ATOM 2603 O O . TYR A 1 364 ? -36.082 11.304 72.071 1.00 40.53 364 TYR A O 1
ATOM 2611 N N . ALA A 1 365 ? -36.265 9.861 70.367 1.00 42.75 365 ALA A N 1
ATOM 2612 C CA . ALA A 1 365 ? -35.499 10.689 69.438 1.00 42.75 365 ALA A CA 1
ATOM 2613 C C . ALA A 1 365 ? -36.252 11.987 69.096 1.00 42.75 365 ALA A C 1
ATOM 2615 O O . ALA A 1 365 ? -37.397 11.950 68.635 1.00 42.75 365 ALA A O 1
ATOM 2616 N N . GLN A 1 366 ? -35.606 13.136 69.287 1.00 45.03 366 GLN A N 1
ATOM 2617 C CA . GLN A 1 366 ? -36.102 14.423 68.802 1.00 45.03 366 GLN A CA 1
ATOM 2618 C C . GLN A 1 366 ? -35.856 14.560 67.293 1.00 45.03 366 GLN A C 1
ATOM 2620 O O . GLN A 1 366 ? -35.075 13.820 66.695 1.00 45.03 366 GLN A O 1
ATOM 2625 N N . LYS A 1 367 ? -36.473 15.560 66.649 1.00 44.84 367 LYS A N 1
ATOM 2626 C CA . LYS A 1 367 ? -36.282 15.812 65.206 1.00 44.84 367 LYS A CA 1
ATOM 2627 C C . LYS A 1 367 ? -34.830 16.170 64.829 1.00 44.84 367 LYS A C 1
ATOM 2629 O O . LYS A 1 367 ? -34.459 16.024 63.672 1.00 44.84 367 LYS A O 1
ATOM 2634 N N . THR A 1 368 ? -34.027 16.618 65.794 1.00 52.06 368 THR A N 1
ATOM 2635 C CA . THR A 1 368 ? -32.572 16.838 65.685 1.00 52.06 368 THR A CA 1
ATOM 2636 C C . THR A 1 368 ? -31.737 15.568 65.829 1.00 52.06 368 THR A C 1
ATOM 2638 O O . THR A 1 368 ? -30.578 15.562 65.429 1.00 52.06 368 THR A O 1
ATOM 2641 N N . ASP A 1 369 ? -32.316 14.523 66.418 1.00 47.47 369 ASP A N 1
ATOM 2642 C CA . ASP A 1 369 ? -31.642 13.268 66.758 1.00 47.47 369 ASP A CA 1
ATOM 2643 C C . ASP A 1 369 ? -31.911 12.203 65.677 1.00 47.47 369 ASP A C 1
ATOM 2645 O O . ASP A 1 369 ? -31.186 11.215 65.563 1.00 47.47 369 ASP A O 1
ATOM 2649 N N . LEU A 1 370 ? -32.939 12.427 64.848 1.00 51.00 370 LEU A N 1
ATOM 2650 C CA . LEU A 1 370 ? -33.084 11.775 63.550 1.00 51.00 370 LEU A CA 1
ATOM 2651 C C . LEU A 1 370 ? -31.877 12.133 62.661 1.00 51.00 370 LEU A C 1
ATOM 2653 O O . LEU A 1 370 ? -31.494 13.305 62.602 1.00 51.00 370 LEU A O 1
ATOM 2657 N N . PRO A 1 371 ? -31.282 11.165 61.939 1.00 56.38 371 PRO A N 1
ATOM 2658 C CA . PRO A 1 371 ? -30.144 11.438 61.070 1.00 56.38 371 PRO A CA 1
ATOM 2659 C C . PRO A 1 371 ? -30.526 12.443 59.979 1.00 56.38 371 PRO A C 1
ATOM 2661 O O . PRO A 1 371 ? -31.598 12.351 59.382 1.00 56.38 371 PRO A O 1
ATOM 2664 N N . ASN A 1 372 ? -29.631 13.388 59.681 1.00 56.47 372 ASN A N 1
ATOM 2665 C CA . ASN A 1 372 ? -29.842 14.310 58.571 1.00 56.47 372 ASN A CA 1
ATOM 2666 C C . ASN A 1 372 ? -29.751 13.553 57.233 1.00 56.47 372 ASN A C 1
ATOM 2668 O O . ASN A 1 372 ? -28.659 13.249 56.756 1.00 56.47 372 ASN A O 1
ATOM 2672 N N . LEU A 1 373 ? -30.904 13.278 56.622 1.00 56.81 373 LEU A N 1
ATOM 2673 C CA . LEU A 1 373 ? -30.998 12.538 55.362 1.00 56.81 373 LEU A CA 1
ATOM 2674 C C . LEU A 1 373 ? -30.581 13.356 54.127 1.00 56.81 373 LEU A C 1
ATOM 2676 O O . LEU A 1 373 ? -30.529 12.803 53.036 1.00 56.81 373 LEU A O 1
ATOM 2680 N N . SER A 1 374 ? -30.216 14.639 54.260 1.00 59.62 374 SER A N 1
ATOM 2681 C CA . SER A 1 374 ? -29.764 15.451 53.115 1.00 59.62 374 SER A CA 1
ATOM 2682 C C . SER A 1 374 ? -28.426 14.999 52.504 1.00 59.62 374 SER A C 1
ATOM 2684 O O . SER A 1 374 ? -28.003 15.569 51.502 1.00 59.62 374 SER A O 1
ATOM 2686 N N . SER A 1 375 ? -27.738 14.026 53.112 1.00 55.91 375 SER A N 1
ATOM 2687 C CA . SER A 1 375 ? -26.551 13.357 52.559 1.00 55.91 375 SER A CA 1
ATOM 2688 C C . SER A 1 375 ? -26.837 11.962 51.982 1.00 55.91 375 SER A C 1
ATOM 2690 O O . SER A 1 375 ? -25.899 11.283 51.575 1.00 55.91 375 SER A O 1
ATOM 2692 N N . TYR A 1 376 ? -28.093 11.507 51.993 1.00 58.59 376 TYR A N 1
ATOM 2693 C CA . TYR A 1 376 ? -28.519 10.237 51.401 1.00 58.59 376 TYR A CA 1
ATOM 2694 C C . TYR A 1 376 ? -29.020 10.506 49.979 1.00 58.59 376 TYR A C 1
ATOM 2696 O O . TYR A 1 376 ? -29.685 11.512 49.726 1.00 58.59 376 TYR A O 1
ATOM 2704 N N . VAL A 1 377 ? -28.696 9.613 49.044 1.00 63.53 377 VAL A N 1
ATOM 2705 C CA . VAL A 1 377 ? -29.151 9.720 47.651 1.00 63.53 377 VAL A CA 1
ATOM 2706 C C . VAL A 1 377 ? -30.548 9.109 47.553 1.00 63.53 377 VAL A C 1
ATOM 2708 O O . VAL A 1 377 ? -30.826 8.089 48.188 1.00 63.53 377 VAL A O 1
ATOM 2711 N N . THR A 1 378 ? -31.439 9.728 46.776 1.00 66.12 378 THR A N 1
ATOM 2712 C CA . THR A 1 378 ? -32.755 9.137 46.521 1.00 66.12 378 THR A CA 1
ATOM 2713 C C . THR A 1 378 ? -32.657 7.999 45.509 1.00 66.12 378 THR A C 1
ATOM 2715 O O . THR A 1 378 ? -31.883 8.097 44.554 1.00 66.12 378 THR A O 1
ATOM 2718 N N . THR A 1 379 ? -33.470 6.953 45.684 1.00 65.38 379 THR A N 1
ATOM 2719 C CA . THR A 1 379 ? -33.607 5.808 44.756 1.00 65.38 379 THR A CA 1
ATOM 2720 C C . THR A 1 379 ? -33.647 6.273 43.303 1.00 65.38 379 THR A C 1
ATOM 2722 O O . THR A 1 379 ? -32.728 6.012 42.534 1.00 65.38 379 THR A O 1
ATOM 2725 N N . ALA A 1 380 ? -34.621 7.117 42.963 1.00 66.06 380 ALA A N 1
ATOM 2726 C CA . ALA A 1 380 ? -34.799 7.626 41.609 1.00 66.06 380 ALA A CA 1
ATOM 2727 C C . ALA A 1 380 ? -33.598 8.434 41.071 1.00 66.06 380 ALA A C 1
ATOM 2729 O O . ALA A 1 380 ? -33.375 8.446 39.862 1.00 66.06 380 ALA A O 1
ATOM 2730 N N . ALA A 1 381 ? -32.815 9.123 41.910 1.00 67.31 381 ALA A N 1
ATOM 2731 C CA . ALA A 1 381 ? -31.620 9.836 41.443 1.00 67.31 381 ALA A CA 1
ATOM 2732 C C . ALA A 1 381 ? -30.462 8.870 41.144 1.00 67.31 381 ALA A C 1
ATOM 2734 O O . ALA A 1 381 ? -29.749 9.050 40.153 1.00 67.31 381 ALA A O 1
ATOM 2735 N N . LEU A 1 382 ? -30.311 7.835 41.973 1.00 69.31 382 LEU A N 1
ATOM 2736 C CA . LEU A 1 382 ? -29.352 6.754 41.775 1.00 69.31 382 LEU A CA 1
ATOM 2737 C C . LEU A 1 382 ? -29.695 5.927 40.529 1.00 69.31 382 LEU A C 1
ATOM 2739 O O . LEU A 1 382 ? -28.841 5.778 39.658 1.00 69.31 382 LEU A O 1
ATOM 2743 N N . ASP A 1 383 ? -30.943 5.470 40.405 1.00 69.56 383 ASP A N 1
ATOM 2744 C CA . ASP A 1 383 ? -31.426 4.644 39.292 1.00 69.56 383 ASP A CA 1
ATOM 2745 C C . ASP A 1 383 ? -31.216 5.341 37.941 1.00 69.56 383 ASP A C 1
ATOM 2747 O O . ASP A 1 383 ? -30.733 4.732 36.988 1.00 69.56 383 ASP A O 1
ATOM 2751 N N . ASN A 1 384 ? -31.515 6.644 37.856 1.00 74.56 384 ASN A N 1
ATOM 2752 C CA . ASN A 1 384 ? -31.297 7.429 36.638 1.00 74.56 384 ASN A CA 1
ATOM 2753 C C . ASN A 1 384 ? -29.805 7.555 36.280 1.00 74.56 384 ASN A C 1
ATOM 2755 O O . ASN A 1 384 ? -29.444 7.415 35.110 1.00 74.56 384 ASN A O 1
ATOM 2759 N N . ALA A 1 385 ? -28.929 7.794 37.261 1.00 70.25 385 ALA A N 1
ATOM 2760 C CA . ALA A 1 385 ? -27.488 7.880 37.020 1.00 70.25 385 ALA A CA 1
ATOM 2761 C C . ALA A 1 385 ? -26.900 6.522 36.599 1.00 70.25 385 ALA A C 1
ATOM 2763 O O . ALA A 1 385 ? -26.140 6.439 35.634 1.00 70.25 385 ALA A O 1
ATOM 2764 N N . LEU A 1 386 ? -27.292 5.454 37.293 1.00 75.62 386 LEU A N 1
ATOM 2765 C CA . LEU A 1 386 ? -26.811 4.094 37.072 1.00 75.62 386 LEU A CA 1
ATOM 2766 C C . LEU A 1 386 ? -27.316 3.524 35.741 1.00 75.62 386 LEU A C 1
ATOM 2768 O O . LEU A 1 386 ? -26.526 2.978 34.980 1.00 75.62 386 LEU A O 1
ATOM 2772 N N . SER A 1 387 ? -28.581 3.767 35.390 1.00 78.00 387 SER A N 1
ATOM 2773 C CA . SER A 1 387 ? -29.138 3.490 34.058 1.00 78.00 387 SER A CA 1
ATOM 2774 C C . SER A 1 387 ? -28.392 4.244 32.948 1.00 78.00 387 SER A C 1
ATOM 2776 O O . SER A 1 387 ? -28.058 3.659 31.914 1.00 78.00 387 SER A O 1
ATOM 2778 N N . GLY A 1 388 ? -28.043 5.516 33.177 1.00 81.12 388 GLY A N 1
ATOM 2779 C CA . GLY A 1 388 ? -27.232 6.311 32.252 1.00 81.12 388 GLY A CA 1
ATOM 2780 C C . GLY A 1 388 ? -25.838 5.719 32.008 1.00 81.12 388 GLY A C 1
ATOM 2781 O O . GLY A 1 388 ? -25.422 5.579 30.853 1.00 81.12 388 GLY A O 1
ATOM 2782 N N . TYR A 1 389 ? -25.134 5.309 33.070 1.00 83.62 389 TYR A N 1
ATOM 2783 C CA . TYR A 1 389 ? -23.834 4.640 32.941 1.00 83.62 389 TYR A CA 1
ATOM 2784 C C . TYR A 1 389 ? -23.951 3.265 32.276 1.00 83.62 389 TYR A C 1
ATOM 2786 O O . TYR A 1 389 ? -23.192 2.991 31.350 1.00 83.62 389 TYR A O 1
ATOM 2794 N N . THR A 1 390 ? -24.925 2.439 32.668 1.00 82.25 390 THR A N 1
ATOM 2795 C CA . THR A 1 390 ? -25.177 1.120 32.062 1.00 82.25 390 THR A CA 1
ATOM 2796 C C . THR A 1 390 ? -25.472 1.235 30.566 1.00 82.25 390 THR A C 1
ATOM 2798 O O . THR A 1 390 ? -24.886 0.506 29.773 1.00 82.25 390 THR A O 1
ATOM 2801 N N . THR A 1 391 ? -26.302 2.199 30.153 1.00 86.19 391 THR A N 1
ATOM 2802 C CA . THR A 1 391 ? -26.585 2.476 28.730 1.00 86.19 391 THR A CA 1
ATOM 2803 C C . THR A 1 391 ? -25.314 2.892 27.979 1.00 86.19 391 THR A C 1
ATOM 2805 O O . THR A 1 391 ? -25.058 2.412 26.877 1.00 86.19 391 THR A O 1
ATOM 2808 N N . SER A 1 392 ? -24.496 3.761 28.582 1.00 87.69 392 SER A N 1
ATOM 2809 C CA . SER A 1 392 ? -23.256 4.262 27.967 1.00 87.69 392 SER A CA 1
ATOM 2810 C C . SER A 1 392 ? -22.196 3.166 27.817 1.00 87.69 392 SER A C 1
ATOM 2812 O O . SER A 1 392 ? -21.497 3.107 26.809 1.00 87.69 392 SER A O 1
ATOM 2814 N N . ILE A 1 393 ? -22.090 2.277 28.805 1.00 87.75 393 ILE A N 1
ATOM 2815 C CA . ILE A 1 393 ? -21.157 1.146 28.802 1.00 87.75 393 ILE A CA 1
ATOM 2816 C C . ILE A 1 393 ? -21.622 0.042 27.849 1.00 87.75 393 ILE A C 1
ATOM 2818 O O . ILE A 1 393 ? -20.800 -0.453 27.089 1.00 87.75 393 ILE A O 1
ATOM 2822 N N . ALA A 1 394 ? -22.921 -0.267 27.788 1.00 86.62 394 ALA A N 1
ATOM 2823 C CA . ALA A 1 394 ? -23.460 -1.214 26.810 1.00 86.62 394 ALA A CA 1
ATOM 2824 C C . ALA A 1 394 ? -23.226 -0.750 25.357 1.00 86.62 394 ALA A C 1
ATOM 2826 O O . ALA A 1 394 ? -22.903 -1.566 24.497 1.00 86.62 394 ALA A O 1
ATOM 2827 N N . ALA A 1 395 ? -23.322 0.559 25.085 1.00 89.44 395 ALA A N 1
ATOM 2828 C CA . ALA A 1 395 ? -22.970 1.122 23.780 1.00 89.44 395 ALA A CA 1
ATOM 2829 C C . ALA A 1 395 ? -21.471 0.957 23.459 1.00 89.44 395 ALA A C 1
ATOM 2831 O O . ALA A 1 395 ? -21.123 0.535 22.360 1.00 89.44 395 ALA A O 1
ATOM 2832 N N . LEU A 1 396 ? -20.584 1.206 24.433 1.00 90.00 396 LEU A N 1
ATOM 2833 C CA . LEU A 1 396 ? -19.142 0.966 24.283 1.00 90.00 396 LEU A CA 1
ATOM 2834 C C . LEU A 1 396 ? -18.806 -0.524 24.101 1.00 90.00 396 LEU A C 1
ATOM 2836 O O . LEU A 1 396 ? -17.876 -0.856 23.371 1.00 90.00 396 LEU A O 1
ATOM 2840 N N . GLU A 1 397 ? -19.540 -1.435 24.743 1.00 90.06 397 GLU A N 1
ATOM 2841 C CA . GLU A 1 397 ? -19.355 -2.881 24.575 1.00 90.06 397 GLU A CA 1
ATOM 2842 C C . GLU A 1 397 ? -19.760 -3.369 23.171 1.00 90.06 397 GLU A C 1
ATOM 2844 O O . GLU A 1 397 ? -19.091 -4.270 22.653 1.00 90.06 397 GLU A O 1
ATOM 2849 N N . ASP A 1 398 ? -20.773 -2.750 22.546 1.00 90.25 398 ASP A N 1
ATOM 2850 C CA . ASP A 1 398 ? -21.204 -3.003 21.158 1.00 90.25 398 ASP A CA 1
ATOM 2851 C C . ASP A 1 398 ? -20.233 -2.388 20.128 1.00 90.25 398 ASP A C 1
ATOM 2853 O O . ASP A 1 398 ? -19.739 -3.094 19.244 1.00 90.25 398 ASP A O 1
ATOM 2857 N N . ASP A 1 399 ? -19.833 -1.119 20.301 1.00 89.00 399 ASP A N 1
ATOM 2858 C CA . ASP A 1 399 ? -18.791 -0.463 19.483 1.00 89.00 399 ASP A CA 1
ATOM 2859 C C . ASP A 1 399 ? -17.465 -1.254 19.497 1.00 89.00 399 ASP A C 1
ATOM 2861 O O . ASP A 1 399 ? -16.755 -1.348 18.491 1.00 89.00 399 ASP A O 1
ATOM 2865 N N . LEU A 1 400 ? -17.135 -1.866 20.640 1.00 91.69 400 LEU A N 1
ATOM 2866 C CA . LEU A 1 400 ? -15.935 -2.683 20.844 1.00 91.69 400 LEU A CA 1
ATOM 2867 C C . LEU A 1 400 ? -16.216 -4.193 20.719 1.00 91.69 400 LEU A C 1
ATOM 2869 O O . LEU A 1 400 ? -15.383 -5.006 21.136 1.00 91.69 400 LEU A O 1
ATOM 2873 N N . ALA A 1 401 ? -17.356 -4.614 20.156 1.00 92.38 401 ALA A N 1
ATOM 2874 C CA . ALA A 1 401 ? -17.763 -6.024 20.110 1.00 92.38 401 ALA A CA 1
ATOM 2875 C C . ALA A 1 401 ? -16.787 -6.921 19.330 1.00 92.38 401 ALA A C 1
ATOM 2877 O O . ALA A 1 401 ? -16.590 -8.076 19.705 1.00 92.38 401 ALA A O 1
ATOM 2878 N N . CYS A 1 402 ? -16.135 -6.399 18.282 1.00 94.00 402 CYS A N 1
ATOM 2879 C CA . CYS A 1 402 ? -15.139 -7.159 17.515 1.00 94.00 402 CYS A CA 1
ATOM 2880 C C . CYS A 1 402 ? -13.711 -7.113 18.089 1.00 94.00 402 CYS A C 1
ATOM 2882 O O . CYS A 1 402 ? -12.808 -7.686 17.476 1.00 94.00 402 CYS A O 1
ATOM 2884 N N . ILE A 1 403 ? -13.496 -6.443 19.230 1.00 94.75 403 ILE A N 1
ATOM 2885 C CA . ILE A 1 403 ? -12.179 -6.271 19.856 1.00 94.75 403 ILE A CA 1
ATOM 2886 C C . ILE A 1 403 ? -12.023 -7.195 21.068 1.00 94.75 403 ILE A C 1
ATOM 2888 O O . ILE A 1 403 ? -12.894 -7.251 21.940 1.00 94.75 403 ILE A O 1
ATOM 2892 N N . SER A 1 404 ? -10.887 -7.889 21.140 1.00 92.38 404 SER A N 1
ATOM 2893 C CA . SER A 1 404 ? -10.503 -8.748 22.268 1.00 92.38 404 SER A CA 1
ATOM 2894 C C . SER A 1 404 ? -8.984 -8.829 22.424 1.00 92.38 404 SER A C 1
ATOM 2896 O O . SER A 1 404 ? -8.264 -8.819 21.430 1.00 92.38 404 SER A O 1
ATOM 2898 N N . THR A 1 405 ? -8.501 -8.994 23.649 1.00 90.69 405 THR A N 1
ATOM 2899 C CA . THR A 1 405 ? -7.116 -9.368 23.977 1.00 90.69 405 THR A CA 1
ATOM 2900 C C . THR A 1 405 ? -7.000 -10.877 24.229 1.00 90.69 405 THR A C 1
ATOM 2902 O O . THR A 1 405 ? -8.010 -11.557 24.431 1.00 90.69 405 THR A O 1
ATOM 2905 N N . ASP A 1 406 ? -5.785 -11.427 24.181 1.00 86.69 406 ASP A N 1
ATOM 2906 C CA . ASP A 1 406 ? -5.485 -12.753 24.739 1.00 86.69 406 ASP A CA 1
ATOM 2907 C C . ASP A 1 406 ? -5.212 -12.694 26.254 1.00 86.69 406 ASP A C 1
ATOM 2909 O O . ASP A 1 406 ? -5.156 -11.616 26.846 1.00 86.69 406 ASP A O 1
ATOM 2913 N N . SER A 1 407 ? -5.070 -13.861 26.899 1.00 82.06 407 SER A N 1
ATOM 2914 C CA . SER A 1 407 ? -4.887 -13.983 28.359 1.00 82.06 407 SER A CA 1
ATOM 2915 C C . SER A 1 407 ? -3.723 -13.160 28.903 1.00 82.06 407 SER A C 1
ATOM 2917 O O . SER A 1 407 ? -3.782 -12.679 30.033 1.00 82.06 407 SER A O 1
ATOM 2919 N N . ASP A 1 408 ? -2.696 -12.990 28.075 1.00 81.19 408 ASP A N 1
ATOM 2920 C CA . ASP A 1 408 ? -1.416 -12.396 28.441 1.00 81.19 408 ASP A CA 1
ATOM 2921 C C . ASP A 1 408 ? -1.330 -10.936 27.933 1.00 81.19 408 ASP A C 1
ATOM 2923 O O . ASP A 1 408 ? -0.372 -10.224 28.220 1.00 81.19 408 ASP A O 1
ATOM 2927 N N . SER A 1 409 ? -2.362 -10.471 27.207 1.00 80.00 409 SER A N 1
ATOM 2928 C CA . SER A 1 409 ? -2.501 -9.139 26.586 1.00 80.00 409 SER A CA 1
ATOM 2929 C C . SER A 1 409 ? -1.405 -8.742 25.582 1.00 80.00 409 SER A C 1
ATOM 2931 O O . SER A 1 409 ? -1.328 -7.581 25.173 1.00 80.00 409 SER A O 1
ATOM 2933 N N . GLU A 1 410 ? -0.604 -9.700 25.108 1.00 87.31 410 GLU A N 1
ATOM 2934 C CA . GLU A 1 410 ? 0.403 -9.493 24.060 1.00 87.31 410 GLU A CA 1
ATOM 2935 C C . GLU A 1 410 ? -0.207 -9.234 22.672 1.00 87.31 410 GLU A C 1
ATOM 2937 O O . GLU A 1 410 ? 0.498 -8.777 21.764 1.00 87.31 410 GLU A O 1
ATOM 2942 N N . ASN A 1 411 ? -1.488 -9.551 22.446 1.00 89.81 411 ASN A N 1
ATOM 2943 C CA . ASN A 1 411 ? -2.118 -9.402 21.134 1.00 89.81 411 ASN A CA 1
ATOM 2944 C C . ASN A 1 411 ? -3.539 -8.820 21.228 1.00 89.81 411 ASN A C 1
ATOM 2946 O O . ASN A 1 411 ? -4.448 -9.425 21.795 1.00 89.81 411 ASN A O 1
ATOM 2950 N N . LEU A 1 412 ? -3.744 -7.671 20.580 1.00 93.50 412 LEU A N 1
ATOM 2951 C CA . LEU A 1 412 ? -5.045 -7.050 20.355 1.00 93.50 412 LEU A CA 1
ATOM 2952 C C . LEU A 1 412 ? -5.650 -7.566 19.042 1.00 93.50 412 LEU A C 1
ATOM 2954 O O . LEU A 1 412 ? -5.132 -7.306 17.951 1.00 93.50 412 LEU A O 1
ATOM 2958 N N . TYR A 1 413 ? -6.761 -8.288 19.138 1.00 92.75 413 TYR A N 1
ATOM 2959 C CA . TYR A 1 413 ? -7.467 -8.876 18.005 1.00 92.75 413 TYR A CA 1
ATOM 2960 C C . TYR A 1 413 ? -8.637 -8.001 17.556 1.00 92.75 413 TYR A C 1
ATOM 2962 O O . TYR A 1 413 ? -9.439 -7.554 18.373 1.00 92.75 413 TYR A O 1
ATOM 2970 N N . PHE A 1 414 ? -8.781 -7.856 16.239 1.00 94.81 414 PHE A N 1
ATOM 2971 C CA . PHE A 1 414 ? -9.972 -7.341 15.566 1.00 94.81 414 PHE A CA 1
ATOM 2972 C C . PHE A 1 414 ? -10.594 -8.491 14.766 1.00 94.81 414 PHE A C 1
ATOM 2974 O O . PHE A 1 414 ? -10.120 -8.832 13.677 1.00 94.81 414 PHE A O 1
ATOM 2981 N N . THR A 1 415 ? -11.624 -9.126 15.324 1.00 93.25 415 THR A N 1
ATOM 2982 C CA . THR A 1 415 ? -12.145 -10.417 14.850 1.00 93.25 415 THR A CA 1
ATOM 2983 C C . THR A 1 415 ? -13.460 -10.258 14.098 1.00 93.25 415 THR A C 1
ATOM 2985 O O . THR A 1 415 ? -14.483 -9.883 14.662 1.00 93.25 415 THR A O 1
ATOM 2988 N N . GLY A 1 416 ? -13.466 -10.589 12.804 1.00 92.62 416 GLY A N 1
ATOM 2989 C CA . GLY A 1 416 ? -14.685 -10.564 11.990 1.00 92.62 416 GLY A CA 1
ATOM 2990 C C . GLY A 1 416 ? -15.185 -9.154 11.645 1.00 92.62 416 GLY A C 1
ATOM 2991 O O . GLY A 1 416 ? -16.352 -8.995 11.281 1.00 92.62 416 GLY A O 1
ATOM 2992 N N . CYS A 1 417 ? -14.318 -8.146 11.715 1.00 93.19 417 CYS A N 1
ATOM 2993 C CA . CYS A 1 417 ? -14.569 -6.768 11.288 1.00 93.19 417 CYS A CA 1
ATOM 2994 C C . CYS A 1 417 ? -13.459 -6.280 10.333 1.00 93.19 417 CYS A C 1
ATOM 2996 O O . CYS A 1 417 ? -12.562 -7.044 9.974 1.00 93.19 417 CYS A O 1
ATOM 2998 N N . ASN A 1 418 ? -13.547 -5.031 9.870 1.00 91.88 418 ASN A N 1
ATOM 2999 C CA . ASN A 1 418 ? -12.473 -4.337 9.150 1.00 91.88 418 ASN A CA 1
ATOM 3000 C C . ASN A 1 418 ? -12.073 -3.105 9.965 1.00 91.88 418 ASN A C 1
ATOM 3002 O O . ASN A 1 418 ? -12.947 -2.415 10.490 1.00 91.88 418 ASN A O 1
ATOM 3006 N N . VAL A 1 419 ? -10.779 -2.806 10.032 1.00 93.88 419 VAL A N 1
ATOM 3007 C CA . VAL A 1 419 ? -10.262 -1.645 10.769 1.00 93.88 419 VAL A CA 1
ATOM 3008 C C . VAL A 1 419 ? -10.103 -0.471 9.808 1.00 93.88 419 VAL A C 1
ATOM 3010 O O . VAL A 1 419 ? -9.485 -0.619 8.755 1.00 93.88 419 VAL A O 1
ATOM 3013 N N . HIS A 1 420 ? -10.645 0.695 10.163 1.00 90.75 420 HIS A N 1
ATOM 3014 C CA . HIS A 1 420 ? -10.548 1.920 9.366 1.00 90.75 420 HIS A CA 1
ATOM 3015 C C . HIS A 1 420 ? -9.793 3.025 10.113 1.00 90.75 420 HIS A C 1
ATOM 3017 O O . HIS A 1 420 ? -10.271 3.529 11.125 1.00 90.75 420 HIS A O 1
ATOM 3023 N N . VAL A 1 421 ? -8.672 3.475 9.552 1.00 92.75 421 VAL A N 1
ATOM 3024 C CA . VAL A 1 421 ? -7.886 4.619 10.036 1.00 92.75 421 VAL A CA 1
ATOM 3025 C C . VAL A 1 421 ? -8.260 5.842 9.191 1.00 92.75 421 VAL A C 1
ATOM 3027 O O . VAL A 1 421 ? -8.000 5.862 7.992 1.00 92.75 421 VAL A O 1
ATOM 3030 N N . ARG A 1 422 ? -8.938 6.845 9.766 1.00 89.44 422 ARG A N 1
ATOM 3031 C CA . ARG A 1 422 ? -9.575 7.953 9.014 1.00 89.44 422 ARG A CA 1
ATOM 3032 C C . ARG A 1 422 ? -9.183 9.330 9.554 1.00 89.44 422 ARG A C 1
ATOM 3034 O O . ARG A 1 422 ? -8.987 9.498 10.752 1.00 89.44 422 ARG A O 1
ATOM 3041 N N . ASN A 1 423 ? -9.141 10.335 8.679 1.00 88.38 423 ASN A N 1
ATOM 3042 C CA . ASN A 1 423 ? -8.849 11.735 9.026 1.00 88.38 423 ASN A CA 1
ATOM 3043 C C . ASN A 1 423 ? -10.026 12.520 9.663 1.00 88.38 423 ASN A C 1
ATOM 3045 O O . ASN A 1 423 ? -9.852 13.679 10.042 1.00 88.38 423 ASN A O 1
ATOM 3049 N N . ASN A 1 424 ? -11.212 11.908 9.746 1.00 88.75 424 ASN A N 1
ATOM 3050 C CA . ASN A 1 424 ? -12.483 12.490 10.197 1.00 88.75 424 ASN A CA 1
ATOM 3051 C C . ASN A 1 424 ? -13.010 13.702 9.384 1.00 88.75 424 ASN A C 1
ATOM 3053 O O . ASN A 1 424 ? -13.701 14.554 9.934 1.00 88.75 424 ASN A O 1
ATOM 3057 N N . THR A 1 425 ? -12.724 13.788 8.076 1.00 86.06 425 THR A N 1
ATOM 3058 C CA . THR A 1 425 ? -13.273 14.846 7.189 1.00 86.06 425 THR A CA 1
ATOM 3059 C C . THR A 1 425 ? -14.357 14.366 6.219 1.00 86.06 425 THR A C 1
ATOM 3061 O O . THR A 1 425 ? -14.962 15.177 5.523 1.00 86.06 425 THR A O 1
ATOM 3064 N N . GLY A 1 426 ? -14.576 13.053 6.121 1.00 81.31 426 GLY A N 1
ATOM 3065 C CA . GLY A 1 426 ? -15.515 12.439 5.177 1.00 81.31 426 GLY A CA 1
ATOM 3066 C C . GLY A 1 426 ? -14.941 12.135 3.786 1.00 81.31 426 GLY A C 1
ATOM 3067 O O . GLY A 1 426 ? -15.649 11.538 2.981 1.00 81.31 426 GLY A O 1
ATOM 3068 N N . SER A 1 427 ? -13.684 12.491 3.487 1.00 82.19 427 SER A N 1
ATOM 3069 C CA . SER A 1 427 ? -13.020 12.069 2.242 1.00 82.19 427 SER A CA 1
ATOM 3070 C C . SER A 1 427 ? -11.507 11.906 2.381 1.00 82.19 427 SER A C 1
ATOM 3072 O O . SER A 1 427 ? -10.831 12.626 3.118 1.00 82.19 427 SER A O 1
ATOM 3074 N N . THR A 1 428 ? -10.971 10.984 1.583 1.00 80.75 428 THR A N 1
ATOM 3075 C CA . THR A 1 428 ? -9.551 10.651 1.485 1.00 80.75 428 THR A CA 1
ATOM 3076 C C . THR A 1 428 ? -8.696 11.801 0.929 1.00 80.75 428 THR A C 1
ATOM 3078 O O . THR A 1 428 ? -7.509 11.861 1.240 1.00 80.75 428 THR A O 1
ATOM 3081 N N . LYS A 1 429 ? -9.284 12.746 0.170 1.00 78.44 429 LYS A N 1
ATOM 3082 C CA . LYS A 1 429 ? -8.570 13.897 -0.430 1.00 78.44 429 LYS A CA 1
ATOM 3083 C C . LYS A 1 429 ? -8.216 15.028 0.545 1.00 78.44 429 LYS A C 1
ATOM 3085 O O . LYS A 1 429 ? -7.330 15.825 0.244 1.00 78.44 429 LYS A O 1
ATOM 3090 N N . SER A 1 430 ? -8.927 15.166 1.664 1.00 84.75 430 SER A N 1
ATOM 3091 C CA . SER A 1 430 ? -8.653 16.243 2.626 1.00 84.75 430 SER A CA 1
ATOM 3092 C C . SER A 1 430 ? -7.430 15.899 3.477 1.00 84.75 430 SER A C 1
ATOM 3094 O O . SER A 1 430 ? -7.331 14.787 3.994 1.00 84.75 430 SER A O 1
ATOM 3096 N N . LYS A 1 431 ? -6.528 16.864 3.669 1.00 88.75 431 LYS A N 1
ATOM 3097 C CA . LYS A 1 431 ? -5.289 16.696 4.441 1.00 88.75 431 LYS A CA 1
ATOM 3098 C C . LYS A 1 431 ? -5.363 17.469 5.757 1.00 88.75 431 LYS A C 1
ATOM 3100 O O . LYS A 1 431 ? -5.771 18.629 5.760 1.00 88.75 431 LYS A O 1
ATOM 3105 N N . ASN A 1 432 ? -5.017 16.815 6.865 1.00 87.75 432 ASN A N 1
ATOM 3106 C CA . ASN A 1 432 ? -4.987 17.413 8.209 1.00 87.75 432 ASN A CA 1
ATOM 3107 C C . ASN A 1 432 ? -3.993 16.719 9.170 1.00 87.75 432 ASN A C 1
ATOM 3109 O O . ASN A 1 432 ? -4.174 16.793 10.385 1.00 87.75 432 ASN A O 1
ATOM 3113 N N . GLY A 1 433 ? -3.002 15.983 8.652 1.00 86.81 433 GLY A N 1
ATOM 3114 C CA . GLY A 1 433 ? -2.068 15.165 9.443 1.00 86.81 433 GLY A CA 1
ATOM 3115 C C . GLY A 1 433 ? -2.656 13.874 10.039 1.00 86.81 433 GLY A C 1
ATOM 3116 O O . GLY A 1 433 ? -1.904 12.988 10.445 1.00 86.81 433 GLY A O 1
ATOM 3117 N N . LYS A 1 434 ? -3.989 13.717 10.086 1.00 90.38 434 LYS A N 1
ATOM 3118 C CA . LYS A 1 434 ? -4.665 12.537 10.659 1.00 90.38 434 LYS A CA 1
ATOM 3119 C C . LYS A 1 434 ? -4.968 11.476 9.602 1.00 90.38 434 LYS A C 1
ATOM 3121 O O . LYS A 1 434 ? -4.952 11.736 8.399 1.00 90.38 434 LYS A O 1
ATOM 3126 N N . GLY A 1 435 ? -5.301 10.271 10.065 1.00 90.50 435 GLY A N 1
ATOM 3127 C CA . GLY A 1 435 ? -5.701 9.148 9.212 1.00 90.50 435 GLY A CA 1
ATOM 3128 C C . GLY A 1 435 ? -4.541 8.352 8.603 1.00 90.50 435 GLY A C 1
ATOM 3129 O O . GLY A 1 435 ? -4.790 7.500 7.758 1.00 90.50 435 GLY A O 1
ATOM 3130 N N . ASN A 1 436 ? -3.296 8.630 8.998 1.00 91.88 436 ASN A N 1
ATOM 3131 C CA . ASN A 1 436 ? -2.110 7.854 8.622 1.00 91.88 436 ASN A CA 1
ATOM 3132 C C . ASN A 1 436 ? -1.944 6.631 9.542 1.00 91.88 436 ASN A C 1
ATOM 3134 O O . ASN A 1 436 ? -2.359 6.684 10.700 1.00 91.88 436 ASN A O 1
ATOM 3138 N N . LEU A 1 437 ? -1.306 5.564 9.054 1.00 94.12 437 LEU A N 1
ATOM 3139 C CA . LEU A 1 437 ? -0.823 4.454 9.885 1.00 94.12 437 LEU A CA 1
ATOM 3140 C C . LEU A 1 437 ? 0.703 4.507 9.953 1.00 94.12 437 LEU A C 1
ATOM 3142 O O . LEU A 1 437 ? 1.368 4.482 8.917 1.00 94.12 437 LEU A O 1
ATOM 3146 N N . ILE A 1 438 ? 1.235 4.560 11.170 1.00 90.56 438 ILE A N 1
ATOM 3147 C CA . ILE A 1 438 ? 2.668 4.613 11.452 1.00 90.56 438 ILE A CA 1
ATOM 3148 C C . ILE A 1 438 ? 3.055 3.323 12.178 1.00 90.56 438 ILE A C 1
ATOM 3150 O O . ILE A 1 438 ? 2.410 2.955 13.160 1.00 90.56 438 ILE A O 1
ATOM 3154 N N . LEU A 1 439 ? 4.077 2.626 11.680 1.00 90.12 439 LEU A N 1
ATOM 3155 C CA . LEU A 1 439 ? 4.643 1.426 12.296 1.00 90.12 439 LEU A CA 1
ATOM 3156 C C . LEU A 1 439 ? 6.045 1.752 12.831 1.00 90.12 439 LEU A C 1
ATOM 3158 O O . LEU A 1 439 ? 6.971 1.986 12.055 1.00 90.12 439 LEU A O 1
ATOM 3162 N N . GLY A 1 440 ? 6.177 1.775 14.160 1.00 82.38 440 GLY A N 1
ATOM 3163 C CA . GLY A 1 440 ? 7.302 2.395 14.871 1.00 82.38 440 GLY A CA 1
ATOM 3164 C C . GLY A 1 440 ? 6.936 3.795 15.380 1.00 82.38 440 GLY A C 1
ATOM 3165 O O . GLY A 1 440 ? 5.770 4.183 15.334 1.00 82.38 440 GLY A O 1
ATOM 3166 N N . TYR A 1 441 ? 7.920 4.558 15.862 1.00 72.25 441 TYR A N 1
ATOM 3167 C CA . TYR A 1 441 ? 7.694 5.932 16.337 1.00 72.25 441 TYR A CA 1
ATOM 3168 C C . TYR A 1 441 ? 7.759 6.983 15.219 1.00 72.25 441 TYR A C 1
ATOM 3170 O O . TYR A 1 441 ? 7.358 8.122 15.442 1.00 72.25 441 TYR A O 1
ATOM 3178 N N . ASN A 1 442 ? 8.251 6.604 14.032 1.00 75.69 442 ASN A N 1
ATOM 3179 C CA . ASN A 1 442 ? 8.630 7.503 12.944 1.00 75.69 442 ASN A CA 1
ATOM 3180 C C . ASN A 1 442 ? 9.332 8.761 13.468 1.00 75.69 442 ASN A C 1
ATOM 3182 O O . ASN A 1 442 ? 8.831 9.874 13.351 1.00 75.69 442 ASN A O 1
ATOM 3186 N N . GLU A 1 443 ? 10.475 8.568 14.107 1.00 80.81 443 GLU A N 1
ATOM 3187 C CA . GLU A 1 443 ? 11.168 9.575 14.900 1.00 80.81 443 GLU A CA 1
ATOM 3188 C C . GLU A 1 443 ? 11.372 10.878 14.109 1.00 80.81 443 GLU A C 1
ATOM 3190 O O . GLU A 1 443 ? 11.622 10.850 12.901 1.00 80.81 443 GLU A O 1
ATOM 3195 N N . GLU A 1 444 ? 11.216 12.031 14.761 1.00 75.62 444 GLU A N 1
ATOM 3196 C CA . GLU A 1 444 ? 11.533 13.320 14.136 1.00 75.62 444 GLU A CA 1
ATOM 3197 C C . GLU A 1 444 ? 13.057 13.474 13.955 1.00 75.62 444 GLU A C 1
ATOM 3199 O O . GLU A 1 444 ? 13.836 12.866 14.701 1.00 75.62 444 GLU A O 1
ATOM 3204 N N . PRO A 1 445 ? 13.521 14.291 12.991 1.00 73.06 445 PRO A N 1
ATOM 3205 C CA . PRO A 1 445 ? 14.913 14.721 12.952 1.00 73.06 445 PRO A CA 1
ATOM 3206 C C . PRO A 1 445 ? 15.278 15.444 14.253 1.00 73.06 445 PRO A C 1
ATOM 3208 O O . PRO A 1 445 ? 14.504 16.254 14.765 1.00 73.06 445 PRO A O 1
ATOM 3211 N N . THR A 1 446 ? 16.471 15.190 14.780 1.00 76.88 446 THR A N 1
ATOM 3212 C CA . THR A 1 446 ? 16.999 15.955 15.914 1.00 76.88 446 THR A CA 1
ATOM 3213 C C . THR A 1 446 ? 17.443 17.349 15.464 1.00 76.88 446 THR A C 1
ATOM 3215 O O . THR A 1 446 ? 17.796 17.553 14.300 1.00 76.88 446 THR A O 1
ATOM 3218 N N . ASP A 1 447 ? 17.541 18.300 16.399 1.00 69.94 447 ASP A N 1
ATOM 3219 C CA . ASP A 1 447 ? 18.141 19.616 16.124 1.00 69.94 447 ASP A CA 1
ATOM 3220 C C . ASP A 1 447 ? 19.551 19.496 15.516 1.00 69.94 447 ASP A C 1
ATOM 3222 O O . ASP A 1 447 ? 19.960 20.349 14.732 1.00 69.94 447 ASP A O 1
ATOM 3226 N N . TRP A 1 448 ? 20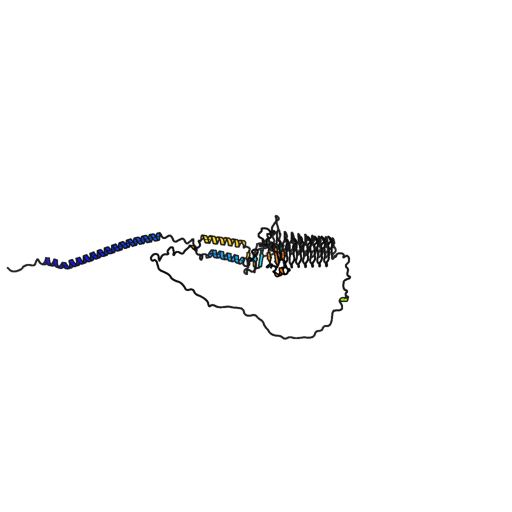.294 18.429 15.836 1.00 68.75 448 TRP A N 1
ATOM 3227 C CA . TRP A 1 448 ? 21.616 18.144 15.270 1.00 68.75 448 TRP A CA 1
ATOM 3228 C C . TRP A 1 448 ? 21.555 17.693 13.803 1.00 68.75 448 TRP A C 1
ATOM 3230 O O . TRP A 1 448 ? 22.373 18.129 12.994 1.00 68.75 448 TRP A O 1
ATOM 3240 N N . ASP A 1 449 ? 20.566 16.871 13.437 1.00 71.12 449 ASP A N 1
ATOM 3241 C CA . ASP A 1 449 ? 20.337 16.463 12.046 1.00 71.12 449 ASP A CA 1
ATOM 3242 C C . ASP A 1 449 ? 20.015 17.678 11.153 1.00 71.12 449 ASP A C 1
ATOM 3244 O O . ASP A 1 449 ? 20.560 17.815 10.055 1.00 71.12 449 ASP A O 1
ATOM 3248 N N . ILE A 1 450 ? 19.157 18.579 11.653 1.00 69.62 450 ILE A N 1
ATOM 3249 C CA . ILE A 1 450 ? 18.706 19.774 10.925 1.00 69.62 450 ILE A CA 1
ATOM 3250 C C . ILE A 1 450 ? 19.808 20.843 10.883 1.00 69.62 450 ILE A C 1
ATOM 3252 O O . ILE A 1 450 ? 20.146 21.348 9.813 1.00 69.62 450 ILE A O 1
ATOM 3256 N N . SER A 1 451 ? 20.409 21.189 12.028 1.00 64.88 451 SER A N 1
ATOM 3257 C CA . SER A 1 451 ? 21.446 22.236 12.092 1.00 64.88 451 SER A CA 1
ATOM 3258 C C . SER A 1 451 ? 22.777 21.823 11.457 1.00 64.88 451 SER A C 1
ATOM 3260 O O . SER A 1 451 ? 23.518 22.687 10.991 1.00 64.88 451 SER A O 1
ATOM 3262 N N . GLY A 1 452 ? 23.059 20.518 11.370 1.00 66.62 452 GLY A N 1
ATOM 3263 C CA . GLY A 1 452 ? 24.179 19.981 10.600 1.00 66.62 452 GLY A CA 1
ATOM 3264 C C . GLY A 1 452 ? 23.978 20.026 9.079 1.00 66.62 452 GLY A C 1
ATOM 3265 O O . GLY A 1 452 ? 24.930 19.769 8.348 1.00 66.62 452 GLY A O 1
ATOM 3266 N N . GLY A 1 453 ? 22.771 20.353 8.597 1.00 60.66 453 GLY A N 1
ATOM 3267 C CA . GLY A 1 453 ? 22.436 20.403 7.170 1.00 60.66 453 GLY A CA 1
ATOM 3268 C C . GLY A 1 453 ? 22.217 19.034 6.515 1.00 60.66 453 GLY A C 1
ATOM 3269 O O . GLY A 1 453 ? 22.120 18.964 5.293 1.00 60.66 453 GLY A O 1
ATOM 3270 N N . TRP A 1 454 ? 22.134 17.959 7.306 1.00 52.22 454 TRP A N 1
ATOM 3271 C CA . TRP A 1 454 ? 21.945 16.586 6.820 1.00 52.22 454 TRP A CA 1
ATOM 3272 C C . TRP A 1 454 ? 20.480 16.260 6.523 1.00 52.22 454 TRP A C 1
ATOM 3274 O O . TRP A 1 454 ? 20.191 15.358 5.743 1.00 52.22 454 TRP A O 1
ATOM 3284 N N . MET A 1 455 ? 19.549 16.983 7.149 1.00 62.28 455 MET A N 1
ATOM 3285 C CA . MET A 1 455 ? 18.108 16.805 6.982 1.00 62.28 455 MET A CA 1
ATOM 3286 C C . MET A 1 455 ? 17.406 18.165 6.930 1.00 62.28 455 MET A C 1
ATOM 3288 O O . MET A 1 455 ? 17.803 19.111 7.609 1.00 62.28 455 MET A O 1
ATOM 3292 N N . THR A 1 456 ? 16.327 18.273 6.156 1.00 64.44 456 THR A N 1
ATOM 3293 C CA . THR A 1 456 ? 15.397 19.410 6.255 1.00 64.44 456 THR A CA 1
ATOM 3294 C C . THR A 1 456 ? 14.357 19.160 7.349 1.00 64.44 456 THR A C 1
ATOM 3296 O O . THR A 1 456 ? 14.167 18.026 7.786 1.00 64.44 456 THR A O 1
ATOM 3299 N N . ALA A 1 457 ? 13.640 20.205 7.775 1.00 64.25 457 ALA A N 1
ATOM 3300 C CA . ALA A 1 457 ? 12.477 20.029 8.643 1.00 64.25 457 ALA A CA 1
ATOM 3301 C C . ALA A 1 457 ? 11.448 19.102 7.966 1.00 64.25 457 ALA A C 1
ATOM 3303 O O . ALA A 1 457 ? 11.110 19.284 6.795 1.00 64.25 457 ALA A O 1
ATOM 3304 N N . VAL A 1 458 ? 10.990 18.087 8.696 1.00 73.38 458 VAL A N 1
ATOM 3305 C CA . VAL A 1 458 ? 10.111 17.037 8.176 1.00 73.38 458 VAL A CA 1
ATOM 3306 C C . VAL A 1 458 ? 8.649 17.486 8.259 1.00 73.38 458 VAL A C 1
ATOM 3308 O O . VAL A 1 458 ? 8.155 17.850 9.323 1.00 73.38 458 VAL A O 1
ATOM 3311 N N . GLU A 1 459 ? 7.936 17.462 7.130 1.00 84.56 459 GLU A N 1
ATOM 3312 C CA . GLU A 1 459 ? 6.527 17.856 7.063 1.00 84.56 459 GLU A CA 1
ATOM 3313 C C . GLU A 1 459 ? 5.616 16.621 7.043 1.00 84.56 459 GLU A C 1
ATOM 3315 O O . GLU A 1 459 ? 5.732 15.749 6.184 1.00 84.56 459 GLU A O 1
ATOM 3320 N N . ARG A 1 460 ? 4.670 16.550 7.985 1.00 88.81 460 ARG A N 1
ATOM 3321 C CA . ARG A 1 460 ? 3.763 15.397 8.183 1.00 88.81 460 ARG A CA 1
ATOM 3322 C C . ARG A 1 460 ? 2.289 15.796 8.077 1.00 88.81 460 ARG A C 1
ATOM 3324 O O . ARG A 1 460 ? 1.433 15.347 8.834 1.00 88.81 460 ARG A O 1
ATOM 3331 N N . THR A 1 461 ? 1.997 16.699 7.144 1.00 90.75 461 THR A N 1
ATOM 3332 C CA . THR A 1 461 ? 0.663 17.291 6.930 1.00 90.75 461 THR A CA 1
ATOM 3333 C C . THR A 1 461 ? -0.291 16.385 6.141 1.00 90.75 461 THR A C 1
ATOM 3335 O O . THR A 1 461 ? -1.501 16.634 6.117 1.00 90.75 461 THR A O 1
ATOM 3338 N N . GLY A 1 462 ? 0.236 15.331 5.511 1.00 91.31 462 GLY A N 1
ATOM 3339 C CA . GLY A 1 462 ? -0.510 14.363 4.714 1.00 91.31 462 GLY A CA 1
ATOM 3340 C C . GLY A 1 462 ? -1.513 13.523 5.510 1.00 91.31 462 GLY A C 1
ATOM 3341 O O . GLY A 1 462 ? -1.494 13.480 6.740 1.00 91.31 462 GLY A O 1
ATOM 3342 N N . SER A 1 463 ? -2.392 12.822 4.796 1.00 91.81 463 SER A N 1
ATOM 3343 C CA . SER A 1 463 ? -3.442 11.975 5.380 1.00 91.81 463 SER A CA 1
ATOM 3344 C C . SER A 1 463 ? -3.607 10.680 4.588 1.00 91.81 463 SER A C 1
ATOM 3346 O O . SER A 1 463 ? -3.552 10.696 3.362 1.00 91.81 463 SER A O 1
ATOM 3348 N N . HIS A 1 464 ? -3.895 9.571 5.271 1.00 92.38 464 HIS A N 1
ATOM 3349 C CA . HIS A 1 464 ? -4.096 8.251 4.652 1.00 92.38 464 HIS A CA 1
ATOM 3350 C C . HIS A 1 464 ? -2.848 7.686 3.962 1.00 92.38 464 HIS A C 1
ATOM 3352 O O . HIS A 1 464 ? -2.948 7.064 2.908 1.00 92.38 464 HIS A O 1
ATOM 3358 N N . ASN A 1 465 ? -1.680 7.911 4.562 1.00 93.94 465 ASN A N 1
ATOM 3359 C CA . ASN A 1 465 ? -0.418 7.289 4.176 1.00 93.94 465 ASN A CA 1
ATOM 3360 C C . ASN A 1 465 ? -0.091 6.105 5.101 1.00 93.94 465 ASN A C 1
ATOM 3362 O O . ASN A 1 465 ? -0.495 6.091 6.270 1.00 93.94 465 ASN A O 1
ATOM 3366 N N . LEU A 1 466 ? 0.669 5.142 4.581 1.00 95.06 466 LEU A N 1
ATOM 3367 C CA . LEU A 1 466 ? 1.269 4.042 5.339 1.00 95.06 466 LEU A CA 1
ATOM 3368 C C . LEU A 1 466 ? 2.773 4.298 5.483 1.00 95.06 466 LEU A C 1
ATOM 3370 O O . LEU A 1 466 ? 3.465 4.442 4.476 1.00 95.06 466 LEU A O 1
ATOM 3374 N N . VAL A 1 467 ? 3.257 4.348 6.725 1.00 94.94 467 VAL A N 1
ATOM 3375 C CA . VAL A 1 467 ? 4.621 4.761 7.085 1.00 94.94 467 VAL A CA 1
ATOM 3376 C C . VAL A 1 467 ? 5.287 3.668 7.924 1.00 94.94 467 VAL A C 1
ATOM 3378 O O . VAL A 1 467 ? 4.767 3.296 8.976 1.00 94.94 467 VAL A O 1
ATOM 3381 N N . VAL A 1 468 ? 6.418 3.133 7.457 1.00 94.56 468 VAL A N 1
ATOM 3382 C CA . VAL A 1 468 ? 7.075 1.942 8.027 1.00 94.56 468 VAL A CA 1
ATOM 3383 C C . VAL A 1 468 ? 8.580 2.171 8.170 1.00 94.56 468 VAL A C 1
ATOM 3385 O O . VAL A 1 468 ? 9.363 1.854 7.273 1.00 94.56 468 VAL A O 1
ATOM 3388 N N . GLY A 1 469 ? 8.993 2.729 9.303 1.00 90.56 469 GLY A N 1
ATOM 3389 C CA . GLY A 1 469 ? 10.366 3.187 9.502 1.00 90.56 469 GLY A CA 1
ATOM 3390 C C . GLY A 1 469 ? 10.417 4.565 10.144 1.00 90.56 469 GLY A C 1
ATOM 3391 O O . GLY A 1 469 ? 9.467 4.972 10.817 1.00 90.56 469 GLY A O 1
ATOM 3392 N N . ILE A 1 470 ? 11.541 5.261 9.963 1.00 89.31 470 ILE A N 1
ATOM 3393 C CA . ILE A 1 470 ? 11.882 6.447 10.762 1.00 89.31 470 ILE A CA 1
ATOM 3394 C C . ILE A 1 470 ? 12.215 7.672 9.912 1.00 89.31 470 ILE A C 1
ATOM 3396 O O . ILE A 1 470 ? 12.679 7.552 8.775 1.00 89.31 470 ILE A O 1
ATOM 3400 N N . LYS A 1 471 ? 12.019 8.866 10.492 1.00 88.25 471 LYS A N 1
ATOM 3401 C CA . LYS A 1 471 ? 12.350 10.167 9.888 1.00 88.25 471 LYS A CA 1
ATOM 3402 C C . LYS A 1 471 ? 11.617 10.496 8.575 1.00 88.25 471 LYS A C 1
ATOM 3404 O O . LYS A 1 471 ? 12.010 11.417 7.868 1.00 88.25 471 LYS A O 1
ATOM 3409 N N . HIS A 1 472 ? 10.523 9.806 8.255 1.00 92.25 472 HIS A N 1
ATOM 3410 C CA . HIS A 1 472 ? 9.764 10.012 7.017 1.00 92.25 472 HIS A CA 1
ATOM 3411 C C . HIS A 1 472 ? 8.987 11.336 6.978 1.00 92.25 472 HIS A C 1
ATOM 3413 O O . HIS A 1 472 ? 8.415 11.762 7.988 1.00 92.25 472 HIS A O 1
ATOM 3419 N N . SER A 1 473 ? 8.902 11.920 5.777 1.00 92.81 473 SER A N 1
ATOM 3420 C CA . SER A 1 473 ? 8.142 13.137 5.452 1.00 92.81 473 SER A CA 1
ATOM 3421 C C . SER A 1 473 ? 7.012 12.827 4.463 1.00 92.81 473 SER A C 1
ATOM 3423 O O . SER A 1 473 ? 7.210 12.106 3.485 1.00 92.81 473 SER A O 1
ATOM 3425 N N . TYR A 1 474 ? 5.809 13.340 4.718 1.00 92.69 474 TYR A N 1
ATOM 3426 C CA . TYR A 1 474 ? 4.627 13.089 3.892 1.00 92.69 474 TYR A CA 1
ATOM 3427 C C . TYR A 1 474 ? 3.617 14.241 3.972 1.00 92.69 474 TYR A C 1
ATOM 3429 O O . TYR A 1 474 ? 2.947 14.471 4.981 1.00 92.69 474 TYR A O 1
ATOM 3437 N N . THR A 1 475 ? 3.439 14.931 2.845 1.00 93.50 475 THR A N 1
ATOM 3438 C CA . THR A 1 475 ? 2.459 16.024 2.662 1.00 93.50 475 THR A CA 1
ATOM 3439 C C . THR A 1 475 ? 1.319 15.631 1.707 1.00 93.50 475 THR A C 1
ATOM 3441 O O . THR A 1 475 ? 0.430 16.420 1.369 1.00 93.50 475 THR A O 1
ATOM 3444 N N . ALA A 1 476 ? 1.329 14.367 1.282 1.00 91.62 476 ALA A N 1
ATOM 3445 C CA . ALA A 1 476 ? 0.456 13.761 0.289 1.00 91.62 476 ALA A CA 1
ATOM 3446 C C . ALA A 1 476 ? -0.682 12.910 0.897 1.00 91.62 476 ALA A C 1
ATOM 3448 O O . ALA A 1 476 ? -0.847 12.810 2.117 1.00 91.62 476 ALA A O 1
ATOM 3449 N N . THR A 1 477 ? -1.487 12.308 0.023 1.00 92.19 477 THR A N 1
ATOM 3450 C CA . THR A 1 477 ? -2.530 11.327 0.345 1.00 92.19 477 THR A CA 1
ATOM 3451 C C . THR A 1 477 ? -2.325 10.012 -0.399 1.00 92.19 477 THR A C 1
ATOM 3453 O O . THR A 1 477 ? -1.858 10.001 -1.541 1.00 92.19 477 THR A O 1
ATOM 3456 N N . GLY A 1 478 ? -2.694 8.897 0.243 1.00 90.62 478 GLY A N 1
ATOM 3457 C CA . GLY A 1 478 ? -2.633 7.555 -0.349 1.00 90.62 478 GLY A CA 1
ATOM 3458 C C . GLY A 1 478 ? -1.216 7.052 -0.647 1.00 90.62 478 GLY A C 1
ATOM 3459 O O . GLY A 1 478 ? -1.055 6.193 -1.513 1.00 90.62 478 GLY A O 1
ATOM 3460 N N . GLY A 1 479 ? -0.195 7.620 0.003 1.00 93.25 479 GLY A N 1
ATOM 3461 C CA . GLY A 1 479 ? 1.206 7.273 -0.208 1.00 93.25 479 GLY A CA 1
ATOM 3462 C C . GLY A 1 479 ? 1.687 6.094 0.640 1.00 93.25 479 GLY A C 1
ATOM 3463 O O . GLY A 1 479 ? 1.150 5.803 1.712 1.00 93.25 479 GLY A O 1
ATOM 3464 N N . PHE A 1 480 ? 2.742 5.438 0.163 1.00 95.12 480 PHE A N 1
ATOM 3465 C CA . PHE A 1 480 ? 3.469 4.393 0.887 1.00 95.12 480 PHE A CA 1
ATOM 3466 C C . PHE A 1 480 ? 4.918 4.828 1.106 1.00 95.12 480 PHE A C 1
ATOM 3468 O O . PHE A 1 480 ? 5.571 5.274 0.162 1.00 95.12 480 PHE A O 1
ATOM 3475 N N . LEU A 1 481 ? 5.402 4.709 2.342 1.00 95.00 481 LEU A N 1
ATOM 3476 C CA . LEU A 1 481 ? 6.762 5.050 2.742 1.00 95.00 481 LEU A CA 1
ATOM 3477 C C . LEU A 1 481 ? 7.315 3.941 3.637 1.00 95.00 481 LEU A C 1
ATOM 3479 O O . LEU A 1 481 ? 6.739 3.651 4.686 1.00 95.00 481 LEU A O 1
ATOM 3483 N N . ALA A 1 482 ? 8.445 3.355 3.252 1.00 95.12 482 ALA A N 1
ATOM 3484 C CA . ALA A 1 482 ? 9.189 2.420 4.092 1.00 95.12 482 ALA A CA 1
ATOM 3485 C C . ALA A 1 482 ? 10.689 2.752 4.113 1.00 95.12 482 ALA A C 1
ATOM 3487 O O . ALA A 1 482 ? 11.213 3.251 3.118 1.00 95.12 482 ALA A O 1
ATOM 3488 N N . GLY A 1 483 ? 11.392 2.450 5.210 1.00 93.94 483 GLY A N 1
ATOM 3489 C CA . GLY A 1 483 ? 12.853 2.586 5.328 1.00 93.94 483 GLY A CA 1
ATOM 3490 C C . GLY A 1 483 ? 13.319 3.712 6.261 1.00 93.94 483 GLY A C 1
ATOM 3491 O O . GLY A 1 483 ? 12.971 3.727 7.441 1.00 93.94 483 GLY A O 1
ATOM 3492 N N . TYR A 1 484 ? 14.158 4.618 5.750 1.00 92.50 484 TYR A N 1
ATOM 3493 C CA . TYR A 1 484 ? 14.748 5.732 6.505 1.00 92.50 484 TYR A CA 1
ATOM 3494 C C . TYR A 1 484 ? 14.644 7.041 5.710 1.00 92.50 484 TYR A C 1
ATOM 3496 O O . TYR A 1 484 ? 15.005 7.072 4.538 1.00 92.50 484 TYR A O 1
ATOM 3504 N N . HIS A 1 485 ? 14.139 8.117 6.324 1.00 91.69 485 HIS A N 1
ATOM 3505 C CA . HIS A 1 485 ? 14.115 9.496 5.788 1.00 91.69 485 HIS A CA 1
ATOM 3506 C C . HIS A 1 485 ? 13.514 9.688 4.372 1.00 91.69 485 HIS A C 1
ATOM 3508 O O . HIS A 1 485 ? 13.585 10.763 3.784 1.00 91.69 485 HIS A O 1
ATOM 3514 N N . ASN A 1 486 ? 12.841 8.677 3.818 1.00 94.31 486 ASN A N 1
ATOM 3515 C CA . ASN A 1 486 ? 12.166 8.797 2.528 1.00 94.31 486 ASN A CA 1
ATOM 3516 C C . ASN A 1 486 ? 10.990 9.790 2.596 1.00 94.31 486 ASN A C 1
ATOM 3518 O O . ASN A 1 486 ? 10.331 9.908 3.636 1.00 94.31 486 ASN A O 1
ATOM 3522 N N . SER A 1 487 ? 10.708 10.456 1.474 1.00 95.00 487 SER A N 1
ATOM 3523 C CA . SER A 1 487 ? 9.752 11.563 1.374 1.00 95.00 487 SER A CA 1
ATOM 3524 C C . SER A 1 487 ? 8.760 11.391 0.216 1.00 95.00 487 SER A C 1
ATOM 3526 O O . SER A 1 487 ? 9.153 11.080 -0.912 1.00 95.00 487 SER A O 1
ATOM 3528 N N . VAL A 1 488 ? 7.467 11.623 0.483 1.00 95.50 488 VAL A N 1
ATOM 3529 C CA . VAL A 1 488 ? 6.383 11.606 -0.522 1.00 95.50 488 VAL A CA 1
ATOM 3530 C C . VAL A 1 488 ? 5.565 12.895 -0.429 1.00 95.50 488 VAL A C 1
ATOM 3532 O O . VAL A 1 488 ? 4.787 13.094 0.507 1.00 95.50 488 VAL A O 1
ATOM 3535 N N . THR A 1 489 ? 5.721 13.780 -1.417 1.00 93.94 489 THR A N 1
ATOM 3536 C CA . THR A 1 489 ? 5.114 15.128 -1.395 1.00 93.94 489 THR A CA 1
ATOM 3537 C C . THR A 1 489 ? 4.006 15.349 -2.426 1.00 93.94 489 THR A C 1
ATOM 3539 O O . THR A 1 489 ? 3.338 16.382 -2.398 1.00 93.94 489 THR A O 1
ATOM 3542 N N . ALA A 1 490 ? 3.744 14.366 -3.291 1.00 92.81 490 ALA A N 1
ATOM 3543 C CA . ALA A 1 490 ? 2.633 14.376 -4.240 1.00 92.81 490 ALA A CA 1
ATOM 3544 C C . ALA A 1 490 ? 1.730 13.144 -4.077 1.00 92.81 490 ALA A C 1
ATOM 3546 O O . ALA A 1 490 ? 2.167 12.077 -3.644 1.00 92.81 490 ALA A O 1
ATOM 3547 N N . ASP A 1 491 ? 0.444 13.309 -4.396 1.00 94.06 491 ASP A N 1
ATOM 3548 C CA . ASP A 1 491 ? -0.583 12.302 -4.121 1.00 94.06 491 ASP A CA 1
ATOM 3549 C C . ASP A 1 491 ? -0.325 10.978 -4.877 1.00 94.06 491 ASP A C 1
ATOM 3551 O O . ASP A 1 491 ? 0.112 10.956 -6.034 1.00 94.06 491 ASP A O 1
ATOM 3555 N N . PHE A 1 492 ? -0.579 9.864 -4.180 1.00 93.69 492 PHE A N 1
ATOM 3556 C CA . PHE A 1 492 ? -0.385 8.474 -4.632 1.00 93.69 492 PHE A CA 1
ATOM 3557 C C . PHE A 1 492 ? 1.060 8.075 -4.991 1.00 93.69 492 PHE A C 1
ATOM 3559 O O . PHE A 1 492 ? 1.267 7.026 -5.614 1.00 93.69 492 PHE A O 1
ATOM 3566 N N . GLY A 1 493 ? 2.052 8.883 -4.600 1.00 94.81 493 GLY A N 1
ATOM 3567 C CA . GLY A 1 493 ? 3.469 8.537 -4.707 1.00 94.81 493 GLY A CA 1
ATOM 3568 C C . GLY A 1 493 ? 3.873 7.381 -3.782 1.00 94.81 493 GLY A C 1
ATOM 3569 O O . GLY A 1 493 ? 3.251 7.148 -2.744 1.00 94.81 493 GLY A O 1
ATOM 3570 N N . SER A 1 494 ? 4.920 6.644 -4.156 1.00 96.00 494 SER A N 1
ATOM 3571 C CA . SER A 1 494 ? 5.414 5.492 -3.388 1.00 96.00 494 SER A CA 1
ATOM 3572 C C . SER A 1 494 ? 6.927 5.520 -3.233 1.00 96.00 494 SER A C 1
ATOM 3574 O O . SER A 1 494 ? 7.643 5.666 -4.225 1.00 96.00 494 SER A O 1
ATOM 3576 N N . VAL A 1 495 ? 7.410 5.308 -2.009 1.00 97.31 495 VAL A N 1
ATOM 3577 C CA . VAL A 1 495 ? 8.790 4.903 -1.736 1.00 97.31 495 VAL A CA 1
ATOM 3578 C C . VAL A 1 495 ? 8.769 3.576 -0.984 1.00 97.31 495 VAL A C 1
ATOM 3580 O O . VAL A 1 495 ? 8.466 3.521 0.207 1.00 97.31 495 VAL A O 1
ATOM 3583 N N . SER A 1 496 ? 9.078 2.489 -1.693 1.00 95.00 496 SER A N 1
ATOM 3584 C CA . SER A 1 496 ? 8.887 1.120 -1.187 1.00 95.00 496 SER A CA 1
ATOM 3585 C C . SER A 1 496 ? 10.023 0.595 -0.291 1.00 95.00 496 SER A C 1
ATOM 3587 O O . SER A 1 496 ? 9.937 -0.528 0.205 1.00 95.00 496 SER A O 1
ATOM 3589 N N . GLY A 1 497 ? 11.062 1.397 -0.038 1.00 94.12 497 GLY A N 1
ATOM 3590 C CA . GLY A 1 497 ? 12.175 1.071 0.855 1.00 94.12 497 GLY A CA 1
ATOM 3591 C C . GLY A 1 497 ? 13.335 2.062 0.721 1.00 94.12 497 GLY A C 1
ATOM 3592 O O . GLY A 1 497 ? 13.202 3.104 0.085 1.00 94.12 497 GLY A O 1
ATOM 3593 N N . GLY A 1 498 ? 14.505 1.704 1.255 1.00 95.88 498 GLY A N 1
ATOM 3594 C CA . GLY A 1 498 ? 15.742 2.474 1.068 1.00 95.88 498 GLY A CA 1
ATOM 3595 C C . GLY A 1 498 ? 15.903 3.678 2.004 1.00 95.88 498 GLY A C 1
ATOM 3596 O O . GLY A 1 498 ? 15.228 3.763 3.032 1.00 95.88 498 GLY A O 1
ATOM 3597 N N . SER A 1 499 ? 16.806 4.588 1.635 1.00 95.44 499 SER A N 1
ATOM 3598 C CA . SER A 1 499 ? 17.207 5.770 2.409 1.00 95.44 499 SER A CA 1
ATOM 3599 C C . SER A 1 499 ? 17.114 7.054 1.575 1.00 95.44 499 SER A C 1
ATOM 3601 O O . SER A 1 499 ? 17.527 7.058 0.416 1.00 95.44 499 SER A O 1
ATOM 3603 N N . ASP A 1 500 ? 16.611 8.146 2.153 1.00 93.94 500 ASP A N 1
ATOM 3604 C CA . ASP A 1 500 ? 16.729 9.514 1.602 1.00 93.94 500 ASP A CA 1
ATOM 3605 C C . ASP A 1 500 ? 16.118 9.725 0.192 1.00 93.94 500 ASP A C 1
ATOM 3607 O O . ASP A 1 500 ? 16.448 10.677 -0.516 1.00 93.94 500 ASP A O 1
ATOM 3611 N N . ASN A 1 501 ? 15.213 8.844 -0.247 1.00 97.00 501 ASN A N 1
ATOM 3612 C CA . ASN A 1 501 ? 14.588 8.911 -1.569 1.00 97.00 501 ASN A CA 1
ATOM 3613 C C . ASN A 1 501 ? 13.349 9.827 -1.580 1.00 97.00 501 ASN A C 1
ATOM 3615 O O . ASN A 1 501 ? 12.574 9.867 -0.619 1.00 97.00 501 ASN A O 1
ATOM 3619 N N . LEU A 1 502 ? 13.105 10.498 -2.709 1.00 96.44 502 LEU A N 1
ATOM 3620 C CA . LEU A 1 502 ? 12.031 11.478 -2.891 1.00 96.44 502 LEU A CA 1
ATOM 3621 C C . LEU A 1 502 ? 11.095 11.101 -4.051 1.00 96.44 502 LEU A C 1
ATOM 3623 O O . LEU A 1 502 ? 11.496 11.140 -5.214 1.00 96.44 502 LEU A O 1
ATOM 3627 N N . ALA A 1 503 ? 9.819 10.846 -3.752 1.00 96.81 503 ALA A N 1
ATOM 3628 C CA . ALA A 1 503 ? 8.747 10.775 -4.747 1.00 96.81 503 ALA A CA 1
ATOM 3629 C C . ALA A 1 503 ? 7.883 12.051 -4.676 1.00 96.81 503 ALA A C 1
ATOM 3631 O O . ALA A 1 503 ? 6.965 12.168 -3.860 1.00 96.81 503 ALA A O 1
ATOM 3632 N N . SER A 1 504 ? 8.206 13.032 -5.522 1.00 95.62 504 SER A N 1
ATOM 3633 C CA . SER A 1 504 ? 7.568 14.361 -5.550 1.00 95.62 504 SER A CA 1
ATOM 3634 C C . SER A 1 504 ? 6.746 14.646 -6.811 1.00 95.62 504 SER A C 1
ATOM 3636 O O . SER A 1 504 ? 6.064 15.667 -6.879 1.00 95.62 504 SER A O 1
ATOM 3638 N N . GLY A 1 505 ? 6.747 13.738 -7.790 1.00 94.44 505 GLY A N 1
ATOM 3639 C CA . GLY A 1 505 ? 5.758 13.732 -8.868 1.00 94.44 505 GLY A CA 1
ATOM 3640 C C . GLY A 1 505 ? 4.472 13.002 -8.464 1.00 94.44 505 GLY A C 1
ATOM 3641 O O . GLY A 1 505 ? 4.525 11.975 -7.788 1.00 94.44 505 GLY A O 1
ATOM 3642 N N . GLU A 1 506 ? 3.303 13.480 -8.907 1.00 94.56 506 GLU A N 1
ATOM 3643 C CA . GLU A 1 506 ? 2.047 12.724 -8.758 1.00 94.56 506 GLU A CA 1
ATOM 3644 C C . GLU A 1 506 ? 2.215 11.333 -9.395 1.00 94.56 506 GLU A C 1
ATOM 3646 O O . GLU A 1 506 ? 2.685 11.215 -10.537 1.00 94.56 506 GLU A O 1
ATOM 3651 N N . VAL A 1 507 ? 1.837 10.283 -8.650 1.00 94.75 507 VAL A N 1
ATOM 3652 C CA . VAL A 1 507 ? 1.924 8.872 -9.085 1.00 94.75 507 VAL A CA 1
ATOM 3653 C C . VAL A 1 507 ? 3.372 8.388 -9.361 1.00 94.75 507 VAL A C 1
ATOM 3655 O O . VAL A 1 507 ? 3.584 7.301 -9.906 1.00 94.75 507 VAL A O 1
ATOM 3658 N N . ALA A 1 508 ? 4.392 9.151 -8.954 1.00 95.81 508 ALA A N 1
ATOM 3659 C CA . ALA A 1 508 ? 5.795 8.747 -9.058 1.00 95.81 508 ALA A CA 1
ATOM 3660 C C . ALA A 1 508 ? 6.148 7.590 -8.101 1.00 95.81 508 ALA A C 1
ATOM 3662 O O . ALA A 1 508 ? 5.562 7.457 -7.024 1.00 95.81 508 ALA A O 1
ATOM 3663 N N . SER A 1 509 ? 7.123 6.757 -8.479 1.00 96.19 509 SER A N 1
ATOM 3664 C CA . SER A 1 509 ? 7.591 5.641 -7.644 1.00 96.19 509 SER A CA 1
ATOM 3665 C C . SER A 1 509 ? 9.109 5.593 -7.495 1.00 96.19 509 SER A C 1
ATOM 3667 O O . SER A 1 509 ? 9.850 5.756 -8.464 1.00 96.19 509 SER A O 1
ATOM 3669 N N . VAL A 1 510 ? 9.567 5.298 -6.279 1.00 97.88 510 VAL A N 1
ATOM 3670 C CA . VAL A 1 510 ? 10.930 4.842 -6.002 1.00 97.88 510 VAL A CA 1
ATOM 3671 C C . VAL A 1 510 ? 10.862 3.480 -5.312 1.00 97.88 510 VAL A C 1
ATOM 3673 O O . VAL A 1 510 ? 10.252 3.329 -4.255 1.00 97.88 510 VAL A O 1
ATOM 3676 N N . SER A 1 511 ? 11.478 2.463 -5.908 1.00 95.06 511 SER A N 1
ATOM 3677 C CA . SER A 1 511 ? 11.479 1.099 -5.354 1.00 95.06 511 SER A CA 1
ATOM 3678 C C . SER A 1 511 ? 12.332 0.962 -4.091 1.00 95.06 511 SER A C 1
ATOM 3680 O O . SER A 1 511 ? 12.030 0.149 -3.220 1.00 95.06 511 SER A O 1
ATOM 3682 N N . GLY A 1 512 ? 13.398 1.754 -3.989 1.00 94.69 512 GLY A N 1
ATOM 3683 C CA . GLY A 1 512 ? 14.342 1.756 -2.879 1.00 94.69 512 GLY A CA 1
ATOM 3684 C C . GLY A 1 512 ? 15.670 2.373 -3.303 1.00 94.69 512 GLY A C 1
ATOM 3685 O O . GLY A 1 512 ? 15.699 3.234 -4.178 1.00 94.69 512 GLY A O 1
ATOM 3686 N N . GLY A 1 513 ? 16.773 1.899 -2.722 1.00 96.94 513 GLY A N 1
ATOM 3687 C CA . GLY A 1 513 ? 18.094 2.493 -2.930 1.00 96.94 513 GLY A CA 1
ATOM 3688 C C . GLY A 1 513 ? 18.323 3.710 -2.034 1.00 96.94 513 GLY A C 1
ATOM 3689 O O . GLY A 1 513 ? 17.722 3.814 -0.965 1.00 96.94 513 GLY A O 1
ATOM 3690 N N . GLU A 1 514 ? 19.204 4.606 -2.455 1.00 97.69 514 GLU A N 1
ATOM 3691 C CA . GLU A 1 514 ? 19.670 5.748 -1.670 1.00 97.69 514 GLU A CA 1
ATOM 3692 C C . GLU A 1 514 ? 19.611 7.049 -2.490 1.00 97.69 514 GLU A C 1
ATOM 3694 O O . GLU A 1 514 ? 20.042 7.061 -3.644 1.00 97.69 514 GLU A O 1
ATOM 3699 N N . HIS A 1 515 ? 19.107 8.145 -1.915 1.00 96.50 515 HIS A N 1
ATOM 3700 C CA . HIS A 1 515 ? 19.100 9.482 -2.539 1.00 96.50 515 HIS A CA 1
ATOM 3701 C C . HIS A 1 515 ? 18.439 9.568 -3.941 1.00 96.50 515 HIS A C 1
ATOM 3703 O O . HIS A 1 515 ? 18.720 10.484 -4.714 1.00 96.50 515 HIS A O 1
ATOM 3709 N N . ASN A 1 516 ? 17.555 8.634 -4.317 1.00 98.25 516 ASN A N 1
ATOM 3710 C CA . ASN A 1 516 ? 16.925 8.646 -5.642 1.00 98.25 516 ASN A CA 1
ATOM 3711 C C . ASN A 1 516 ? 15.699 9.572 -5.695 1.00 98.25 516 ASN A C 1
ATOM 3713 O O . ASN A 1 516 ? 14.891 9.620 -4.766 1.00 98.25 516 ASN A O 1
ATOM 3717 N N . ILE A 1 517 ? 15.517 10.265 -6.821 1.00 98.19 517 ILE A N 1
ATOM 3718 C CA . ILE A 1 517 ? 14.495 11.301 -7.011 1.00 98.19 517 ILE A CA 1
ATOM 3719 C C . ILE A 1 517 ? 13.573 10.937 -8.181 1.00 98.19 517 ILE A C 1
ATOM 3721 O O . ILE A 1 517 ? 14.006 10.865 -9.329 1.00 98.19 517 ILE A O 1
ATOM 3725 N N . ALA A 1 518 ? 12.277 10.787 -7.911 1.00 97.75 518 ALA A N 1
ATOM 3726 C CA . ALA A 1 518 ? 11.218 10.660 -8.912 1.00 97.75 518 ALA A CA 1
ATOM 3727 C C . ALA A 1 518 ? 10.278 11.878 -8.807 1.00 97.75 518 ALA A C 1
ATOM 3729 O O . ALA A 1 518 ? 9.308 11.887 -8.043 1.00 97.75 518 ALA A O 1
ATOM 3730 N N . SER A 1 519 ? 10.609 12.945 -9.538 1.00 96.62 519 SER A N 1
ATOM 3731 C CA . SER A 1 519 ? 10.071 14.301 -9.321 1.00 96.62 519 SER A CA 1
ATOM 3732 C C . SER A 1 519 ? 9.067 14.786 -10.366 1.00 96.62 519 SER A C 1
ATOM 3734 O O . SER A 1 519 ? 8.660 15.947 -10.343 1.00 96.62 519 SER A O 1
ATOM 3736 N N . SER A 1 520 ? 8.652 13.919 -11.289 1.00 96.19 520 SER A N 1
ATOM 3737 C CA . SER A 1 520 ? 7.796 14.287 -12.418 1.00 96.19 520 SER A CA 1
ATOM 3738 C C . SER A 1 520 ? 6.606 13.350 -12.572 1.00 96.19 520 SER A C 1
ATOM 3740 O O . SER A 1 520 ? 6.540 12.285 -11.959 1.00 96.19 520 SER A O 1
ATOM 3742 N N . TYR A 1 521 ? 5.627 13.750 -13.382 1.00 95.06 521 TYR A N 1
ATOM 3743 C CA . TYR A 1 521 ? 4.360 13.030 -13.488 1.00 95.06 521 TYR A CA 1
ATOM 3744 C C . TYR A 1 521 ? 4.585 11.575 -13.929 1.00 95.06 521 TYR A C 1
ATOM 3746 O O . TYR A 1 521 ? 5.000 11.303 -15.064 1.00 95.06 521 TYR A O 1
ATOM 3754 N N . ARG A 1 522 ? 4.313 10.646 -13.000 1.00 93.88 522 ARG A N 1
ATOM 3755 C CA . ARG A 1 522 ? 4.559 9.198 -13.111 1.00 93.88 522 ARG A CA 1
ATOM 3756 C C . ARG A 1 522 ? 5.992 8.806 -13.517 1.00 93.88 522 ARG A C 1
ATOM 3758 O O . ARG A 1 522 ? 6.175 7.793 -14.195 1.00 93.88 522 ARG A O 1
ATOM 3765 N N . SER A 1 523 ? 7.004 9.595 -13.156 1.00 95.94 523 SER A N 1
ATOM 3766 C CA . SER A 1 523 ? 8.404 9.164 -13.285 1.00 95.94 523 SER A CA 1
ATOM 3767 C C . SER A 1 523 ? 8.719 8.040 -12.290 1.00 95.94 523 SER A C 1
ATOM 3769 O O . SER A 1 523 ? 8.117 7.993 -11.216 1.00 95.94 523 SER A O 1
ATOM 3771 N N . SER A 1 524 ? 9.661 7.150 -12.610 1.00 96.38 524 SER A N 1
ATOM 3772 C CA . SER A 1 524 ? 9.977 5.997 -11.749 1.00 96.38 524 SER A CA 1
ATOM 3773 C C . SER A 1 524 ? 11.473 5.708 -11.625 1.00 96.38 524 SER A C 1
ATOM 3775 O O . SER A 1 524 ? 12.166 5.644 -12.643 1.00 96.38 524 SER A O 1
ATOM 3777 N N . VAL A 1 525 ? 11.949 5.427 -10.408 1.00 97.94 525 VAL A N 1
ATOM 3778 C CA . VAL A 1 525 ? 13.314 4.935 -10.157 1.00 97.94 525 VAL A CA 1
ATOM 3779 C C . VAL A 1 525 ? 13.279 3.557 -9.484 1.00 97.94 525 VAL A C 1
ATOM 3781 O O . VAL A 1 525 ? 12.781 3.417 -8.370 1.00 97.94 525 VAL A O 1
ATOM 3784 N N . SER A 1 526 ? 13.828 2.528 -10.138 1.00 94.75 526 SER A N 1
ATOM 3785 C CA . SER A 1 526 ? 13.863 1.151 -9.593 1.00 94.75 526 SER A CA 1
ATOM 3786 C C . SER A 1 526 ? 14.933 0.922 -8.510 1.00 94.75 526 SER A C 1
ATOM 3788 O O . SER A 1 526 ? 14.979 -0.153 -7.914 1.00 94.75 526 SER A O 1
ATOM 3790 N N . GLY A 1 527 ? 15.785 1.910 -8.231 1.00 94.81 527 GLY A N 1
ATOM 3791 C CA . GLY A 1 527 ? 16.778 1.877 -7.157 1.00 94.81 527 GLY A CA 1
ATOM 3792 C C . GLY A 1 527 ? 18.113 2.489 -7.571 1.00 94.81 527 GLY A C 1
ATOM 3793 O O . GLY A 1 527 ? 18.170 3.296 -8.495 1.00 94.81 527 GLY A O 1
ATOM 3794 N N . GLY A 1 528 ? 19.191 2.065 -6.907 1.00 97.00 528 GLY A N 1
ATOM 3795 C CA . GLY A 1 528 ? 20.539 2.612 -7.089 1.00 97.00 528 GLY A CA 1
ATOM 3796 C C . GLY A 1 528 ? 20.861 3.733 -6.097 1.00 97.00 528 GLY A C 1
ATOM 3797 O O . GLY A 1 528 ? 20.239 3.809 -5.037 1.00 97.00 528 GLY A O 1
ATOM 3798 N N . ASN A 1 529 ? 21.839 4.575 -6.430 1.00 98.19 529 ASN A N 1
ATOM 3799 C CA . ASN A 1 529 ? 22.288 5.713 -5.622 1.00 98.19 529 ASN A CA 1
ATOM 3800 C C . ASN A 1 529 ? 22.195 7.024 -6.438 1.00 98.19 529 ASN A C 1
ATOM 3802 O O . ASN A 1 529 ? 22.659 7.064 -7.576 1.00 98.19 529 ASN A O 1
ATOM 3806 N N . ASN A 1 530 ? 21.609 8.090 -5.882 1.00 97.94 530 ASN A N 1
ATOM 3807 C CA . ASN A 1 530 ? 21.544 9.435 -6.493 1.00 97.94 530 ASN A CA 1
ATOM 3808 C C . ASN A 1 530 ? 20.911 9.525 -7.909 1.00 97.94 530 ASN A C 1
ATOM 3810 O O . ASN A 1 530 ? 21.156 10.480 -8.648 1.00 97.94 530 ASN A O 1
ATOM 3814 N N . ASN A 1 531 ? 20.079 8.565 -8.332 1.00 98.44 531 ASN A N 1
ATOM 3815 C CA . ASN A 1 531 ? 19.464 8.609 -9.667 1.00 98.44 531 ASN A CA 1
ATOM 3816 C C . ASN A 1 531 ? 18.227 9.521 -9.704 1.00 98.44 531 ASN A C 1
ATOM 3818 O O . ASN A 1 531 ? 17.391 9.485 -8.803 1.00 98.44 531 ASN A O 1
ATOM 3822 N N . THR A 1 532 ? 18.056 10.283 -10.787 1.00 98.44 532 THR A N 1
ATOM 3823 C CA . THR A 1 532 ? 16.952 11.242 -10.962 1.00 98.44 532 THR A CA 1
ATOM 3824 C C . THR A 1 532 ? 16.106 10.934 -12.199 1.00 98.44 532 THR A C 1
ATOM 3826 O O . THR A 1 532 ? 16.581 11.022 -13.329 1.00 98.44 532 THR A O 1
ATOM 3829 N N . ALA A 1 533 ? 14.816 10.665 -12.005 1.00 98.00 533 ALA A N 1
ATOM 3830 C CA . ALA A 1 533 ? 13.803 10.627 -13.058 1.00 98.00 533 ALA A CA 1
ATOM 3831 C C . ALA A 1 533 ? 12.919 11.888 -12.955 1.00 98.00 533 ALA A C 1
ATOM 3833 O O . ALA A 1 533 ? 12.031 11.978 -12.107 1.00 98.00 533 ALA A O 1
ATOM 3834 N N . SER A 1 534 ? 13.195 12.887 -13.798 1.00 97.31 534 SER A N 1
ATOM 3835 C CA . SER A 1 534 ? 12.567 14.222 -13.771 1.00 97.31 534 SER A CA 1
ATOM 3836 C C . SER A 1 534 ? 11.806 14.582 -15.055 1.00 97.31 534 SER A C 1
ATOM 3838 O O . SER A 1 534 ? 11.080 15.578 -15.098 1.00 97.31 534 SER A O 1
ATOM 3840 N N . GLY A 1 535 ? 11.882 13.744 -16.092 1.00 95.88 535 GLY A N 1
ATOM 3841 C CA . GLY A 1 535 ? 11.006 13.838 -17.259 1.00 95.88 535 GLY A CA 1
ATOM 3842 C C . GLY A 1 535 ? 9.641 13.187 -17.015 1.00 95.88 535 GLY A C 1
ATOM 3843 O O . GLY A 1 535 ? 9.540 12.169 -16.327 1.00 95.88 535 GLY A O 1
ATOM 3844 N N . THR A 1 536 ? 8.577 13.719 -17.620 1.00 94.06 536 THR A N 1
ATOM 3845 C CA . THR A 1 536 ? 7.242 13.096 -17.569 1.00 94.06 536 THR A CA 1
ATOM 3846 C C . THR A 1 536 ? 7.286 11.693 -18.176 1.00 94.06 536 THR A C 1
ATOM 3848 O O . THR A 1 536 ? 7.721 11.532 -19.319 1.00 94.06 536 THR A O 1
ATOM 3851 N N . PHE A 1 537 ? 6.829 10.683 -17.429 1.00 92.44 537 PHE A N 1
ATOM 3852 C CA . PHE A 1 537 ? 6.963 9.255 -17.773 1.00 92.44 537 PHE A CA 1
ATOM 3853 C C . PHE A 1 537 ? 8.414 8.767 -17.986 1.00 92.44 537 PHE A C 1
ATOM 3855 O O . PHE A 1 537 ? 8.612 7.750 -18.651 1.00 92.44 537 PHE A O 1
ATOM 3862 N N . SER A 1 538 ? 9.424 9.486 -17.485 1.00 95.31 538 SER A N 1
ATOM 3863 C CA . SER A 1 538 ? 10.821 9.034 -17.548 1.00 95.31 538 SER A CA 1
ATOM 3864 C C . SER A 1 538 ? 11.112 7.943 -16.516 1.00 95.31 538 SER A C 1
ATOM 3866 O O . SER A 1 538 ? 10.420 7.830 -15.498 1.00 95.31 538 SER A O 1
ATOM 3868 N N . SER A 1 539 ? 12.142 7.135 -16.766 1.00 95.56 539 SER A N 1
ATOM 3869 C CA . SER A 1 539 ? 12.505 6.038 -15.865 1.00 95.56 539 SER A CA 1
ATOM 3870 C C . SER A 1 539 ? 14.009 5.821 -15.746 1.00 95.56 539 SER A C 1
ATOM 3872 O O . SER A 1 539 ? 14.687 5.702 -16.768 1.00 95.56 539 SER A O 1
ATOM 3874 N N . VAL A 1 540 ? 14.502 5.644 -14.518 1.00 97.38 540 VAL A N 1
ATOM 3875 C CA . VAL A 1 540 ? 15.847 5.107 -14.261 1.00 97.38 540 VAL A CA 1
ATOM 3876 C C . VAL A 1 540 ? 15.732 3.728 -13.613 1.00 97.38 540 VAL A C 1
ATOM 3878 O O . VAL A 1 540 ? 15.030 3.554 -12.619 1.00 97.38 540 VAL A O 1
ATOM 3881 N N . SER A 1 541 ? 16.399 2.723 -14.178 1.00 93.38 541 SER A N 1
ATOM 3882 C CA . SER A 1 541 ? 16.269 1.334 -13.699 1.00 93.38 541 SER A CA 1
ATOM 3883 C C . SER A 1 541 ? 17.262 0.956 -12.592 1.00 93.38 541 SER A C 1
ATOM 3885 O O . SER A 1 541 ? 17.096 -0.080 -11.955 1.00 93.38 541 SER A O 1
ATOM 3887 N N . GLY A 1 542 ? 18.274 1.788 -12.347 1.00 93.44 542 GLY A N 1
ATOM 3888 C CA . GLY A 1 542 ? 19.307 1.584 -11.334 1.00 93.44 542 GLY A CA 1
ATOM 3889 C C . GLY A 1 542 ? 20.589 2.334 -11.693 1.00 93.44 542 GLY A C 1
ATOM 3890 O O . GLY A 1 542 ? 20.587 3.159 -12.604 1.00 93.44 542 GLY A O 1
ATOM 3891 N N . GLY A 1 543 ? 21.691 1.995 -11.018 1.00 96.25 543 GLY A N 1
ATOM 3892 C CA . GLY A 1 543 ? 23.005 2.610 -11.233 1.00 96.25 543 GLY A CA 1
ATOM 3893 C C . GLY A 1 543 ? 23.325 3.722 -10.231 1.00 96.25 543 GLY A C 1
ATOM 3894 O O . GLY A 1 543 ? 22.758 3.747 -9.133 1.00 96.25 543 GLY A O 1
ATOM 3895 N N . LYS A 1 544 ? 24.242 4.618 -10.603 1.00 98.19 544 LYS A N 1
ATOM 3896 C CA . LYS A 1 544 ? 24.679 5.773 -9.807 1.00 98.19 544 LYS A CA 1
ATOM 3897 C C . LYS A 1 544 ? 24.554 7.076 -10.607 1.00 98.19 544 LYS A C 1
ATOM 3899 O O . LYS A 1 544 ? 24.966 7.111 -11.758 1.00 98.19 544 LYS A O 1
ATOM 3904 N N . GLU A 1 545 ? 23.998 8.129 -10.008 1.00 98.00 545 GLU A N 1
ATOM 3905 C CA . GLU A 1 545 ? 23.975 9.504 -10.564 1.00 98.00 545 GLU A CA 1
ATOM 3906 C C . GLU A 1 545 ? 23.363 9.652 -11.982 1.00 98.00 545 GLU A C 1
ATOM 3908 O O . GLU A 1 545 ? 23.566 10.655 -12.666 1.00 98.00 545 GLU A O 1
ATOM 3913 N N . ASN A 1 546 ? 22.554 8.686 -12.438 1.00 98.19 546 ASN A N 1
ATOM 3914 C CA . ASN A 1 546 ? 21.930 8.745 -13.761 1.00 98.19 546 ASN A CA 1
ATOM 3915 C C . ASN A 1 546 ? 20.703 9.672 -13.771 1.00 98.19 546 ASN A C 1
ATOM 3917 O O . ASN A 1 546 ? 19.881 9.646 -12.851 1.00 98.19 546 ASN A O 1
ATOM 3921 N N . VAL A 1 547 ? 20.520 10.429 -14.856 1.00 98.44 547 VAL A N 1
ATOM 3922 C CA . VAL A 1 547 ? 19.454 11.431 -15.007 1.00 98.44 547 VAL A CA 1
ATOM 3923 C C . VAL A 1 547 ? 18.597 11.158 -16.246 1.00 98.44 547 VAL A C 1
ATOM 3925 O O . VAL A 1 547 ? 19.030 11.374 -17.376 1.00 98.44 547 VAL A O 1
ATOM 3928 N N . ALA A 1 548 ? 17.339 10.765 -16.045 1.00 97.62 548 ALA A N 1
ATOM 3929 C CA . ALA A 1 548 ? 16.318 10.696 -17.091 1.00 97.62 548 ALA A CA 1
ATOM 3930 C C . ALA A 1 548 ? 15.407 11.937 -17.002 1.00 97.62 548 ALA A C 1
ATOM 3932 O O . ALA A 1 548 ? 14.427 11.966 -16.256 1.00 97.62 548 ALA A O 1
ATOM 3933 N N . SER A 1 549 ? 15.760 13.003 -17.723 1.00 97.31 549 SER A N 1
ATOM 3934 C CA . SER A 1 549 ? 15.069 14.306 -17.677 1.00 97.31 549 SER A CA 1
ATOM 3935 C C . SER A 1 549 ? 14.193 14.587 -18.902 1.00 97.31 549 SER A C 1
ATOM 3937 O O . SER A 1 549 ? 13.267 15.397 -18.832 1.00 97.31 549 SER A O 1
ATOM 3939 N N . GLY A 1 550 ? 14.414 13.883 -20.015 1.00 95.75 550 GLY A N 1
ATOM 3940 C CA . GLY A 1 550 ? 13.570 13.990 -21.204 1.00 95.75 550 GLY A CA 1
ATOM 3941 C C . GLY A 1 550 ? 12.190 13.340 -21.003 1.00 95.75 550 GLY A C 1
ATOM 3942 O O . GLY A 1 550 ? 12.094 12.306 -20.331 1.00 95.75 550 GLY A O 1
ATOM 3943 N N . PRO A 1 551 ? 11.098 13.864 -21.595 1.00 93.25 551 PRO A N 1
ATOM 3944 C CA . PRO A 1 551 ? 9.798 13.194 -21.568 1.00 93.25 551 PRO A CA 1
ATOM 3945 C C . PRO A 1 551 ? 9.878 11.798 -22.204 1.00 93.25 551 PRO A C 1
ATOM 3947 O O . PRO A 1 551 ? 10.322 11.657 -23.344 1.00 93.25 551 PRO A O 1
ATOM 3950 N N . ILE A 1 552 ? 9.434 10.765 -21.482 1.00 91.25 552 ILE A N 1
ATOM 3951 C CA . ILE A 1 552 ? 9.558 9.345 -21.874 1.00 91.25 552 ILE A CA 1
ATOM 3952 C C . ILE A 1 552 ? 11.027 8.923 -22.130 1.00 91.25 552 ILE A C 1
ATOM 3954 O O . ILE A 1 552 ? 11.278 7.991 -22.890 1.00 91.25 552 ILE A O 1
ATOM 3958 N N . SER A 1 553 ? 12.015 9.613 -21.547 1.00 94.19 553 SER A N 1
ATOM 3959 C CA . SER A 1 553 ? 13.417 9.173 -21.606 1.00 94.19 553 SER A CA 1
ATOM 3960 C C . SER A 1 553 ? 13.691 8.033 -20.621 1.00 94.19 553 SER A C 1
ATOM 3962 O O . SER A 1 553 ? 12.989 7.888 -19.613 1.00 94.19 553 SER A O 1
ATOM 3964 N N . SER A 1 554 ? 14.708 7.216 -20.892 1.00 94.06 554 SER A N 1
ATOM 3965 C CA . SER A 1 554 ? 15.056 6.104 -20.003 1.00 94.06 554 SER A CA 1
ATOM 3966 C C . SER A 1 554 ? 16.551 5.842 -19.882 1.00 94.06 554 SER A C 1
ATOM 3968 O O . SER A 1 554 ? 17.222 5.675 -20.900 1.00 94.06 554 SER A O 1
ATOM 3970 N N . VAL A 1 555 ? 17.032 5.671 -18.650 1.00 95.62 555 VAL A N 1
ATOM 3971 C CA . VAL A 1 555 ? 18.360 5.104 -18.374 1.00 95.62 555 VAL A CA 1
ATOM 3972 C C . VAL A 1 555 ? 18.200 3.726 -17.730 1.00 95.62 555 VAL A C 1
ATOM 3974 O O . VAL A 1 555 ? 17.500 3.564 -16.727 1.00 95.62 555 VAL A O 1
ATOM 3977 N N . SER A 1 556 ? 18.827 2.713 -18.319 1.00 90.94 556 SER A N 1
ATOM 3978 C CA . SER A 1 556 ? 18.684 1.314 -17.894 1.00 90.94 556 SER A CA 1
ATOM 3979 C C . SER A 1 556 ? 19.703 0.882 -16.828 1.00 90.94 556 SER A C 1
ATOM 3981 O O . SER A 1 556 ? 19.520 -0.159 -16.201 1.00 90.94 556 SER A O 1
ATOM 3983 N N . GLY A 1 557 ? 20.737 1.688 -16.582 1.00 91.44 557 GLY A N 1
ATOM 3984 C CA . GLY A 1 557 ? 21.761 1.483 -15.557 1.00 91.44 557 GLY A CA 1
ATOM 3985 C C . GLY A 1 557 ? 23.007 2.328 -15.839 1.00 91.44 557 GLY A C 1
ATOM 3986 O O . GLY A 1 557 ? 22.959 3.232 -16.669 1.00 91.44 557 GLY A O 1
ATOM 3987 N N . GLY A 1 558 ? 24.128 1.990 -15.197 1.00 94.25 558 GLY A N 1
ATOM 3988 C CA . GLY A 1 558 ? 25.420 2.660 -15.398 1.00 94.25 558 GLY A CA 1
ATOM 3989 C C . GLY A 1 558 ? 25.710 3.772 -14.384 1.00 94.25 558 GLY A C 1
ATOM 3990 O O . GLY A 1 558 ? 25.126 3.789 -13.297 1.00 94.25 558 GLY A O 1
ATOM 3991 N N . GLU A 1 559 ? 26.627 4.671 -14.734 1.00 97.94 559 GLU A N 1
ATOM 3992 C CA . GLU A 1 559 ? 27.076 5.794 -13.900 1.00 97.94 559 GLU A CA 1
ATOM 3993 C C . GLU A 1 559 ? 27.064 7.121 -14.688 1.00 97.94 559 GLU A C 1
ATOM 3995 O O . GLU A 1 559 ? 27.465 7.156 -15.848 1.00 97.94 559 GLU A O 1
ATOM 4000 N N . ASP A 1 560 ? 26.601 8.217 -14.085 1.00 97.44 560 ASP A N 1
ATOM 4001 C CA . ASP A 1 560 ? 26.605 9.585 -14.651 1.00 97.44 560 ASP A CA 1
ATOM 4002 C C . ASP A 1 560 ? 25.869 9.775 -16.004 1.00 97.44 560 ASP A C 1
ATOM 4004 O O . ASP A 1 560 ? 26.125 10.744 -16.725 1.00 97.44 560 ASP A O 1
ATOM 4008 N N . ASN A 1 561 ? 24.973 8.865 -16.410 1.00 97.31 561 ASN A N 1
ATOM 4009 C CA . ASN A 1 561 ? 24.365 8.916 -17.746 1.00 97.31 561 ASN A CA 1
ATOM 4010 C C . ASN A 1 561 ? 23.134 9.844 -17.812 1.00 97.31 561 ASN A C 1
ATOM 4012 O O . ASN A 1 561 ? 22.231 9.751 -16.979 1.00 97.31 561 ASN A O 1
ATOM 4016 N N . ILE A 1 562 ? 23.047 10.697 -18.841 1.00 98.06 562 ILE A N 1
ATOM 4017 C CA . ILE A 1 562 ? 22.034 11.760 -18.974 1.00 98.06 562 ILE A CA 1
ATOM 4018 C C . ILE A 1 562 ? 21.163 11.565 -20.228 1.00 98.06 562 ILE A C 1
ATOM 4020 O O . ILE A 1 562 ? 21.560 11.900 -21.346 1.00 98.06 562 ILE A O 1
ATOM 4024 N N . ALA A 1 563 ? 19.929 11.098 -20.034 1.00 96.56 563 ALA A N 1
ATOM 4025 C CA . ALA A 1 563 ? 18.901 10.989 -21.069 1.00 96.56 563 ALA A CA 1
ATOM 4026 C C . ALA A 1 563 ? 17.951 12.201 -21.014 1.00 96.56 563 ALA A C 1
ATOM 4028 O O . ALA A 1 563 ? 16.948 12.210 -20.295 1.00 96.56 563 ALA A O 1
ATOM 4029 N N . SER A 1 564 ? 18.289 13.265 -21.745 1.00 96.81 564 SER A N 1
ATOM 4030 C CA . SER A 1 564 ? 17.566 14.549 -21.724 1.00 96.81 564 SER A CA 1
ATOM 4031 C C . SER A 1 564 ? 16.685 14.792 -22.955 1.00 96.81 564 SER A C 1
ATOM 4033 O O . SER A 1 564 ? 15.726 15.564 -22.885 1.00 96.81 564 SER A O 1
ATOM 4035 N N . GLY A 1 565 ? 16.927 14.087 -24.064 1.00 93.00 565 GLY A N 1
ATOM 4036 C CA . GLY A 1 565 ? 16.069 14.130 -25.247 1.00 93.00 565 GLY A CA 1
ATOM 4037 C C . GLY A 1 565 ? 14.717 13.444 -25.025 1.00 93.00 565 GLY A C 1
ATOM 4038 O O . GLY A 1 565 ? 14.617 12.446 -24.306 1.00 93.00 565 GLY A O 1
ATOM 4039 N N . SER A 1 566 ? 13.656 13.933 -25.673 1.00 92.31 566 SER A N 1
ATOM 4040 C CA . SER A 1 566 ? 12.338 13.279 -25.626 1.00 92.31 566 SER A CA 1
ATOM 4041 C C . SER A 1 566 ? 12.412 11.890 -26.267 1.00 92.31 566 SER A C 1
ATOM 4043 O O . SER A 1 566 ? 12.860 11.759 -27.407 1.00 92.31 566 SER A O 1
ATOM 4045 N N . ARG A 1 567 ? 11.999 10.845 -25.539 1.00 89.12 567 ARG A N 1
ATOM 4046 C CA . ARG A 1 567 ? 12.186 9.426 -25.920 1.00 89.12 567 ARG A CA 1
ATOM 4047 C C . ARG A 1 567 ? 13.648 9.015 -26.169 1.00 89.12 567 ARG A C 1
ATOM 4049 O O . ARG A 1 567 ? 13.886 8.043 -26.880 1.00 89.12 567 ARG A O 1
ATOM 4056 N N . SER A 1 568 ? 14.627 9.748 -25.633 1.00 90.69 568 SER A N 1
ATOM 4057 C CA . SER A 1 568 ? 16.024 9.296 -25.657 1.00 90.69 568 SER A CA 1
ATOM 4058 C C . SER A 1 568 ? 16.231 8.115 -24.704 1.00 90.69 568 SER A C 1
ATOM 4060 O O . SER A 1 568 ? 15.505 7.964 -23.717 1.00 90.69 568 SER A O 1
ATOM 4062 N N . SER A 1 569 ? 17.197 7.245 -24.997 1.00 90.50 569 SER A N 1
ATOM 4063 C CA . SER A 1 569 ? 17.464 6.075 -24.154 1.00 90.50 569 SER A CA 1
ATOM 4064 C C . SER A 1 569 ? 18.946 5.729 -24.049 1.00 90.50 569 SER A C 1
ATOM 4066 O O . SER A 1 569 ? 19.697 5.873 -25.012 1.00 90.50 569 SER A O 1
ATOM 4068 N N . ILE A 1 570 ? 19.354 5.279 -22.863 1.00 92.50 570 ILE A N 1
ATOM 4069 C CA . ILE A 1 570 ? 20.717 4.837 -22.560 1.00 92.50 570 ILE A CA 1
ATOM 4070 C C . ILE A 1 570 ? 20.642 3.453 -21.914 1.00 92.50 570 ILE A C 1
ATOM 4072 O O . ILE A 1 570 ? 19.922 3.275 -20.928 1.00 92.50 570 ILE A O 1
ATOM 4076 N N . SER A 1 571 ? 21.366 2.478 -22.464 1.00 87.50 571 SER A N 1
ATOM 4077 C CA . SER A 1 571 ? 21.346 1.092 -21.973 1.00 87.50 571 SER A CA 1
ATOM 4078 C C . SER A 1 571 ? 22.307 0.838 -20.809 1.00 87.50 571 SER A C 1
ATOM 4080 O O . SER A 1 571 ? 22.043 -0.039 -19.984 1.00 87.50 571 SER A O 1
ATOM 4082 N N . GLY A 1 572 ? 23.381 1.618 -20.704 1.00 88.88 572 GLY A N 1
ATOM 4083 C CA . GLY A 1 572 ? 24.330 1.578 -19.600 1.00 88.88 572 GLY A CA 1
ATOM 4084 C C . GLY A 1 572 ? 25.526 2.488 -19.864 1.00 88.88 572 GLY A C 1
ATOM 4085 O O . GLY A 1 572 ? 25.375 3.584 -20.394 1.00 88.88 572 GLY A O 1
ATOM 4086 N N . GLY A 1 573 ? 26.718 2.019 -19.492 1.00 90.19 573 GLY A N 1
ATOM 4087 C CA . GLY A 1 573 ? 27.962 2.769 -19.662 1.00 90.19 573 GLY A CA 1
ATOM 4088 C C . GLY A 1 573 ? 28.208 3.805 -18.562 1.00 90.19 573 GLY A C 1
ATOM 4089 O O . GLY A 1 573 ? 27.577 3.770 -17.500 1.00 90.19 573 GLY A O 1
ATOM 4090 N N . GLN A 1 574 ? 29.163 4.699 -18.820 1.00 95.81 574 GLN A N 1
ATOM 4091 C CA . GLN A 1 574 ? 29.526 5.800 -17.933 1.00 95.81 574 GLN A CA 1
ATOM 4092 C C . GLN A 1 574 ? 29.528 7.128 -18.700 1.00 95.81 574 GLN A C 1
ATOM 4094 O O . GLN A 1 574 ? 30.062 7.193 -19.809 1.00 95.81 574 GLN A O 1
ATOM 4099 N N . SER A 1 575 ? 28.955 8.175 -18.100 1.00 95.94 575 SER A N 1
ATOM 4100 C CA . SER A 1 575 ? 28.921 9.557 -18.615 1.00 95.94 575 SER A CA 1
ATOM 4101 C C . SER A 1 575 ? 28.316 9.731 -20.025 1.00 95.94 575 SER A C 1
ATOM 4103 O O . SER A 1 575 ? 28.569 10.735 -20.698 1.00 95.94 575 SER A O 1
ATOM 4105 N N . GLN A 1 576 ? 27.496 8.784 -20.493 1.00 94.75 576 GLN A N 1
ATOM 4106 C CA . GLN A 1 576 ? 26.800 8.868 -21.781 1.00 94.75 576 GLN A CA 1
ATOM 4107 C C . GLN A 1 576 ? 25.750 9.990 -21.738 1.00 94.75 576 GLN A C 1
ATOM 4109 O O . GLN A 1 576 ? 25.043 10.149 -20.746 1.00 94.75 576 GLN A O 1
ATOM 4114 N N . THR A 1 577 ? 25.585 10.758 -22.819 1.00 96.44 577 THR A N 1
ATOM 4115 C CA . THR A 1 577 ? 24.551 11.810 -22.905 1.00 96.44 577 THR A CA 1
ATOM 4116 C C . THR A 1 577 ? 23.763 11.705 -24.207 1.00 96.44 577 THR A C 1
ATOM 4118 O O . THR A 1 577 ? 24.347 11.665 -25.288 1.00 96.44 577 THR A O 1
ATOM 4121 N N . THR A 1 578 ? 22.430 11.697 -24.116 1.00 93.38 578 THR A N 1
ATOM 4122 C CA . THR A 1 578 ? 21.504 11.583 -25.257 1.00 93.38 578 THR A CA 1
ATOM 4123 C C . THR A 1 578 ? 20.522 12.772 -25.282 1.00 93.38 578 THR A C 1
ATOM 4125 O O . THR A 1 578 ? 19.424 12.704 -24.722 1.00 93.38 578 THR A O 1
ATOM 4128 N N . PRO A 1 579 ? 20.916 13.914 -25.888 1.00 93.56 579 PRO A N 1
ATOM 4129 C CA . PRO A 1 579 ? 20.149 15.163 -25.825 1.00 93.56 579 PRO A CA 1
ATOM 4130 C C . PRO A 1 579 ? 19.074 15.278 -26.913 1.00 93.56 579 PRO A C 1
ATOM 4132 O O . PRO A 1 579 ? 18.068 15.963 -26.728 1.00 93.56 579 PRO A O 1
ATOM 4135 N N . ASP A 1 580 ? 19.261 14.606 -28.050 1.00 91.69 580 ASP A N 1
ATOM 4136 C CA . ASP A 1 580 ? 18.332 14.666 -29.175 1.00 91.69 580 ASP A CA 1
ATOM 4137 C C . ASP A 1 580 ? 17.133 13.738 -28.965 1.00 91.69 580 ASP A C 1
ATOM 4139 O O . ASP A 1 580 ? 17.228 12.670 -28.349 1.00 91.69 580 ASP A O 1
ATOM 4143 N N . SER A 1 581 ? 15.977 14.117 -29.509 1.00 89.31 581 SER A N 1
ATOM 4144 C CA . SER A 1 581 ? 14.785 13.268 -29.415 1.00 89.31 581 SER A CA 1
ATOM 4145 C C . SER A 1 581 ? 14.992 11.950 -30.170 1.00 89.31 581 SER A C 1
ATOM 4147 O O . SER A 1 581 ? 15.512 11.955 -31.283 1.00 89.31 581 SER A O 1
ATOM 4149 N N . TYR A 1 582 ? 14.557 10.833 -29.582 1.00 83.00 582 TYR A N 1
ATOM 4150 C CA . TYR A 1 582 ? 14.798 9.460 -30.063 1.00 83.00 582 TYR A CA 1
ATOM 4151 C C . TYR A 1 582 ? 16.277 9.017 -30.133 1.00 83.00 582 TYR A C 1
ATOM 4153 O O . TYR A 1 582 ? 16.555 7.962 -30.706 1.00 83.00 582 TYR A O 1
ATOM 4161 N N . SER A 1 583 ? 17.232 9.778 -29.581 1.00 86.06 583 SER A N 1
ATOM 4162 C CA . SER A 1 583 ? 18.644 9.364 -29.579 1.00 86.06 583 SER A CA 1
ATOM 4163 C C . SER A 1 583 ? 18.908 8.181 -28.635 1.00 86.06 583 SER A C 1
ATOM 4165 O O . SER A 1 583 ? 18.202 7.973 -27.644 1.00 86.06 583 SER A O 1
ATOM 4167 N N . TYR A 1 584 ? 19.914 7.374 -28.972 1.00 87.25 584 TYR A N 1
ATOM 4168 C CA . TYR A 1 584 ? 20.237 6.122 -28.291 1.00 87.25 584 TYR A CA 1
ATOM 4169 C C . TYR A 1 584 ? 21.736 6.028 -27.999 1.00 87.25 584 TYR A C 1
ATOM 4171 O O . TYR A 1 584 ? 22.542 6.297 -28.890 1.00 87.25 584 TYR A O 1
ATOM 4179 N N . ALA A 1 585 ? 22.088 5.586 -26.791 1.00 87.06 585 ALA A N 1
ATOM 4180 C CA . ALA A 1 585 ? 23.437 5.157 -26.438 1.00 87.06 585 ALA A CA 1
ATOM 4181 C C . ALA A 1 585 ? 23.411 3.726 -25.854 1.00 87.06 585 ALA A C 1
ATOM 4183 O O . ALA A 1 585 ? 22.558 3.442 -25.007 1.00 87.06 585 ALA A O 1
ATOM 4184 N N . PRO A 1 586 ? 24.307 2.824 -26.298 1.00 78.94 586 PRO A N 1
ATOM 4185 C CA . PRO A 1 586 ? 24.531 1.540 -25.641 1.00 78.94 586 PRO A CA 1
ATOM 4186 C C . PRO A 1 586 ? 25.235 1.714 -24.283 1.00 78.94 586 PRO A C 1
ATOM 4188 O O . PRO A 1 586 ? 26.065 2.646 -24.159 1.00 78.94 586 PRO A O 1
#

Foldseek 3Di:
DDDDDDDPPPPVVVVVPVCVVVVVVVVVVVVVVVVVVVVVVVVVVVVVVVVVVVVVVVVVVVVVVVPPPDDPPCQQFDDPVPPPDLVVVLVVLVVQLCQLCVQWDDDPPNQDIDRPLAAEFQFQQPPDQFDWALGSEAEQAPQDDDPDDAASREHCEYYFFHQEHEDETCEYYFEENEYEYAHCEYEQWEECEYEQAHCEYEPFEYNEYTNAHNEYEQFFENEYGNAHPEYELAFYCEYECAHCEYELYFYVEYQNYHCEYELYEECEYRHEHVAYHLYAYNHYDNDHVDDDPDPDDDDVPDDDPVVPPPDDDDDDDDDDDDDDDDDDDDDDDDDDDDDDDDDDDDDDDDDDDDDDDPPDCRVPADPVNPDDSPPTHTPVRCCVVSVVSVVVSVVVCVVCVQWHADPVRNYIYRHSHYHFFHPPPNGQFDWALGSEAEDPPQEADDPCCPVVVVDPGAARRGGREYHADHREHENEGREYYHEENEYEDYYREYECYEYCEYDQAHREYEPYEECEYRNYHREYEPYEYNEYGQAHSEYESYEENEYQNAHSEYESYEECEYGQAHSEYESYYYNHYANHHSHYYD

InterPro domains:
  IPR011049 Serralysin-like metalloprotease, C-terminal [G3DSA:2.150.10.10] (176-291)
  IPR011049 Serralysin-like metalloprotease, C-terminal [G3DSA:2.150.10.10] (500-585)

Radius of gyration: 54.01 Å; chains: 1; bounding box: 152×52×204 Å

Secondary structure (DSSP, 8-state):
-------SSSHHHHHHHTTHHHHHHHHHHHHHHHHHHHHHHHHHHHHHHHHHHHHHHHHHHHHHHHTSPPPP--TTEE-GGG-HHHHHHHHHHHHHHHHHTTTEEE-SSTT-EEE-SSEEEEE-SSS-TT--SS-S-EEES-----SS------BS-EEESSS-EE-SBS-EEESBS-EE-STT-EE-SSBS-EE-STT-EE-SSBS-EE-STT-EE-SSBS-EE-STT-EE-S-BS-EE-STT-EE-SSBS-EE-STT-EE-S-BS-EE-STT-EE-S-BS-EE-STTPPP--S----TTPPPGGGSSS------------------------------------------------TTTTTS--TTTS--GGGSEEHHHHHHHHHHHHHHHHHHHHHTTTEEE-TTS-EEEEESS-EEE--SSSSTT--SS-S-EEES--PPPPHHHHHTTSSPPPP---BS-EEEEES-EE-SBS-EEEEES-EE-STT-EE-SSBS-EE-STT-EE-SSBS-EE-STT-EE-S-BS-EE-STT-EE-SSBS-EE-STT-EE-S-BS-EE-STT-EE-S-BS-EE-STT-EE-

Organism: NCBI:txid61644

Sequence (586 aa):
MFRILTRWSWVALAAAISFAPAAQAARVSLEDLQTSINTLSNTVSTLQTKVTQLETENANLKAQVAALPAAPDLSDYVKTDDLPADISTLSTSVTTLNNKLACVSSTSNANELLLSGCNVRVVNGVGVTESKNGKGNLIMGYNESDSSSRDRTGSHNLIVGPLHSYSAVSGLIAGYHNTVSGNYASVTGGLYNTATGISASVQGGQANIASGYRSAVSGGVENKAEGQTSVISGGRYNVVTGDYASVTAGARNQASAAYASVSGGEDNIASAQAATVTGGKAITVATQYGVPPVSSVDLTGYVTTTALDTKLMPYAKTAELPAFPDLTTFLTAADLAPYAQKTDLPSLSGYVTTGALGTTLSGYAQKTDLPNLSSYVTTAALDNALSGYTTSIAALEDDLACISTDSDSENLYFTGCNVHVRNNTGSTKSKNGKGNLILGYNEEPTDWDISGGWMTAVERTGSHNLVVGIKHSYTATGGFLAGYHNSVTADFGSVSGGSDNLASGEVASVSGGEHNIASSYRSSVSGGNNNTASGTFSSVSGGKENVASGPISSVSGGEDNIASGSRSSISGGQSQTTPDSYSYAP